Protein AF-A0A1D3TQI1-F1 (afdb_monomer)

pLDDT: mean 82.62, std 18.22, range [26.48, 98.81]

Sequence (383 aa):
MEFGSIEEKVIYEKLKNGMQVDCRKNNGVGTSNTIPGSDFSNETINQYFDEITRNIAVMNSTSYNTSNRLINSYRGKLGILAKRAIRKILRWYIEPVCEQQSAFNNAVTPSIGRMTEIMDKLKEQNHEMQTILNMTNSKLNEIADRIEEADLPALQNTENNFWIKKTAAQSGEDAIVAFILMELGVSMNECKYLDLGANHAKFLSNTFYFYSQGARGVLVEANPALIPELKFYRHGDVILNKCITTKSNDIVEFYVLNGDGLSTPDKDAAEEFIRKNPALEIKEVIKVETISVNDIIETYFGEAPTIVNIDIEGKELEVLESINWDKYRPVIVIAEMIEYKPKIGIRTKNSEILDFMKDKGYEEYAFTGINSIFIDKARLGED

Foldseek 3Di:
DDDPDPVRVVVVVVLVVLPDDDPDDDDDDDDDDDDDDDPDDPVNVVVLVVLLVVLVVLLVVLVDDPPPDDDDDDDDDDDPVVVVVVVVVVCVSCVVVVVSVVSNVVSPSVNVVSVVVVVVVVVVVVVVVVVVVVVVVVVVVVVVVCVVVVPPPVVVVQVPPLVNDDAQAPQCLLNVVSVVCVVLVHQLQAFEEEEAQQFAQRHNGSCNSSVVSNHEYEYEHQDPVRQVRNCVSRVRYHYHNAHEALDFFDKAKWFAKPDGLQIASDPVLQVVLCVQPVVMDRPDIDIGTYDAPQRRCVPPPVAAGQEYEERHQPCQLRNLVSDPLVGHPHQKYKYFFAHDHPDQDQPGGHVSVVVSCVVSQWDFPDDSSTITIIGRVVSVDDD

Organism: NCBI:txid1619234

Nearest PDB structures (foldseek):
  9fmi-assembly1_A  TM=4.127E-01  e=7.210E-04  Psilocybe cubensis
  9fmj-assembly1_A  TM=4.101E-01  e=2.027E-03  Psilocybe cubensis
  8pb8-assembly1_A  TM=4.748E-01  e=8.720E-03  Psilocybe cubensis
  8pb6-assembly1_A  TM=4.100E-01  e=3.102E-03  Psilocybe cubensis
  1qor-assembly1_B  TM=3.652E-01  e=6.534E-01  Escherichia coli

InterPro domains:
  IPR006342 Methyltransferase FkbM [PF05050] (195-363)
  IPR006342 Methyltransferase FkbM [TIGR01444] (193-334)
  IPR029063 S-adenosyl-L-methionine-dependent methyltransferase superfamily [G3DSA:3.40.50.150] (187-367)
  IPR029063 S-adenosyl-L-methionine-dependent methyltransferase superfamily [SSF53335] (192-368)
  IPR053202 EGF Receptor Signaling Regulator [PTHR34009] (67-374)

Solvent-accessible surface area (backbone atoms only — not comparable to full-atom values): 22070 Å² total; per-residue (Å²): 135,89,64,97,44,72,66,57,46,53,52,50,54,52,57,56,58,70,69,67,71,85,92,78,88,83,89,80,93,79,94,69,99,62,88,81,76,77,95,71,52,71,65,59,54,50,52,48,50,54,51,37,52,54,26,49,54,49,33,61,74,44,67,67,78,86,78,85,68,89,85,78,87,81,93,70,99,70,54,74,69,56,52,53,50,50,52,53,50,50,45,71,67,45,50,61,57,54,49,39,52,50,54,30,50,66,28,48,58,56,38,54,51,52,52,49,58,52,51,54,50,53,51,50,54,50,51,52,49,52,52,52,50,53,54,50,51,53,51,51,48,54,51,52,52,50,59,63,71,56,67,51,64,76,58,73,58,40,82,78,32,82,89,59,69,78,63,34,21,80,74,39,57,34,50,52,51,51,50,52,34,53,77,70,71,47,55,57,44,75,41,29,36,37,30,39,48,41,61,46,59,43,68,56,16,59,57,38,52,39,40,76,56,59,17,47,38,39,37,28,28,56,59,70,86,39,49,63,52,28,52,68,76,42,63,83,38,49,78,41,77,24,30,81,40,80,51,58,79,46,80,41,61,33,41,37,40,73,45,85,82,61,42,24,67,46,65,70,58,48,53,45,51,27,71,72,36,79,88,43,50,75,76,44,76,45,80,34,43,26,34,22,70,57,60,49,35,61,75,76,60,74,49,50,38,41,32,35,40,40,47,52,71,87,43,54,58,63,45,61,72,60,45,55,62,92,78,42,64,40,51,31,40,37,34,62,31,49,75,92,60,98,57,95,62,94,83,55,68,48,59,66,54,55,53,51,41,44,76,75,45,28,42,78,77,46,69,65,75,48,39,35,38,29,34,35,44,92,72,54,74,86,130

Radius of gyration: 39.75 Å; Cα contacts (8 Å, |Δi|>4): 464; chains: 1; bounding box: 87×70×111 Å

Structure (mmCIF, N/CA/C/O backbone):
data_AF-A0A1D3TQI1-F1
#
_entry.id   AF-A0A1D3TQI1-F1
#
loop_
_atom_site.group_PDB
_atom_site.id
_atom_site.type_symbol
_atom_site.label_atom_id
_atom_site.label_alt_id
_atom_site.label_comp_id
_atom_site.label_asym_id
_atom_site.label_entity_id
_atom_site.label_seq_id
_atom_site.pdbx_PDB_ins_code
_atom_site.Cartn_x
_atom_site.Cartn_y
_atom_site.Cartn_z
_atom_site.occupancy
_atom_site.B_iso_or_equiv
_atom_site.auth_seq_id
_atom_site.auth_comp_id
_atom_site.auth_asym_id
_atom_site.auth_atom_id
_atom_site.pdbx_PDB_model_num
ATOM 1 N N . MET A 1 1 ? 59.169 -10.944 -37.764 1.00 54.44 1 MET A N 1
ATOM 2 C CA . MET A 1 1 ? 58.447 -12.197 -38.057 1.00 54.44 1 MET A CA 1
ATOM 3 C C . MET A 1 1 ? 59.304 -13.014 -38.997 1.00 54.44 1 MET A C 1
ATOM 5 O O . MET A 1 1 ? 59.6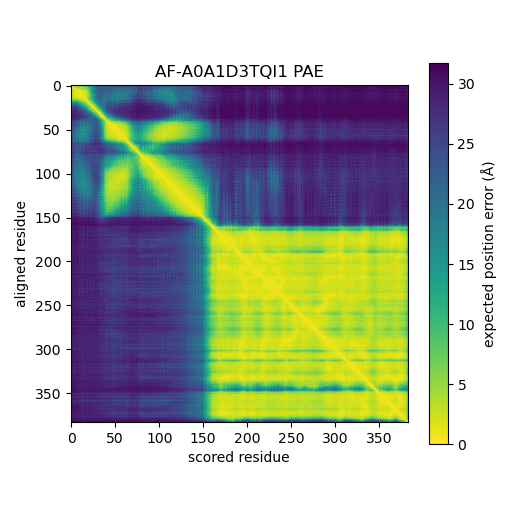86 -12.488 -40.037 1.00 54.44 1 MET A O 1
ATOM 9 N N . GLU A 1 2 ? 59.646 -14.241 -38.614 1.00 50.41 2 GLU A N 1
ATOM 10 C CA . GLU A 1 2 ? 60.116 -15.247 -39.570 1.00 50.41 2 GLU A CA 1
ATOM 11 C C . GLU A 1 2 ? 58.883 -15.883 -40.216 1.00 50.41 2 GLU A C 1
ATOM 13 O O . GLU A 1 2 ? 57.947 -16.256 -39.514 1.00 50.41 2 GLU A O 1
ATOM 18 N N . PHE A 1 3 ? 58.856 -15.933 -41.547 1.00 68.56 3 PHE A N 1
ATOM 19 C CA . PHE A 1 3 ? 57.764 -16.534 -42.314 1.00 68.56 3 PHE A CA 1
ATOM 20 C C . PHE A 1 3 ? 58.180 -17.945 -42.735 1.00 68.56 3 PHE A C 1
ATOM 22 O O . PHE A 1 3 ? 59.314 -18.135 -43.182 1.00 68.56 3 PHE A O 1
ATOM 29 N N . GLY A 1 4 ? 57.282 -18.919 -42.582 1.00 56.94 4 GLY A N 1
ATOM 30 C CA . GLY A 1 4 ? 57.546 -20.333 -42.852 1.00 56.94 4 GLY A CA 1
ATOM 31 C C . GLY A 1 4 ? 57.612 -20.664 -44.344 1.00 56.94 4 GLY A C 1
ATOM 32 O O . GLY A 1 4 ? 58.199 -21.675 -44.726 1.00 56.94 4 GLY A O 1
ATOM 33 N N . SER A 1 5 ? 57.066 -19.798 -45.202 1.00 67.25 5 SER A N 1
ATOM 34 C CA . SER A 1 5 ? 57.161 -19.915 -46.660 1.00 67.25 5 SER A CA 1
ATOM 35 C C . SER A 1 5 ? 57.249 -18.556 -47.363 1.00 67.25 5 SER A C 1
ATOM 37 O O . SER A 1 5 ? 56.945 -17.496 -46.805 1.00 67.25 5 SER A O 1
ATOM 39 N N . ILE A 1 6 ? 57.680 -18.579 -48.626 1.00 55.12 6 ILE A N 1
ATOM 40 C CA . ILE A 1 6 ? 57.752 -17.374 -49.459 1.00 55.12 6 ILE A CA 1
ATOM 41 C C . ILE A 1 6 ? 56.347 -16.872 -49.816 1.00 55.12 6 ILE A C 1
ATOM 43 O O . ILE A 1 6 ? 56.148 -15.660 -49.901 1.00 55.12 6 ILE A O 1
ATOM 47 N N . GLU A 1 7 ? 55.364 -17.771 -49.957 1.00 53.81 7 GLU A N 1
ATOM 48 C CA . GLU A 1 7 ? 53.964 -17.403 -50.171 1.00 53.81 7 GLU A CA 1
ATOM 49 C C . GLU A 1 7 ? 53.377 -16.647 -48.972 1.00 53.81 7 GLU A C 1
ATOM 51 O O . GLU A 1 7 ? 52.736 -15.615 -49.170 1.00 53.81 7 GLU A O 1
ATOM 56 N N . GLU A 1 8 ? 53.651 -17.082 -47.737 1.00 58.69 8 GLU A N 1
ATOM 57 C CA . GLU A 1 8 ? 53.215 -16.381 -46.516 1.00 58.69 8 GLU A CA 1
ATOM 58 C C . GLU A 1 8 ? 53.759 -14.953 -46.450 1.00 58.69 8 GLU A C 1
ATOM 60 O O . GLU A 1 8 ? 53.019 -14.012 -46.157 1.00 58.69 8 GLU A O 1
ATOM 65 N N . LYS A 1 9 ? 55.038 -14.770 -46.795 1.00 61.19 9 LYS A N 1
ATOM 66 C CA . LYS A 1 9 ? 55.659 -13.443 -46.850 1.00 61.19 9 LYS A CA 1
ATOM 67 C C . LYS A 1 9 ? 55.005 -12.551 -47.912 1.00 61.19 9 LYS A C 1
ATOM 69 O O . LYS A 1 9 ? 54.781 -11.369 -47.663 1.00 61.19 9 LYS A O 1
ATOM 74 N N . VAL A 1 10 ? 54.677 -13.096 -49.086 1.00 59.84 10 VAL A N 1
ATOM 75 C CA . VAL A 1 10 ? 54.021 -12.343 -50.172 1.00 59.84 10 VAL A CA 1
ATOM 76 C C . VAL A 1 10 ? 52.582 -11.969 -49.809 1.00 59.84 10 VAL A C 1
ATOM 78 O O . VAL A 1 10 ? 52.149 -10.858 -50.117 1.00 59.84 10 VAL A O 1
ATOM 81 N N . ILE A 1 11 ? 51.847 -12.860 -49.139 1.00 60.66 11 ILE A N 1
ATOM 82 C CA . ILE A 1 11 ? 50.495 -12.582 -48.635 1.00 60.66 11 ILE A CA 1
ATOM 83 C C . ILE A 1 11 ? 50.549 -11.483 -47.565 1.00 60.66 11 ILE A C 1
ATOM 85 O O . ILE A 1 11 ? 49.792 -10.517 -47.649 1.00 60.66 11 ILE A O 1
ATOM 89 N N . TYR A 1 12 ? 51.491 -11.570 -46.622 1.00 68.31 12 TYR A N 1
ATOM 90 C CA . TYR A 1 12 ? 51.691 -10.561 -45.580 1.00 68.31 12 TYR A CA 1
ATOM 91 C C . TYR A 1 12 ? 52.031 -9.173 -46.152 1.00 68.31 12 TYR A C 1
ATOM 93 O O . TYR A 1 12 ? 51.410 -8.182 -45.775 1.00 68.31 12 TYR A O 1
ATOM 101 N N . GLU A 1 13 ? 52.965 -9.081 -47.104 1.00 61.25 13 GLU A N 1
ATOM 102 C CA . GLU A 1 13 ? 53.339 -7.802 -47.732 1.00 61.25 13 GLU A CA 1
ATOM 103 C C . GLU A 1 13 ? 52.193 -7.197 -48.566 1.00 61.25 13 GLU A C 1
ATOM 105 O O . GLU A 1 13 ? 52.014 -5.978 -48.587 1.00 61.25 13 GLU A O 1
ATOM 110 N N . LYS A 1 14 ? 51.360 -8.026 -49.214 1.00 55.41 14 LYS A N 1
ATOM 111 C CA . LYS A 1 14 ? 50.161 -7.547 -49.926 1.00 55.41 14 LYS A CA 1
ATOM 112 C C . LYS A 1 14 ? 49.095 -7.002 -48.975 1.00 55.41 14 LYS A C 1
ATOM 114 O O . LYS A 1 14 ? 48.517 -5.958 -49.266 1.00 55.41 14 LYS A O 1
ATOM 119 N N . LEU A 1 15 ? 48.869 -7.667 -47.840 1.00 53.44 15 LEU A N 1
ATOM 120 C CA . LEU A 1 15 ? 47.955 -7.187 -46.797 1.00 53.44 15 LEU A CA 1
ATOM 121 C C . LEU A 1 15 ? 48.465 -5.885 -46.163 1.00 53.44 15 LEU A C 1
ATOM 123 O O . LEU A 1 15 ? 47.693 -4.956 -45.953 1.00 53.44 15 LEU A O 1
ATOM 127 N N . LYS A 1 16 ? 49.779 -5.774 -45.937 1.00 55.97 16 LYS A N 1
ATOM 128 C CA . LYS A 1 16 ? 50.422 -4.566 -45.405 1.00 55.97 16 LYS A CA 1
ATOM 129 C C . LYS A 1 16 ? 50.301 -3.358 -46.337 1.00 55.97 16 LYS A C 1
ATOM 131 O O . LYS A 1 16 ? 49.986 -2.268 -45.869 1.00 55.97 16 LYS A O 1
ATOM 136 N N . ASN A 1 17 ? 50.516 -3.544 -47.639 1.00 48.19 17 ASN A N 1
ATOM 137 C CA . ASN A 1 17 ? 50.416 -2.457 -48.619 1.00 48.19 17 ASN A CA 1
ATOM 138 C C . ASN A 1 17 ? 48.966 -2.032 -48.900 1.00 48.19 17 ASN A C 1
ATOM 140 O O . ASN A 1 17 ? 48.737 -0.873 -49.223 1.00 48.19 17 ASN A O 1
ATOM 144 N N . GLY A 1 18 ? 47.987 -2.928 -48.733 1.00 44.81 18 GLY A N 1
ATOM 145 C CA . GLY A 1 18 ? 46.563 -2.578 -48.806 1.00 44.81 18 GLY A CA 1
ATOM 146 C C . GLY A 1 18 ? 46.063 -1.727 -47.630 1.00 44.81 18 GLY A C 1
ATOM 147 O O . GLY A 1 18 ? 45.054 -1.047 -47.772 1.00 44.81 18 GLY A O 1
ATOM 148 N N . MET A 1 19 ? 46.773 -1.725 -46.495 1.00 38.19 19 MET A N 1
ATOM 149 C CA . MET A 1 19 ? 46.439 -0.911 -45.315 1.00 38.19 19 MET A CA 1
ATOM 150 C C . MET A 1 19 ? 46.970 0.534 -45.376 1.00 38.19 19 MET A C 1
ATOM 152 O O . MET A 1 19 ? 46.561 1.358 -44.564 1.00 38.19 19 MET A O 1
ATOM 156 N N . GLN A 1 20 ? 47.877 0.876 -46.301 1.00 36.47 20 GLN A N 1
ATOM 157 C CA . GLN A 1 20 ? 48.353 2.256 -46.471 1.00 36.47 20 GLN A CA 1
ATOM 158 C C . GLN A 1 20 ? 47.519 2.985 -47.529 1.00 36.47 20 GLN A C 1
ATOM 160 O O . GLN A 1 20 ? 47.917 3.079 -48.688 1.00 36.47 20 GLN A O 1
ATOM 165 N N . VAL A 1 21 ? 46.369 3.528 -47.126 1.00 38.50 21 VAL A N 1
ATOM 166 C CA . VAL A 1 21 ? 45.684 4.574 -47.897 1.00 38.50 21 VAL A CA 1
ATOM 167 C C . VAL A 1 21 ? 45.929 5.919 -47.211 1.00 38.50 21 VAL A C 1
ATOM 169 O O . VAL A 1 21 ? 45.770 6.075 -46.004 1.00 38.50 21 VAL A O 1
ATOM 172 N N . ASP A 1 22 ? 46.427 6.854 -48.011 1.00 32.84 22 ASP A N 1
ATOM 173 C CA . ASP A 1 22 ? 47.112 8.093 -47.652 1.00 32.84 22 ASP A CA 1
ATOM 174 C C . ASP A 1 22 ? 46.144 9.162 -47.093 1.00 32.84 22 ASP A C 1
ATOM 176 O O . ASP A 1 22 ? 45.425 9.836 -47.833 1.00 32.84 22 ASP A O 1
ATOM 180 N N . CYS A 1 23 ? 46.119 9.338 -45.768 1.00 30.77 23 CYS A N 1
ATOM 181 C CA . CYS A 1 23 ? 45.313 10.350 -45.074 1.00 30.77 23 CYS A CA 1
ATOM 182 C C . CYS A 1 23 ? 45.942 11.751 -45.146 1.00 30.77 23 CYS A C 1
ATOM 184 O O . CYS A 1 23 ? 46.282 12.327 -44.113 1.00 30.77 23 CYS A O 1
ATOM 186 N N . ARG A 1 24 ? 46.133 12.336 -46.335 1.00 32.56 24 ARG A N 1
ATOM 187 C CA . ARG A 1 24 ? 46.498 13.763 -46.457 1.00 32.56 24 ARG A CA 1
ATOM 188 C C . ARG A 1 24 ? 45.914 14.405 -47.708 1.00 32.56 24 ARG A C 1
ATOM 190 O O . ARG A 1 24 ? 46.556 14.413 -48.753 1.00 32.56 24 ARG A O 1
ATOM 197 N N . LYS A 1 25 ? 44.741 15.030 -47.560 1.00 32.03 25 LYS A N 1
ATOM 198 C CA . LYS A 1 25 ? 44.338 16.284 -48.231 1.00 32.03 25 LYS A CA 1
ATOM 199 C C . LYS A 1 25 ? 42.946 16.703 -47.756 1.00 32.03 25 LYS A C 1
ATOM 201 O O . LYS A 1 25 ? 41.963 16.100 -48.161 1.00 32.03 25 LYS A O 1
ATOM 206 N N . ASN A 1 26 ? 42.886 17.730 -46.908 1.00 31.61 26 ASN A N 1
ATOM 207 C CA . ASN A 1 26 ? 42.030 18.908 -47.100 1.00 31.61 26 ASN A CA 1
ATOM 208 C C . ASN A 1 26 ? 42.159 19.854 -45.899 1.00 31.61 26 ASN A C 1
ATOM 210 O O . ASN A 1 26 ? 41.522 19.673 -44.869 1.00 31.61 26 ASN A O 1
ATOM 214 N N . ASN A 1 27 ? 42.985 20.890 -46.069 1.00 32.34 27 ASN A N 1
ATOM 215 C CA . ASN A 1 27 ? 42.856 22.137 -45.323 1.00 32.34 27 ASN A CA 1
ATOM 216 C C . ASN A 1 27 ? 41.922 23.054 -46.119 1.00 32.34 27 ASN A C 1
ATOM 218 O O . ASN A 1 27 ? 42.195 23.337 -47.284 1.00 32.34 27 ASN A O 1
ATOM 222 N N . GLY A 1 28 ? 40.860 23.538 -45.480 1.00 27.84 28 GLY A N 1
ATOM 223 C CA . GLY A 1 28 ? 39.947 24.532 -46.036 1.00 27.84 28 GLY A CA 1
ATOM 224 C C . GLY A 1 28 ? 38.944 24.981 -44.981 1.00 27.84 28 GLY A C 1
ATOM 225 O O . GLY A 1 28 ? 37.951 24.309 -44.740 1.00 27.84 28 GLY A O 1
ATOM 226 N N . VAL A 1 29 ? 39.256 26.096 -44.324 1.00 34.94 29 VAL A N 1
ATOM 227 C CA . VAL A 1 29 ? 38.455 26.761 -43.289 1.00 34.94 29 VAL A CA 1
ATOM 228 C C . VAL A 1 29 ? 37.129 27.265 -43.870 1.00 34.94 29 VAL A C 1
ATOM 230 O O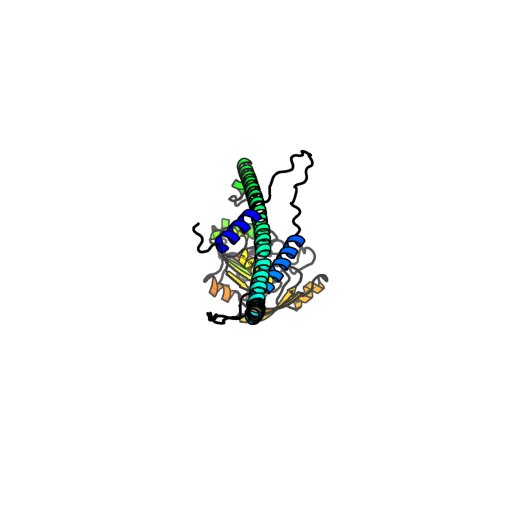 . VAL A 1 29 ? 37.125 27.948 -44.891 1.00 34.94 29 VAL A O 1
ATOM 233 N N . GLY A 1 30 ? 36.024 26.992 -43.173 1.00 26.48 30 GLY A N 1
ATOM 234 C CA . GLY A 1 30 ? 34.707 27.579 -43.418 1.00 26.48 30 GLY A CA 1
ATOM 235 C C . GLY A 1 30 ? 33.796 27.355 -42.213 1.00 26.48 30 GLY A C 1
ATOM 236 O O . GLY A 1 30 ? 33.416 26.232 -41.909 1.00 26.48 30 GLY A O 1
ATOM 237 N N . THR A 1 31 ? 33.506 28.425 -41.482 1.00 38.47 31 THR A N 1
ATOM 238 C CA . THR A 1 31 ? 32.693 28.457 -40.264 1.00 38.47 31 THR A CA 1
ATOM 239 C C . THR A 1 31 ? 31.203 28.268 -40.563 1.00 38.47 31 THR A C 1
ATOM 241 O O . THR A 1 31 ? 30.590 29.155 -41.156 1.00 38.47 31 THR A O 1
ATOM 244 N N . SER A 1 32 ? 30.597 27.185 -40.074 1.00 27.78 32 SER A N 1
ATOM 245 C CA . SER A 1 32 ? 29.157 27.120 -39.782 1.00 27.78 32 SER A CA 1
ATOM 246 C C . SER A 1 32 ? 28.872 26.024 -38.754 1.00 27.78 32 SER A C 1
ATOM 248 O O . SER A 1 32 ? 29.308 24.887 -38.916 1.00 27.78 32 SER A O 1
ATOM 250 N N . ASN A 1 33 ? 28.148 26.384 -37.694 1.00 37.41 33 ASN A N 1
ATOM 251 C CA . ASN A 1 33 ? 27.709 25.495 -36.621 1.00 37.41 33 ASN A CA 1
ATOM 252 C C . ASN A 1 33 ? 26.770 24.399 -37.147 1.00 37.41 33 ASN A C 1
ATOM 254 O O . ASN A 1 33 ? 25.558 24.584 -37.186 1.00 37.41 33 ASN A O 1
ATOM 258 N N . THR A 1 34 ? 27.336 23.250 -37.490 1.00 31.77 34 THR A N 1
ATOM 259 C CA . THR A 1 34 ? 26.650 21.960 -37.614 1.00 31.77 34 THR A CA 1
ATOM 260 C C . THR A 1 34 ? 27.663 20.885 -37.249 1.00 31.77 34 THR A C 1
ATOM 262 O O . THR A 1 34 ? 28.740 20.844 -37.839 1.00 31.77 34 THR A O 1
ATOM 265 N N . ILE A 1 35 ? 27.343 20.053 -36.257 1.00 37.19 35 ILE A N 1
ATOM 266 C CA . ILE A 1 35 ? 28.154 18.890 -35.875 1.00 37.19 35 ILE A CA 1
ATOM 267 C C . ILE A 1 35 ? 28.221 17.964 -37.105 1.00 37.19 35 ILE A C 1
ATOM 269 O O . ILE A 1 35 ? 27.164 17.513 -37.551 1.00 37.19 35 ILE A O 1
ATOM 273 N N . PRO A 1 36 ? 29.402 17.712 -37.700 1.00 34.72 36 PRO A N 1
ATOM 274 C CA . PRO A 1 36 ? 29.506 16.895 -38.898 1.00 34.72 36 PRO A CA 1
ATOM 275 C C . PRO A 1 36 ? 29.481 15.418 -38.496 1.00 34.72 36 PRO A C 1
ATOM 277 O O . PRO A 1 36 ? 30.502 14.850 -38.123 1.00 34.72 36 PRO A O 1
ATOM 280 N N . GLY A 1 37 ? 28.300 14.803 -38.545 1.00 41.59 37 GLY A N 1
ATOM 281 C CA . GLY A 1 37 ? 28.179 13.348 -38.534 1.00 41.59 37 GLY A CA 1
ATOM 282 C C . GLY A 1 37 ? 28.763 12.793 -39.829 1.00 41.59 37 GLY A C 1
ATOM 283 O O . GLY A 1 37 ? 28.393 13.230 -40.917 1.00 41.59 37 GLY A O 1
ATOM 284 N N . SER A 1 38 ? 29.716 11.877 -39.712 1.00 47.22 38 SER A N 1
ATOM 285 C CA . SER A 1 38 ? 30.348 11.208 -40.842 1.00 47.22 38 SER A CA 1
ATOM 286 C C . SER A 1 38 ? 29.311 10.410 -41.649 1.00 47.22 38 SER A C 1
ATOM 288 O O . SER A 1 38 ? 28.578 9.583 -41.108 1.00 47.22 38 SER A O 1
ATOM 290 N N . ASP A 1 39 ? 29.246 10.667 -42.960 1.00 47.06 39 ASP A N 1
ATOM 291 C CA . ASP A 1 39 ? 28.387 9.994 -43.949 1.00 47.06 39 ASP A CA 1
ATOM 292 C C . ASP A 1 39 ? 28.772 8.511 -44.126 1.00 47.06 39 ASP A C 1
ATOM 294 O O . ASP A 1 39 ? 29.303 8.081 -45.153 1.00 47.06 39 ASP A O 1
ATOM 298 N N . PHE A 1 40 ? 28.525 7.685 -43.112 1.00 57.44 40 PHE A N 1
ATOM 299 C CA . PHE A 1 40 ? 28.511 6.237 -43.261 1.00 57.44 40 PHE A CA 1
ATOM 300 C C . PHE A 1 40 ? 27.136 5.709 -42.893 1.00 57.44 40 PHE A C 1
ATOM 302 O O . PHE A 1 40 ? 26.854 5.339 -41.756 1.00 57.44 40 PHE A O 1
ATOM 309 N N . SER A 1 41 ? 26.251 5.734 -43.885 1.00 63.84 41 SER A N 1
ATOM 310 C CA . SER A 1 41 ? 24.890 5.245 -43.738 1.00 63.84 41 SER A CA 1
ATOM 311 C C . SER A 1 41 ? 24.887 3.771 -43.320 1.00 63.84 41 SER A C 1
ATOM 313 O O . SER A 1 41 ? 25.692 2.967 -43.801 1.00 63.84 41 SER A O 1
ATOM 315 N N . ASN A 1 42 ? 23.916 3.393 -42.482 1.00 66.44 42 ASN A N 1
ATOM 316 C CA . ASN A 1 42 ? 23.617 1.988 -42.169 1.00 66.44 42 ASN A CA 1
ATOM 317 C C . ASN A 1 42 ? 23.469 1.134 -43.442 1.00 66.44 42 ASN A C 1
ATOM 319 O O . ASN A 1 42 ? 23.753 -0.057 -43.440 1.00 66.44 42 ASN A O 1
ATOM 323 N N . GLU A 1 43 ? 23.079 1.761 -44.550 1.00 71.75 43 GLU A N 1
ATOM 324 C CA . GLU A 1 43 ? 22.991 1.155 -45.873 1.00 71.75 43 GLU A CA 1
ATOM 325 C C . GLU A 1 43 ? 24.352 0.676 -46.407 1.00 71.75 43 GLU A C 1
ATOM 327 O O . GLU A 1 43 ? 24.446 -0.444 -46.901 1.00 71.75 43 GLU A O 1
ATOM 332 N N . THR A 1 44 ? 25.426 1.454 -46.232 1.00 74.50 44 THR A N 1
ATOM 333 C CA . THR A 1 44 ? 26.788 1.049 -46.635 1.00 74.50 44 THR A CA 1
ATOM 334 C C . THR A 1 44 ? 27.305 -0.116 -45.786 1.00 74.50 44 THR A C 1
ATOM 336 O O . THR A 1 44 ? 27.911 -1.053 -46.304 1.00 74.50 44 THR A O 1
ATOM 339 N N . ILE A 1 45 ? 27.021 -0.099 -44.479 1.00 76.44 45 ILE A N 1
ATOM 340 C CA . ILE A 1 45 ? 27.384 -1.192 -43.564 1.00 76.44 45 ILE A CA 1
ATOM 341 C C . ILE A 1 45 ? 26.654 -2.483 -43.956 1.00 76.44 45 ILE A C 1
ATOM 343 O O . ILE A 1 45 ? 27.278 -3.538 -44.060 1.00 76.44 45 ILE A O 1
ATOM 347 N N . ASN A 1 46 ? 25.353 -2.395 -44.238 1.00 77.75 46 ASN A N 1
ATOM 348 C CA . ASN A 1 46 ? 24.555 -3.538 -44.678 1.00 77.75 46 ASN A CA 1
ATOM 349 C C . ASN A 1 46 ? 25.068 -4.111 -46.007 1.00 77.75 46 ASN A C 1
ATOM 351 O O . ASN A 1 46 ? 25.231 -5.322 -46.127 1.00 77.75 46 ASN A O 1
ATOM 355 N N . GLN A 1 47 ? 25.434 -3.254 -46.966 1.00 83.25 47 GLN A N 1
ATOM 356 C CA . GLN A 1 47 ? 26.049 -3.691 -48.224 1.00 83.25 47 GLN A CA 1
ATOM 357 C C . GLN A 1 47 ? 27.372 -4.440 -48.004 1.00 83.25 47 GLN A C 1
ATOM 359 O O . GLN A 1 47 ? 27.639 -5.436 -48.679 1.00 83.25 47 GLN A O 1
ATOM 364 N N . TYR A 1 48 ? 28.197 -3.996 -47.052 1.00 85.38 48 TYR A N 1
ATOM 365 C CA . TYR A 1 48 ? 29.441 -4.688 -46.709 1.00 85.38 48 TYR A CA 1
ATOM 366 C C . TYR A 1 48 ? 29.179 -6.039 -46.041 1.00 85.38 48 TYR A C 1
ATOM 368 O O . TYR A 1 48 ? 29.861 -7.014 -46.360 1.00 85.38 48 TYR A O 1
ATOM 376 N N . PHE A 1 49 ? 28.176 -6.136 -45.166 1.00 83.94 49 PHE A N 1
ATOM 377 C CA . PHE A 1 49 ? 27.763 -7.418 -44.593 1.00 83.94 49 PHE A CA 1
ATOM 378 C C . PHE A 1 49 ? 27.248 -8.388 -45.662 1.00 83.94 49 PHE A C 1
ATOM 380 O O . PHE A 1 49 ? 27.610 -9.566 -45.634 1.00 83.94 49 PHE A O 1
ATOM 387 N N . ASP A 1 50 ? 26.489 -7.908 -46.646 1.00 84.12 50 ASP A N 1
ATOM 388 C CA . ASP A 1 50 ? 26.021 -8.722 -47.772 1.00 84.12 50 ASP A CA 1
ATOM 389 C C . ASP A 1 50 ? 27.177 -9.186 -48.675 1.00 84.12 50 ASP A C 1
ATOM 391 O O . ASP A 1 50 ? 27.190 -10.318 -49.170 1.00 84.12 50 ASP A O 1
ATOM 395 N N . GLU A 1 51 ? 28.178 -8.331 -48.902 1.00 85.94 51 GLU A N 1
ATOM 396 C CA . GLU A 1 51 ? 29.406 -8.683 -49.624 1.00 85.94 51 GLU A CA 1
ATOM 397 C C . GLU A 1 51 ? 30.211 -9.757 -48.875 1.00 85.94 51 GLU A C 1
ATOM 399 O O . GLU A 1 51 ? 30.564 -10.786 -49.458 1.00 85.94 51 GLU A O 1
ATOM 404 N N . ILE A 1 52 ? 30.431 -9.572 -47.571 1.00 87.31 52 ILE A N 1
ATOM 405 C CA . ILE A 1 52 ? 31.138 -10.532 -46.714 1.00 87.31 52 ILE A CA 1
ATOM 406 C C . ILE A 1 52 ? 30.391 -11.869 -46.671 1.00 87.31 52 ILE A C 1
ATOM 408 O O . ILE A 1 52 ? 31.008 -12.920 -46.823 1.00 87.31 52 ILE A O 1
ATOM 412 N N . THR A 1 53 ? 29.065 -11.852 -46.534 1.00 86.62 53 THR A N 1
ATOM 413 C CA . THR A 1 53 ? 28.240 -13.070 -46.484 1.00 86.62 53 THR A CA 1
ATOM 414 C C . THR A 1 53 ? 28.353 -13.875 -47.778 1.00 86.62 53 THR A C 1
ATOM 416 O O . THR A 1 53 ? 28.551 -15.094 -47.744 1.00 86.62 53 THR A O 1
ATOM 419 N N . ARG A 1 54 ? 28.311 -13.202 -48.936 1.00 87.69 54 ARG A N 1
ATOM 420 C CA . ARG A 1 54 ? 28.539 -13.848 -50.239 1.00 87.69 54 ARG A CA 1
ATOM 421 C C . ARG A 1 54 ? 29.942 -14.439 -50.343 1.00 87.69 54 ARG A C 1
ATOM 423 O O . ARG A 1 54 ? 30.095 -15.577 -50.784 1.00 87.69 54 ARG A O 1
ATOM 430 N N . ASN A 1 55 ? 30.958 -13.709 -49.895 1.00 89.25 55 ASN A N 1
ATOM 431 C CA . ASN A 1 55 ? 32.335 -14.191 -49.914 1.00 89.25 55 ASN A CA 1
ATOM 432 C C . ASN A 1 55 ? 32.548 -15.386 -48.973 1.00 89.25 55 ASN A C 1
ATOM 434 O O . ASN A 1 55 ? 33.241 -16.326 -49.349 1.00 89.25 55 ASN A O 1
ATOM 438 N N . ILE A 1 56 ? 31.912 -15.411 -47.798 1.00 86.00 56 ILE A N 1
ATOM 439 C CA . ILE A 1 56 ? 31.934 -16.561 -46.880 1.00 86.00 56 ILE A CA 1
ATOM 440 C C . ILE A 1 56 ? 31.319 -17.796 -47.547 1.00 86.00 56 ILE A C 1
ATOM 442 O O . ILE A 1 56 ? 31.865 -18.891 -47.426 1.00 86.00 56 ILE A O 1
ATOM 446 N N . ALA A 1 57 ? 30.229 -17.645 -48.304 1.00 86.25 57 ALA A N 1
ATOM 447 C CA . ALA A 1 57 ? 29.654 -18.757 -49.059 1.00 86.25 57 ALA A CA 1
ATOM 448 C C . ALA A 1 57 ? 30.638 -19.308 -50.111 1.00 86.25 57 ALA A C 1
ATOM 450 O O . ALA A 1 57 ? 30.806 -20.527 -50.215 1.00 86.25 57 ALA A O 1
ATOM 451 N N . VAL A 1 58 ? 31.352 -18.431 -50.829 1.00 85.88 58 VAL A N 1
ATOM 452 C CA . VAL A 1 58 ? 32.414 -18.837 -51.769 1.00 85.88 58 VAL A CA 1
ATOM 453 C C . VAL A 1 58 ? 33.545 -19.551 -51.030 1.00 85.88 58 VAL A C 1
ATOM 455 O O . VAL A 1 58 ? 33.937 -20.644 -51.444 1.00 85.88 58 VAL A O 1
ATOM 458 N N . MET A 1 59 ? 34.021 -19.002 -49.910 1.00 85.94 59 MET A N 1
ATOM 459 C CA . MET A 1 59 ? 35.063 -19.616 -49.080 1.00 85.94 59 MET A CA 1
ATOM 460 C C . MET A 1 59 ? 34.652 -21.004 -48.593 1.00 85.94 59 MET A C 1
ATOM 462 O O . MET A 1 59 ? 35.427 -21.943 -48.718 1.00 85.94 59 MET A O 1
ATOM 466 N N . ASN A 1 60 ? 33.419 -21.166 -48.112 1.00 85.06 60 ASN A N 1
ATOM 467 C CA . ASN A 1 60 ? 32.901 -22.450 -47.648 1.00 85.06 60 ASN A CA 1
ATOM 468 C C . ASN A 1 60 ? 32.826 -23.466 -48.792 1.00 85.06 60 ASN A C 1
ATOM 470 O O . ASN A 1 60 ? 33.292 -24.594 -48.636 1.00 85.06 60 ASN A O 1
ATOM 474 N N . SER A 1 61 ? 32.319 -23.060 -49.960 1.00 83.38 61 SER A N 1
ATOM 475 C CA . SER A 1 61 ? 32.231 -23.934 -51.140 1.00 83.38 61 SER A CA 1
ATOM 476 C C . SER A 1 61 ? 33.599 -24.346 -51.702 1.00 83.38 61 SER A C 1
ATOM 478 O O . SER A 1 61 ? 33.721 -25.399 -52.322 1.00 83.38 61 SER A O 1
ATOM 480 N N . THR A 1 62 ? 34.635 -23.539 -51.455 1.00 82.19 62 THR A N 1
ATOM 481 C CA . THR A 1 62 ? 36.009 -23.770 -51.928 1.00 82.19 62 THR A CA 1
ATOM 482 C C . THR A 1 62 ? 36.953 -24.253 -50.821 1.00 82.19 62 THR A C 1
ATOM 484 O O . THR A 1 62 ? 38.115 -24.535 -51.106 1.00 82.19 62 THR A O 1
ATOM 487 N N . SER A 1 63 ? 36.460 -24.423 -49.589 1.00 74.06 63 SER A N 1
ATOM 488 C CA . SER A 1 63 ? 37.255 -24.729 -48.387 1.00 74.06 63 SER A CA 1
ATOM 489 C C . SER A 1 63 ? 37.902 -26.114 -48.400 1.00 74.06 63 SER A C 1
ATOM 491 O O . SER A 1 63 ? 38.960 -26.308 -47.802 1.00 74.06 63 SER A O 1
ATOM 493 N N . TYR A 1 64 ? 37.288 -27.078 -49.090 1.00 71.75 64 TYR A N 1
ATOM 494 C CA . TYR A 1 64 ? 37.790 -28.443 -49.177 1.00 71.75 64 TYR A CA 1
ATOM 495 C C . TYR A 1 64 ? 38.214 -28.769 -50.605 1.00 71.75 64 TYR A C 1
ATOM 497 O O . TYR A 1 64 ? 37.401 -28.813 -51.531 1.00 71.75 64 TYR A O 1
ATOM 505 N N . ASN A 1 65 ? 39.504 -29.026 -50.794 1.00 64.88 65 ASN A N 1
ATOM 506 C CA . ASN A 1 65 ? 40.018 -29.512 -52.064 1.00 64.88 65 ASN A CA 1
ATOM 507 C C . ASN A 1 65 ? 39.901 -31.041 -52.096 1.00 64.88 65 ASN A C 1
ATOM 509 O O . ASN A 1 65 ? 40.642 -31.752 -51.420 1.00 64.88 65 ASN A O 1
ATOM 513 N N . THR A 1 66 ? 38.964 -31.567 -52.884 1.00 56.72 66 THR A N 1
ATOM 514 C CA . THR A 1 66 ? 38.726 -33.017 -53.016 1.00 56.72 66 THR A CA 1
ATOM 515 C C . THR A 1 66 ? 39.805 -33.743 -53.829 1.00 56.72 66 THR A C 1
ATOM 517 O O . THR A 1 66 ? 39.756 -34.966 -53.985 1.00 56.72 66 THR A O 1
ATOM 520 N N . SER A 1 67 ? 40.826 -33.034 -54.317 1.00 56.47 67 SER A N 1
ATOM 521 C CA . SER A 1 67 ? 41.909 -33.597 -55.129 1.00 56.47 67 SER A CA 1
ATOM 522 C C . SER A 1 67 ? 43.045 -34.183 -54.280 1.00 56.47 67 SER A C 1
ATOM 524 O O . SER A 1 67 ? 44.213 -33.862 -54.480 1.00 56.47 67 SER A O 1
ATOM 526 N N . ASN A 1 68 ? 42.736 -35.086 -53.344 1.00 50.81 68 ASN A N 1
ATOM 527 C CA . ASN A 1 68 ? 43.755 -35.873 -52.637 1.00 50.81 68 ASN A CA 1
ATOM 528 C C . ASN A 1 68 ? 44.283 -36.981 -53.562 1.00 50.81 68 ASN A C 1
ATOM 530 O O . ASN A 1 68 ? 43.735 -38.083 -53.606 1.00 50.81 68 ASN A O 1
ATOM 534 N N . ARG A 1 69 ? 45.308 -36.688 -54.372 1.00 55.72 69 ARG A N 1
ATOM 535 C CA . ARG A 1 69 ? 45.879 -37.666 -55.315 1.00 55.72 69 ARG A CA 1
ATOM 536 C C . ARG A 1 69 ? 47.404 -37.547 -55.395 1.00 55.72 69 ARG A C 1
ATOM 538 O O . ARG A 1 69 ? 47.939 -36.514 -55.788 1.00 55.72 69 ARG A O 1
ATOM 545 N N . LEU A 1 70 ? 48.093 -38.630 -55.019 1.00 48.09 70 LEU A N 1
ATOM 546 C CA . LEU A 1 70 ? 49.557 -38.753 -54.993 1.00 48.09 70 LEU A CA 1
ATOM 547 C C . LEU A 1 70 ? 50.167 -38.527 -56.385 1.00 48.09 70 LEU A C 1
ATOM 549 O O . LEU A 1 70 ? 49.875 -39.254 -57.336 1.00 48.09 70 LEU A O 1
ATOM 553 N N . ILE A 1 71 ? 51.046 -37.529 -56.493 1.00 54.62 71 ILE A N 1
ATOM 554 C CA . ILE A 1 71 ? 51.790 -37.234 -57.720 1.00 54.62 71 ILE A CA 1
ATOM 555 C C . ILE A 1 71 ? 52.988 -38.185 -57.802 1.00 54.62 71 ILE A C 1
ATOM 557 O O . ILE A 1 71 ? 53.999 -37.982 -57.134 1.00 54.62 71 ILE A O 1
ATOM 561 N N . ASN A 1 72 ? 52.903 -39.206 -58.655 1.00 51.28 72 ASN A N 1
ATOM 562 C CA . ASN A 1 72 ? 54.038 -40.083 -58.946 1.00 51.28 72 ASN A CA 1
ATOM 563 C C . ASN A 1 72 ? 54.815 -39.566 -60.163 1.00 51.28 72 ASN A C 1
ATOM 565 O O . ASN A 1 72 ? 54.283 -39.476 -61.271 1.00 51.28 72 ASN A O 1
ATOM 569 N N . SER A 1 73 ? 56.091 -39.223 -59.968 1.00 49.44 73 SER A N 1
ATOM 570 C CA . SER A 1 73 ? 56.958 -38.762 -61.057 1.00 49.44 73 SER A CA 1
ATOM 571 C C . SER A 1 73 ? 57.474 -39.952 -61.875 1.00 49.44 73 SER A C 1
ATOM 573 O O . SER A 1 73 ? 58.091 -40.860 -61.319 1.00 49.44 73 SER A O 1
ATOM 575 N N . TYR A 1 74 ? 57.283 -39.928 -63.197 1.00 55.47 74 TYR A N 1
ATOM 576 C CA . TYR A 1 74 ? 57.867 -40.909 -64.116 1.00 55.47 74 TYR A CA 1
ATOM 577 C C . TYR A 1 74 ? 59.003 -40.271 -64.929 1.00 55.47 74 TYR A C 1
ATOM 579 O O . TYR A 1 74 ? 58.782 -39.332 -65.697 1.00 55.47 74 TYR A O 1
ATOM 587 N N . ARG A 1 75 ? 60.237 -40.772 -64.773 1.00 54.16 75 ARG A N 1
ATOM 588 C CA . ARG A 1 75 ? 61.434 -40.292 -65.490 1.00 54.16 75 ARG A CA 1
ATOM 589 C C . ARG A 1 75 ? 61.814 -41.253 -66.624 1.00 54.16 75 ARG A C 1
ATOM 591 O O . ARG A 1 75 ? 62.680 -42.103 -66.459 1.00 54.16 75 ARG A O 1
ATOM 598 N N . GLY A 1 76 ? 61.188 -41.091 -67.791 1.00 58.72 76 GLY A N 1
ATOM 599 C CA . GLY A 1 76 ? 61.543 -41.799 -69.033 1.00 58.72 76 GLY A CA 1
ATOM 600 C C . GLY A 1 76 ? 61.814 -40.849 -70.211 1.00 58.72 76 GLY A C 1
ATOM 601 O O . GLY A 1 76 ? 61.319 -39.719 -70.232 1.00 58.72 76 GLY A O 1
ATOM 602 N N . LYS A 1 77 ? 62.591 -41.291 -71.217 1.00 58.69 77 LYS A N 1
ATOM 603 C CA . LYS A 1 77 ? 62.874 -40.530 -72.456 1.00 58.69 77 LYS A CA 1
ATOM 604 C C . LYS A 1 77 ? 61.636 -40.490 -73.370 1.00 58.69 77 LYS A C 1
ATOM 606 O O . LYS A 1 77 ? 61.502 -41.288 -74.288 1.00 58.69 77 LYS A O 1
ATOM 611 N N . LEU A 1 78 ? 60.720 -39.559 -73.108 1.00 59.66 78 LEU A N 1
ATOM 612 C CA . LEU A 1 78 ? 59.503 -39.350 -73.905 1.00 59.66 78 LEU A CA 1
ATOM 613 C C . LEU A 1 78 ? 59.754 -38.458 -75.136 1.00 59.66 78 LEU A C 1
ATOM 615 O O . LEU A 1 78 ? 60.379 -37.397 -75.030 1.00 59.66 78 LEU A O 1
ATOM 619 N N . GLY A 1 79 ? 59.216 -38.863 -76.293 1.00 62.09 79 GLY A N 1
ATOM 620 C CA . GLY A 1 79 ? 59.210 -38.076 -77.534 1.00 62.09 79 GLY A CA 1
ATOM 621 C C . GLY A 1 79 ? 58.350 -36.801 -77.451 1.00 62.09 79 GLY A C 1
ATOM 622 O O . GLY A 1 79 ? 57.518 -36.643 -76.557 1.00 62.09 79 GLY A O 1
ATOM 623 N N . ILE A 1 80 ? 58.537 -35.870 -78.395 1.00 63.56 80 ILE A N 1
ATOM 624 C CA . ILE A 1 80 ? 57.926 -34.519 -78.395 1.00 63.56 80 ILE A CA 1
ATOM 625 C C . ILE A 1 80 ? 56.385 -34.561 -78.309 1.00 63.56 80 ILE A C 1
ATOM 627 O O . ILE A 1 80 ? 55.775 -33.762 -77.596 1.00 63.56 80 ILE A O 1
ATOM 631 N N . LEU A 1 81 ? 55.757 -35.522 -78.989 1.00 62.38 81 LEU A N 1
ATOM 632 C CA . LEU A 1 81 ? 54.301 -35.711 -79.024 1.00 62.38 81 LEU A CA 1
ATOM 633 C C . LEU A 1 81 ? 53.743 -36.142 -77.655 1.00 62.38 81 LEU A C 1
ATOM 635 O O . LEU A 1 81 ? 52.739 -35.605 -77.187 1.00 62.38 81 LEU A O 1
ATOM 639 N N . ALA A 1 82 ? 54.463 -37.020 -76.954 1.00 67.25 82 ALA A N 1
ATOM 640 C CA . ALA A 1 82 ? 54.099 -37.469 -75.616 1.00 67.25 82 ALA A CA 1
ATOM 641 C C . ALA A 1 82 ? 54.286 -36.362 -74.561 1.00 67.25 82 ALA A C 1
ATOM 643 O O . ALA A 1 82 ? 53.453 -36.210 -73.672 1.00 67.25 82 ALA A O 1
ATOM 644 N N . LYS A 1 83 ? 55.308 -35.502 -74.703 1.00 68.00 83 LYS A N 1
ATOM 645 C CA . LYS A 1 83 ? 55.468 -34.302 -73.856 1.00 68.00 83 LYS A CA 1
ATOM 646 C C . LYS A 1 83 ? 54.306 -33.313 -74.010 1.00 68.00 83 LYS A C 1
ATOM 648 O O . LYS A 1 83 ? 53.883 -32.716 -73.020 1.00 68.00 83 LYS A O 1
ATOM 653 N N . ARG A 1 84 ? 53.779 -33.134 -75.229 1.00 69.00 84 ARG A N 1
ATOM 654 C CA . ARG A 1 84 ? 52.585 -32.304 -75.480 1.00 69.00 84 ARG A CA 1
ATOM 655 C C . ARG A 1 84 ? 51.336 -32.890 -74.816 1.00 69.00 84 ARG A C 1
ATOM 657 O O . ARG A 1 84 ? 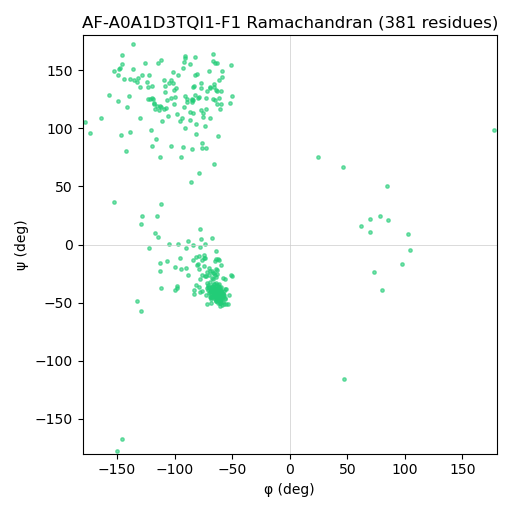50.600 -32.140 -74.180 1.00 69.00 84 ARG A O 1
ATOM 664 N N . ALA A 1 85 ? 51.133 -34.204 -74.911 1.00 73.25 85 ALA A N 1
ATOM 665 C CA . ALA A 1 85 ? 50.019 -34.890 -74.255 1.00 73.25 85 ALA A CA 1
ATOM 666 C C . ALA A 1 85 ? 50.100 -34.785 -72.722 1.00 73.25 85 ALA A C 1
ATOM 668 O O . ALA A 1 85 ? 49.139 -34.359 -72.089 1.00 73.25 85 ALA A O 1
ATOM 669 N N . ILE A 1 86 ? 51.272 -35.056 -72.135 1.00 72.69 86 ILE A N 1
ATOM 670 C CA . ILE A 1 86 ? 51.508 -34.941 -70.686 1.00 72.69 86 ILE A CA 1
ATOM 671 C C . ILE A 1 86 ? 51.253 -33.518 -70.193 1.00 72.69 86 ILE A C 1
ATOM 673 O O . ILE A 1 86 ? 50.594 -33.340 -69.177 1.00 72.69 86 ILE A O 1
ATOM 677 N N . ARG A 1 87 ? 51.708 -32.488 -70.918 1.00 71.50 87 ARG A N 1
ATOM 678 C CA . ARG A 1 87 ? 51.442 -31.089 -70.544 1.00 71.50 87 ARG A CA 1
ATOM 679 C C . ARG A 1 87 ? 49.948 -30.764 -70.550 1.00 71.50 87 ARG A C 1
ATOM 681 O O . ARG A 1 87 ? 49.488 -30.040 -69.676 1.00 71.50 87 ARG A O 1
ATOM 688 N N . LYS A 1 88 ? 49.200 -31.291 -71.522 1.00 74.19 88 LYS A N 1
ATOM 689 C CA . LYS A 1 88 ? 47.750 -31.080 -71.622 1.00 74.19 88 LYS A CA 1
ATOM 690 C C . LYS A 1 88 ? 46.999 -31.785 -70.486 1.00 74.19 88 LYS A C 1
ATOM 692 O O . LYS A 1 88 ? 46.087 -31.197 -69.921 1.00 74.19 88 LYS A O 1
ATOM 697 N N . ILE A 1 89 ? 47.437 -32.989 -70.112 1.00 75.19 89 ILE A N 1
ATOM 698 C CA . ILE A 1 89 ? 46.894 -33.751 -68.976 1.00 75.19 89 ILE A CA 1
ATOM 699 C C . ILE A 1 89 ? 47.244 -33.074 -67.647 1.00 75.19 89 ILE A C 1
ATOM 701 O O . ILE A 1 89 ? 46.364 -32.900 -66.818 1.00 75.19 89 ILE A O 1
ATOM 705 N N . LEU A 1 90 ? 48.492 -32.634 -67.456 1.00 72.19 90 LEU A N 1
ATOM 706 C CA . LEU A 1 90 ? 48.917 -31.890 -66.264 1.00 72.19 90 LEU A CA 1
ATOM 707 C C . LEU A 1 90 ? 48.158 -30.576 -66.111 1.00 72.19 90 LEU A C 1
ATOM 709 O O . LEU A 1 90 ? 47.785 -30.218 -65.003 1.00 72.19 90 LEU A O 1
ATOM 713 N N . ARG A 1 91 ? 47.910 -29.867 -67.217 1.00 74.69 91 ARG A N 1
ATOM 714 C CA . ARG A 1 91 ? 47.084 -28.663 -67.200 1.00 74.69 91 ARG A CA 1
ATOM 715 C C . ARG A 1 91 ? 45.667 -28.992 -66.728 1.00 74.69 91 ARG A C 1
ATOM 717 O O . ARG A 1 91 ? 45.245 -28.436 -65.730 1.00 74.69 91 ARG A O 1
ATOM 724 N N . TRP A 1 92 ? 45.008 -29.969 -67.350 1.00 74.75 92 TRP A N 1
ATOM 725 C CA . TRP A 1 92 ? 43.689 -30.445 -66.912 1.00 74.75 92 TRP A CA 1
ATOM 726 C C . TRP A 1 92 ? 43.673 -30.924 -65.445 1.00 74.75 92 TRP A C 1
ATOM 728 O O . TRP A 1 92 ? 42.663 -30.800 -64.765 1.00 74.75 92 TRP A O 1
ATOM 738 N N . TYR A 1 93 ? 44.802 -31.439 -64.952 1.00 70.50 93 TYR A N 1
ATOM 739 C CA . TYR A 1 93 ? 44.968 -31.935 -63.586 1.00 70.50 93 TYR A CA 1
ATOM 740 C C . TYR A 1 93 ? 45.175 -30.827 -62.536 1.00 70.50 93 TYR A C 1
ATOM 742 O O . TYR A 1 93 ? 44.712 -30.967 -61.410 1.00 70.50 93 TYR A O 1
ATOM 750 N N . ILE A 1 94 ? 45.889 -29.749 -62.876 1.00 75.38 94 ILE A N 1
ATOM 751 C CA . ILE A 1 94 ? 46.298 -28.689 -61.935 1.00 75.38 94 ILE A CA 1
ATOM 752 C C . ILE A 1 94 ? 45.355 -27.479 -61.992 1.00 75.38 94 ILE A C 1
ATOM 754 O O . ILE A 1 94 ? 45.092 -26.859 -60.964 1.00 75.38 94 ILE A O 1
ATOM 758 N N . GLU A 1 95 ? 44.841 -27.150 -63.179 1.00 78.88 95 GLU A N 1
ATOM 759 C CA . GLU A 1 95 ? 44.020 -25.958 -63.444 1.00 78.88 95 GLU A CA 1
ATOM 760 C C . GLU A 1 95 ? 42.816 -25.837 -62.484 1.00 78.88 95 GLU A C 1
ATOM 762 O O . GLU A 1 95 ? 42.695 -24.775 -61.877 1.00 78.88 95 GLU A O 1
ATOM 767 N N . PRO A 1 96 ? 42.043 -26.902 -62.169 1.00 79.75 96 PRO A N 1
ATOM 768 C CA . PRO A 1 96 ? 40.927 -26.804 -61.219 1.00 79.75 96 PRO A CA 1
ATOM 769 C C . PRO A 1 96 ? 41.347 -26.446 -59.785 1.00 79.75 96 PRO A C 1
ATOM 771 O O . PRO A 1 96 ? 40.648 -25.710 -59.093 1.00 79.75 96 PRO A O 1
ATOM 774 N N . VAL A 1 97 ? 42.503 -26.942 -59.328 1.00 78.31 97 VAL A N 1
ATOM 775 C CA . VAL A 1 97 ? 43.035 -26.639 -57.988 1.00 78.31 97 VAL A CA 1
ATOM 776 C C . VAL A 1 97 ? 43.500 -25.187 -57.913 1.00 78.31 97 VAL A C 1
ATOM 778 O O . VAL A 1 97 ? 43.238 -24.499 -56.927 1.00 78.31 97 VAL A O 1
ATOM 781 N N . CYS A 1 98 ? 44.167 -24.706 -58.964 1.00 79.81 98 CYS A N 1
ATOM 782 C CA . CYS A 1 98 ? 44.569 -23.307 -59.058 1.00 79.81 98 CYS A CA 1
ATOM 783 C C . CYS A 1 98 ? 43.355 -22.373 -59.125 1.00 79.81 98 CYS A C 1
ATOM 785 O O . CYS A 1 98 ? 43.350 -21.355 -58.438 1.00 79.81 98 CYS A O 1
ATOM 787 N N . GLU A 1 99 ? 42.323 -22.729 -59.891 1.00 81.56 99 GLU A N 1
ATOM 788 C CA . GLU A 1 99 ? 41.070 -21.972 -59.976 1.00 81.56 99 GLU A CA 1
ATOM 789 C C . GLU A 1 99 ? 40.344 -21.922 -58.626 1.00 81.56 99 GLU A C 1
ATOM 791 O O . GLU A 1 99 ? 39.960 -20.837 -58.186 1.00 81.56 99 GLU A O 1
ATOM 796 N N . GLN A 1 100 ? 40.234 -23.055 -57.920 1.00 81.19 100 GLN A N 1
ATOM 797 C CA . GLN A 1 100 ? 39.647 -23.122 -56.577 1.00 81.19 100 GLN A CA 1
ATOM 798 C C . GLN A 1 100 ? 40.410 -22.236 -55.582 1.00 81.19 100 GLN A C 1
ATOM 800 O O . GLN A 1 100 ? 39.801 -21.449 -54.856 1.00 81.19 100 GLN A O 1
ATOM 805 N N . GLN A 1 101 ? 41.744 -22.313 -55.578 1.00 80.81 101 GLN A N 1
ATOM 806 C CA . GLN A 1 101 ? 42.581 -21.491 -54.704 1.00 80.81 101 GLN A CA 1
ATOM 807 C C . GLN A 1 101 ? 42.468 -19.998 -55.041 1.00 80.81 101 GLN A C 1
ATOM 809 O O . GLN A 1 101 ? 42.414 -19.160 -54.140 1.00 80.81 101 GLN A O 1
ATOM 814 N N . SER A 1 102 ? 42.431 -19.643 -56.328 1.00 84.50 102 SER A N 1
ATOM 815 C CA . SER A 1 102 ? 42.227 -18.260 -56.763 1.00 84.50 102 SER A CA 1
ATOM 816 C C . SER A 1 102 ? 40.854 -17.734 -56.349 1.00 84.50 102 SER A C 1
ATOM 818 O O . SER A 1 102 ? 40.775 -16.612 -55.857 1.00 84.50 102 SER A O 1
ATOM 820 N N . ALA A 1 103 ? 39.793 -18.534 -56.476 1.00 81.50 103 ALA A N 1
ATOM 821 C CA . ALA A 1 103 ? 38.448 -18.159 -56.043 1.00 81.50 103 ALA A CA 1
ATOM 822 C C . ALA A 1 103 ? 38.373 -17.926 -54.525 1.00 81.50 103 ALA A C 1
ATOM 824 O O . ALA A 1 103 ? 37.835 -16.908 -54.092 1.00 81.50 103 ALA A O 1
ATOM 825 N N . PHE A 1 104 ? 38.980 -18.810 -53.726 1.00 83.56 104 PHE A N 1
ATOM 826 C CA . PHE A 1 104 ? 39.065 -18.645 -52.273 1.00 83.56 104 PHE A CA 1
ATOM 827 C C . PHE A 1 104 ? 39.825 -17.364 -51.892 1.00 83.56 104 PHE A C 1
ATOM 829 O O . PHE A 1 104 ? 39.319 -16.531 -51.140 1.00 83.56 104 PHE A O 1
ATOM 836 N N . ASN A 1 105 ? 41.014 -17.153 -52.463 1.00 84.12 105 ASN A N 1
ATOM 837 C CA . ASN A 1 105 ? 41.835 -15.973 -52.173 1.00 84.12 105 ASN A CA 1
ATOM 838 C C . ASN A 1 105 ? 41.129 -14.665 -52.569 1.00 84.12 105 ASN A C 1
ATOM 840 O O . ASN A 1 105 ? 41.168 -13.691 -51.815 1.00 84.12 105 ASN A O 1
ATOM 844 N N . ASN A 1 106 ? 40.442 -14.657 -53.716 1.00 87.06 106 ASN A N 1
ATOM 845 C CA . ASN A 1 106 ? 39.678 -13.503 -54.192 1.00 87.06 106 ASN A CA 1
ATOM 846 C C . ASN A 1 106 ? 38.458 -13.188 -53.314 1.00 87.06 106 ASN A C 1
ATOM 848 O O . ASN A 1 106 ? 38.009 -12.048 -53.319 1.00 87.06 106 ASN A O 1
ATOM 852 N N . ALA A 1 107 ? 37.941 -14.154 -52.552 1.00 83.75 107 ALA A N 1
ATOM 853 C CA . ALA A 1 107 ? 36.883 -13.919 -51.573 1.00 83.75 107 ALA A CA 1
ATOM 854 C C . ALA A 1 107 ? 37.444 -13.408 -50.232 1.00 83.75 107 ALA A C 1
ATOM 856 O O . ALA A 1 107 ? 36.853 -12.532 -49.595 1.00 83.75 107 ALA A O 1
ATOM 857 N N . VAL A 1 108 ? 38.588 -13.938 -49.783 1.00 84.19 108 VAL A N 1
ATOM 858 C CA . VAL A 1 108 ? 39.183 -13.613 -48.471 1.00 84.19 108 VAL A CA 1
ATOM 859 C C . VAL A 1 108 ? 39.692 -12.178 -48.410 1.00 84.19 108 VAL A C 1
ATOM 861 O O . VAL A 1 108 ? 39.371 -11.455 -47.467 1.00 84.19 108 VAL A O 1
ATOM 864 N N . THR A 1 109 ? 40.482 -11.750 -49.398 1.00 84.38 109 THR A N 1
ATOM 865 C CA . THR A 1 109 ? 41.158 -10.445 -49.343 1.00 84.38 109 THR A CA 1
ATOM 866 C C . THR A 1 109 ? 40.179 -9.265 -49.235 1.00 84.38 109 THR A C 1
ATOM 868 O O . THR A 1 109 ? 40.368 -8.445 -48.335 1.00 84.38 109 THR A O 1
ATOM 871 N N . PRO A 1 110 ? 39.105 -9.178 -50.047 1.00 83.75 110 PRO A N 1
ATOM 872 C CA . PRO A 1 110 ? 38.118 -8.107 -49.910 1.00 83.75 110 PRO A CA 1
ATOM 873 C C . PRO A 1 110 ? 37.352 -8.177 -48.587 1.00 83.75 110 PRO A C 1
ATOM 875 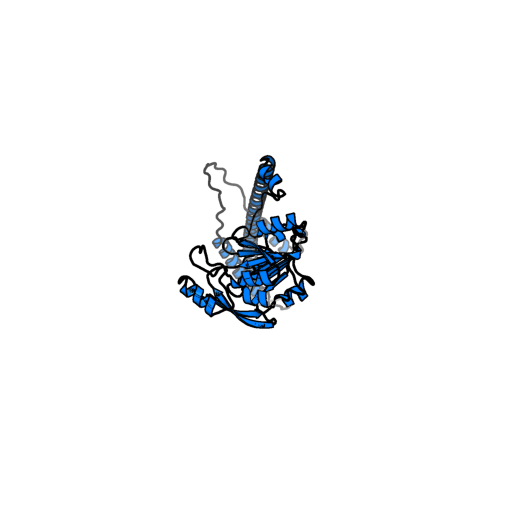O O . PRO A 1 110 ? 37.132 -7.148 -47.957 1.00 83.75 110 PRO A O 1
ATOM 878 N N . SER A 1 111 ? 37.004 -9.381 -48.117 1.00 84.38 111 SER A N 1
ATOM 879 C CA . SER A 1 111 ? 36.246 -9.561 -46.868 1.00 84.38 111 SER A CA 1
ATOM 880 C C . SER A 1 111 ? 37.005 -9.050 -45.643 1.00 84.38 111 SER A C 1
ATOM 882 O O . SER A 1 111 ? 36.430 -8.365 -44.801 1.00 84.38 111 SER A O 1
ATOM 884 N N . ILE A 1 112 ? 38.310 -9.333 -45.564 1.00 83.94 112 ILE A N 1
ATOM 885 C CA . ILE A 1 112 ? 39.177 -8.813 -44.497 1.00 83.94 112 ILE A CA 1
ATOM 886 C C . ILE A 1 112 ? 39.312 -7.288 -44.599 1.00 83.94 112 ILE A C 1
ATOM 888 O O . ILE A 1 112 ? 39.274 -6.603 -43.576 1.00 83.94 112 ILE A O 1
ATOM 892 N N . GLY A 1 113 ? 39.418 -6.748 -45.819 1.00 84.31 113 GLY A N 1
ATOM 893 C CA . GLY A 1 113 ? 39.446 -5.302 -46.054 1.00 84.31 113 GLY A CA 1
ATOM 894 C C . GLY A 1 113 ? 38.187 -4.610 -45.525 1.00 84.31 113 GLY A C 1
ATOM 895 O O . GLY A 1 113 ? 38.281 -3.710 -44.694 1.00 84.31 113 GLY A O 1
ATOM 896 N N . ARG A 1 114 ? 37.003 -5.106 -45.909 1.00 84.00 114 ARG A N 1
ATOM 897 C CA . ARG A 1 114 ? 35.707 -4.584 -45.440 1.00 84.00 114 ARG A CA 1
ATOM 898 C C . ARG A 1 114 ? 35.535 -4.694 -43.930 1.00 84.00 114 ARG A C 1
ATOM 900 O O . ARG A 1 114 ? 35.049 -3.763 -43.297 1.00 84.00 114 ARG A O 1
ATOM 907 N N . MET A 1 115 ? 35.957 -5.810 -43.339 1.00 83.00 115 MET A N 1
ATOM 908 C CA . MET A 1 115 ? 35.873 -6.005 -41.893 1.00 83.00 115 MET A CA 1
ATOM 909 C C . MET A 1 115 ? 36.779 -5.032 -41.128 1.00 83.00 115 MET A C 1
ATOM 911 O O . MET A 1 115 ? 36.373 -4.513 -40.091 1.00 83.00 115 MET A O 1
ATOM 915 N N . THR A 1 116 ? 37.970 -4.742 -41.660 1.00 84.19 116 THR A N 1
ATOM 916 C CA . THR A 1 116 ? 38.875 -3.726 -41.097 1.00 84.19 116 THR A CA 1
ATOM 917 C C . THR A 1 116 ? 38.252 -2.330 -41.172 1.00 84.19 116 THR A C 1
ATOM 919 O O . THR A 1 116 ? 38.215 -1.636 -40.161 1.00 84.19 116 THR A O 1
ATOM 922 N N . GLU A 1 117 ? 37.665 -1.956 -42.316 1.00 84.06 117 GLU A N 1
ATOM 923 C CA . GLU A 1 117 ? 36.964 -0.669 -42.478 1.00 84.06 117 GLU A CA 1
ATOM 924 C C . GLU A 1 117 ? 35.810 -0.501 -41.473 1.00 84.06 117 GLU A C 1
ATOM 926 O O . GLU A 1 117 ? 35.657 0.566 -40.878 1.00 84.06 117 GLU A O 1
ATOM 931 N N . ILE A 1 118 ? 35.009 -1.550 -41.247 1.00 84.88 118 ILE A N 1
ATOM 932 C CA . ILE A 1 118 ? 33.931 -1.531 -40.243 1.00 84.88 118 ILE A CA 1
ATOM 933 C C . ILE A 1 118 ? 34.513 -1.395 -38.831 1.00 84.88 118 ILE A C 1
ATOM 935 O O . ILE A 1 118 ? 34.012 -0.611 -38.025 1.00 84.88 118 ILE A O 1
ATOM 939 N N . MET A 1 119 ? 35.572 -2.146 -38.522 1.00 82.56 119 MET A N 1
ATOM 940 C CA . MET A 1 119 ? 36.190 -2.144 -37.198 1.00 82.56 119 MET A CA 1
ATOM 941 C C . MET A 1 119 ? 36.777 -0.779 -36.834 1.00 82.56 119 MET A C 1
ATOM 943 O O . MET A 1 119 ? 36.627 -0.341 -35.694 1.00 82.56 119 MET A O 1
ATOM 947 N N . ASP A 1 120 ? 37.424 -0.099 -37.777 1.00 83.69 120 ASP A N 1
ATOM 948 C CA . ASP A 1 120 ? 38.002 1.221 -37.526 1.00 83.69 120 ASP A CA 1
ATOM 949 C C . ASP A 1 120 ? 36.919 2.280 -37.290 1.00 83.69 120 ASP A C 1
ATOM 951 O O . ASP A 1 120 ? 37.052 3.095 -36.378 1.00 83.69 120 ASP A O 1
ATOM 955 N N . LYS A 1 121 ? 35.786 2.194 -37.993 1.00 81.31 121 LYS A N 1
ATOM 956 C CA . LYS A 1 121 ? 34.637 3.081 -37.749 1.00 81.31 121 LYS A CA 1
ATOM 957 C C . LYS A 1 121 ? 33.951 2.823 -36.419 1.00 81.31 121 LYS A C 1
ATOM 959 O O . LYS A 1 121 ? 33.606 3.765 -35.714 1.00 81.31 121 LYS A O 1
ATOM 964 N N . LEU A 1 122 ? 33.792 1.556 -36.037 1.00 81.69 122 LEU A N 1
ATOM 965 C CA . LEU A 1 122 ? 33.260 1.212 -34.717 1.00 81.69 122 LEU A CA 1
ATOM 966 C C . LEU A 1 122 ? 34.160 1.742 -33.594 1.00 81.69 122 LEU A C 1
ATOM 968 O O . LEU A 1 122 ? 33.657 2.182 -32.562 1.00 81.69 122 LEU A O 1
ATOM 972 N N . LYS A 1 123 ? 35.486 1.736 -33.786 1.00 83.88 123 LYS A N 1
ATOM 973 C CA . LYS A 1 123 ? 36.420 2.351 -32.831 1.00 83.88 123 LYS A CA 1
ATOM 974 C C . LYS A 1 123 ? 36.250 3.866 -32.759 1.00 83.88 123 LYS A C 1
ATOM 976 O O . LYS A 1 123 ? 36.258 4.399 -31.653 1.00 83.88 123 LYS A O 1
ATOM 981 N N . GLU A 1 124 ? 36.088 4.537 -33.897 1.00 83.75 124 GLU A N 1
ATOM 982 C CA . GLU A 1 124 ? 35.850 5.984 -33.963 1.00 83.75 124 GLU A CA 1
ATOM 983 C C . GLU A 1 124 ? 34.557 6.368 -33.229 1.00 83.75 124 GLU A C 1
ATOM 985 O O . GLU A 1 124 ? 34.598 7.176 -32.304 1.00 83.75 124 GLU A O 1
ATOM 990 N N . GLN A 1 125 ? 33.444 5.686 -33.518 1.00 82.88 125 GLN A N 1
ATOM 991 C CA . GLN A 1 125 ? 32.164 5.898 -32.828 1.00 82.88 125 GLN A CA 1
ATOM 992 C C . GLN A 1 125 ? 32.253 5.639 -31.320 1.00 82.88 125 GLN A C 1
ATOM 994 O O . GLN A 1 125 ? 31.678 6.372 -30.516 1.00 82.88 125 GLN A O 1
ATOM 999 N N . ASN A 1 126 ? 32.982 4.599 -30.908 1.00 81.31 126 ASN A N 1
ATOM 1000 C CA . ASN A 1 126 ? 33.179 4.316 -29.490 1.00 81.31 126 ASN A CA 1
ATOM 1001 C C . ASN A 1 126 ? 34.007 5.423 -28.818 1.00 81.31 126 ASN A C 1
ATOM 1003 O O . ASN A 1 126 ? 33.687 5.842 -27.710 1.00 81.31 126 ASN A O 1
ATOM 1007 N N . HIS A 1 127 ? 35.028 5.953 -29.497 1.00 87.56 127 HIS A N 1
ATOM 1008 C CA . HIS A 1 127 ? 35.802 7.083 -28.987 1.00 87.56 127 HIS A CA 1
ATOM 1009 C C . HIS A 1 127 ? 34.938 8.339 -28.815 1.00 87.56 127 HIS A C 1
ATOM 1011 O O . HIS A 1 127 ? 34.959 8.940 -27.742 1.00 87.56 127 HIS A O 1
ATOM 1017 N N . GLU A 1 128 ? 34.119 8.685 -29.811 1.00 85.50 128 GLU A N 1
ATOM 1018 C CA . GLU A 1 128 ? 33.169 9.803 -29.722 1.00 85.50 128 GLU A CA 1
ATOM 1019 C C . GLU A 1 128 ? 32.182 9.625 -28.563 1.00 85.50 128 GLU A C 1
ATOM 1021 O O . GLU A 1 128 ? 31.958 10.546 -27.774 1.00 85.50 128 GLU A O 1
ATOM 1026 N N . MET A 1 129 ? 31.633 8.419 -28.404 1.00 84.44 129 MET A N 1
ATOM 1027 C CA . MET A 1 129 ? 30.710 8.103 -27.316 1.00 84.44 129 MET A CA 1
ATOM 1028 C C . MET A 1 129 ? 31.374 8.231 -25.939 1.00 84.44 129 MET A C 1
ATOM 1030 O O . MET A 1 129 ? 30.760 8.760 -25.012 1.00 84.44 129 MET A O 1
ATOM 1034 N N . GLN A 1 130 ? 32.640 7.828 -25.804 1.00 87.12 130 GLN A N 1
ATOM 1035 C CA . GLN A 1 130 ? 33.422 8.040 -24.581 1.00 87.12 130 GLN A CA 1
ATOM 1036 C C . GLN A 1 130 ? 33.640 9.532 -24.297 1.00 87.12 130 GLN A C 1
ATOM 1038 O O . GLN A 1 130 ? 33.533 9.965 -23.149 1.00 87.12 130 GLN A O 1
ATOM 1043 N N . THR A 1 131 ? 33.896 10.347 -25.323 1.00 91.00 131 THR A N 1
ATOM 1044 C CA . THR A 1 131 ? 34.004 11.804 -25.164 1.00 91.00 131 THR A CA 1
ATOM 1045 C C . THR A 1 131 ? 32.690 12.411 -24.677 1.00 91.00 131 THR A C 1
ATOM 1047 O O . THR A 1 131 ? 32.698 13.177 -23.713 1.00 91.00 131 THR A O 1
ATOM 1050 N N . ILE A 1 132 ? 31.557 12.030 -25.275 1.00 88.50 132 ILE A N 1
ATOM 1051 C CA . ILE A 1 132 ? 30.224 12.492 -24.858 1.00 88.50 132 ILE A CA 1
ATOM 1052 C C . ILE A 1 132 ? 29.931 12.078 -23.414 1.00 88.50 132 ILE A C 1
ATOM 1054 O O . ILE A 1 132 ? 29.450 12.896 -22.626 1.00 88.50 132 ILE A O 1
ATOM 1058 N N . LEU A 1 133 ? 30.250 10.836 -23.044 1.00 87.38 133 LEU A N 1
ATOM 1059 C CA . LEU A 1 133 ? 30.061 10.331 -21.687 1.00 87.38 133 LEU A CA 1
ATOM 1060 C C . LEU A 1 133 ? 30.867 11.153 -20.674 1.00 87.38 133 LEU A C 1
ATOM 1062 O O . LEU A 1 133 ? 30.319 11.610 -19.673 1.00 87.38 133 LEU A O 1
ATOM 1066 N N . ASN A 1 134 ? 32.140 11.421 -20.970 1.00 90.69 134 ASN A N 1
ATOM 1067 C CA . ASN A 1 134 ? 33.001 12.237 -20.114 1.00 90.69 134 ASN A CA 1
ATOM 1068 C C . ASN A 1 134 ? 32.496 13.681 -19.990 1.00 90.69 134 ASN A C 1
ATOM 1070 O O . ASN A 1 134 ? 32.461 14.226 -18.888 1.00 90.69 134 ASN A O 1
ATOM 1074 N N . MET A 1 135 ? 32.044 14.290 -21.091 1.00 89.38 135 MET A N 1
ATOM 1075 C CA . MET A 1 135 ? 31.434 15.625 -21.063 1.00 89.38 135 MET A CA 1
ATOM 1076 C C . MET A 1 135 ? 30.144 15.646 -20.238 1.00 89.38 135 MET A C 1
ATOM 1078 O O . MET A 1 135 ? 29.893 16.605 -19.512 1.00 89.38 135 MET A O 1
ATOM 1082 N N . THR A 1 136 ? 29.331 14.595 -20.328 1.00 85.81 136 THR A N 1
ATOM 1083 C CA . THR A 1 136 ? 28.078 14.475 -19.570 1.00 85.81 136 THR A CA 1
ATOM 1084 C C . THR A 1 136 ? 28.357 14.319 -18.079 1.00 85.81 136 THR A C 1
ATOM 1086 O O . THR A 1 136 ? 27.766 15.035 -17.278 1.00 85.81 136 THR A O 1
ATOM 1089 N N . ASN A 1 137 ? 29.318 13.470 -17.708 1.00 85.81 137 ASN A N 1
ATOM 1090 C CA . ASN A 1 137 ? 29.751 13.305 -16.320 1.00 85.81 137 ASN A CA 1
ATOM 1091 C C . ASN A 1 137 ? 30.336 14.600 -15.745 1.00 85.81 137 ASN A C 1
ATOM 1093 O O . ASN A 1 137 ? 30.018 14.967 -14.621 1.00 85.81 137 ASN A O 1
ATOM 1097 N N . SER A 1 138 ? 31.126 15.339 -16.529 1.00 87.19 138 SER A N 1
ATOM 1098 C CA . SER A 1 138 ? 31.639 16.647 -16.107 1.00 87.19 138 SER A CA 1
ATOM 1099 C C . SER A 1 138 ? 30.512 17.646 -15.842 1.00 87.19 138 SER A C 1
ATOM 1101 O O . SER A 1 138 ? 30.565 18.357 -14.846 1.00 87.19 138 SER A O 1
ATOM 1103 N N . LYS A 1 139 ? 29.483 17.688 -16.699 1.00 88.88 139 LYS A N 1
ATOM 1104 C CA . LYS A 1 139 ? 28.308 18.548 -16.489 1.00 88.88 139 LYS A CA 1
ATOM 1105 C C . LYS A 1 139 ? 27.474 18.116 -15.285 1.00 88.88 139 LYS A C 1
ATOM 1107 O O . LYS A 1 139 ? 26.935 18.968 -14.594 1.00 88.88 139 LYS A O 1
ATOM 1112 N N . LEU A 1 140 ? 27.345 16.812 -15.042 1.00 83.88 140 LEU A N 1
ATOM 1113 C CA . LEU A 1 140 ? 26.654 16.291 -13.862 1.00 83.88 140 LEU A CA 1
ATOM 1114 C C . LEU A 1 140 ? 27.376 16.687 -12.576 1.00 83.88 140 LEU A C 1
ATOM 1116 O O . LEU A 1 140 ? 26.717 17.134 -11.645 1.00 83.88 140 LEU A O 1
ATOM 1120 N N . ASN A 1 141 ? 28.705 16.588 -12.556 1.00 83.19 141 ASN A N 1
ATOM 1121 C CA . ASN A 1 141 ? 29.505 17.044 -11.423 1.00 83.19 141 ASN A CA 1
ATOM 1122 C C . ASN A 1 141 ? 29.373 18.558 -11.232 1.00 83.19 141 ASN A C 1
ATOM 1124 O O . ASN A 1 141 ? 29.108 18.996 -10.128 1.00 83.19 141 ASN A O 1
ATOM 1128 N N . GLU A 1 142 ? 29.417 19.350 -12.307 1.00 84.50 142 GLU A N 1
ATOM 1129 C CA . GLU A 1 142 ? 29.195 20.801 -12.222 1.00 84.50 142 GLU A CA 1
ATOM 1130 C C . GLU A 1 142 ? 27.795 21.146 -11.677 1.00 84.50 142 GLU A C 1
ATOM 1132 O O . GLU A 1 142 ? 27.633 22.092 -10.913 1.00 84.50 142 GLU A O 1
ATOM 1137 N N . ILE A 1 143 ? 26.761 20.379 -12.039 1.00 81.62 143 ILE A N 1
ATOM 1138 C CA . ILE A 1 143 ? 25.416 20.540 -11.468 1.00 81.62 143 ILE A CA 1
ATOM 1139 C C . ILE A 1 143 ? 25.399 20.139 -9.990 1.00 81.62 143 ILE A C 1
ATOM 1141 O O . ILE A 1 143 ? 24.773 20.839 -9.200 1.00 81.62 143 ILE A O 1
ATOM 1145 N N . ALA A 1 144 ? 26.060 19.043 -9.616 1.00 75.75 144 ALA A N 1
ATOM 1146 C CA . ALA A 1 144 ? 26.157 18.595 -8.230 1.00 75.75 144 ALA A CA 1
ATOM 1147 C C . ALA A 1 144 ? 26.877 19.635 -7.358 1.00 75.75 144 ALA A C 1
ATOM 1149 O O . ALA A 1 144 ? 26.333 20.039 -6.334 1.00 75.75 144 ALA A O 1
ATOM 1150 N N . ASP A 1 145 ? 28.009 20.157 -7.831 1.00 78.50 145 ASP A N 1
ATOM 1151 C CA . ASP A 1 145 ? 28.774 21.215 -7.173 1.00 78.50 145 ASP A CA 1
ATOM 1152 C C . ASP A 1 145 ? 27.931 22.491 -7.051 1.00 78.50 145 ASP A C 1
ATOM 1154 O O . ASP A 1 145 ? 27.885 23.110 -5.996 1.00 78.50 145 ASP A O 1
ATOM 1158 N N . ARG A 1 146 ? 27.167 22.861 -8.090 1.00 78.62 146 ARG A N 1
ATOM 1159 C CA . ARG A 1 146 ? 26.235 24.001 -8.027 1.00 78.62 146 ARG A CA 1
ATOM 1160 C C . ARG A 1 146 ? 25.067 23.778 -7.072 1.00 78.62 146 ARG A C 1
ATOM 1162 O O . ARG A 1 146 ? 24.539 24.757 -6.560 1.00 78.62 146 ARG A O 1
ATOM 1169 N N . ILE A 1 147 ? 24.618 22.541 -6.868 1.00 67.19 147 ILE A N 1
ATOM 1170 C CA . ILE A 1 147 ? 23.592 22.202 -5.870 1.00 67.19 147 ILE A CA 1
ATOM 1171 C C . ILE A 1 147 ? 24.177 22.316 -4.457 1.00 67.19 147 ILE A C 1
ATOM 1173 O O . ILE A 1 147 ? 23.484 22.786 -3.557 1.00 67.19 147 ILE A O 1
ATOM 1177 N N . GLU A 1 148 ? 25.439 21.930 -4.274 1.00 64.88 148 GLU A N 1
ATOM 1178 C CA . GLU A 1 148 ? 26.160 22.021 -3.003 1.00 64.88 148 GLU A CA 1
ATOM 1179 C C . GLU A 1 148 ? 26.531 23.477 -2.652 1.00 64.88 148 GLU A C 1
ATOM 1181 O O . GLU A 1 148 ? 26.292 23.923 -1.532 1.00 64.88 148 GLU A O 1
ATOM 1186 N N . GLU A 1 149 ? 27.012 24.258 -3.627 1.00 67.19 149 GLU A N 1
ATOM 1187 C CA . GLU A 1 149 ? 27.317 25.692 -3.494 1.00 67.19 149 GLU A CA 1
ATOM 1188 C C . GLU A 1 149 ? 26.072 26.569 -3.355 1.00 67.19 149 GLU A C 1
ATOM 1190 O O . GLU A 1 149 ? 26.146 27.656 -2.781 1.00 67.19 149 GLU A O 1
ATOM 1195 N N . ALA A 1 150 ? 24.921 26.125 -3.871 1.00 63.31 150 ALA A N 1
ATOM 1196 C CA . ALA A 1 150 ? 23.674 26.877 -3.786 1.00 63.31 150 ALA A CA 1
ATOM 1197 C C . ALA A 1 150 ? 23.122 27.003 -2.361 1.00 63.31 150 ALA A C 1
ATOM 1199 O O . ALA A 1 150 ? 22.020 27.539 -2.258 1.00 63.31 150 ALA A O 1
ATOM 1200 N N . ASP A 1 151 ? 23.847 26.531 -1.328 1.00 52.97 151 ASP A N 1
ATOM 1201 C CA . ASP A 1 151 ? 23.522 26.593 0.104 1.00 52.97 151 ASP A CA 1
ATOM 1202 C C . ASP A 1 151 ? 22.013 26.724 0.281 1.00 52.97 151 ASP A C 1
ATOM 1204 O O . ASP A 1 151 ? 21.460 27.813 0.454 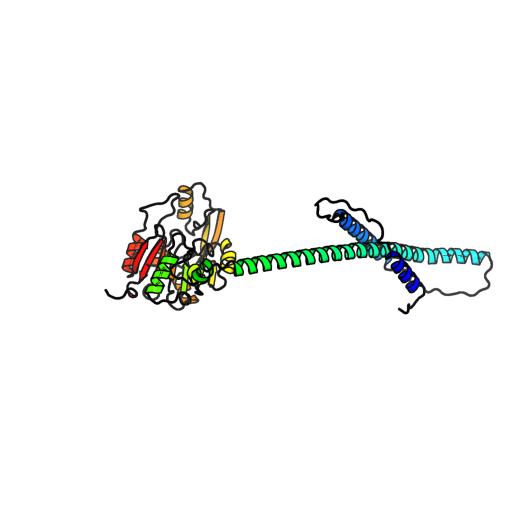1.00 52.97 151 ASP A O 1
ATOM 1208 N N . LEU A 1 152 ? 21.329 25.597 0.071 1.00 52.69 152 LEU A N 1
ATOM 1209 C CA . LEU A 1 152 ? 19.901 25.435 0.293 1.00 52.69 152 LEU A CA 1
ATOM 1210 C C . LEU A 1 152 ? 19.719 24.866 1.709 1.00 52.69 152 LEU A C 1
ATOM 1212 O O . LEU A 1 152 ? 19.341 23.697 1.855 1.00 52.69 152 LEU A O 1
ATOM 1216 N N . PRO A 1 153 ? 19.882 25.666 2.785 1.00 46.03 153 PRO A N 1
ATOM 1217 C CA . PRO A 1 153 ? 19.505 25.240 4.125 1.00 46.03 153 PRO A CA 1
ATOM 1218 C C . PRO A 1 153 ? 17.996 24.957 4.206 1.00 46.03 153 PRO A C 1
ATOM 1220 O O . PRO A 1 153 ? 17.545 24.310 5.143 1.00 46.03 153 PRO A O 1
ATOM 1223 N N . ALA A 1 154 ? 17.208 25.367 3.204 1.00 49.41 154 ALA A N 1
ATOM 1224 C CA . ALA A 1 154 ? 15.808 24.985 3.043 1.00 49.41 154 ALA A CA 1
ATOM 1225 C C . ALA A 1 154 ? 15.596 23.501 2.665 1.00 49.41 154 ALA A C 1
ATOM 1227 O O . ALA A 1 154 ? 14.520 22.971 2.928 1.00 49.41 154 ALA A O 1
ATOM 1228 N N . LEU A 1 155 ? 16.580 22.808 2.081 1.00 43.16 155 LEU A N 1
ATOM 1229 C CA . LEU A 1 155 ? 16.474 21.371 1.779 1.00 43.16 155 LEU A CA 1
ATOM 1230 C C . LEU A 1 155 ? 17.156 20.505 2.844 1.00 43.16 155 LEU A C 1
ATOM 1232 O O . LEU A 1 155 ? 16.605 19.483 3.236 1.00 43.16 155 LEU A O 1
ATOM 1236 N N . GLN A 1 156 ? 18.289 20.944 3.399 1.00 46.62 156 GLN A N 1
ATOM 1237 C CA . GLN A 1 156 ? 18.994 20.162 4.423 1.00 46.62 156 GLN A CA 1
ATOM 1238 C C . GLN A 1 156 ? 18.330 20.213 5.814 1.00 46.62 156 GLN A C 1
ATOM 1240 O O . GLN A 1 156 ? 18.437 19.246 6.563 1.00 46.62 156 GLN A O 1
ATOM 1245 N N . ASN A 1 157 ? 17.572 21.268 6.154 1.00 44.97 157 ASN A N 1
ATOM 1246 C CA . ASN A 1 157 ? 16.775 21.299 7.396 1.00 44.97 157 ASN A CA 1
ATOM 1247 C C . ASN A 1 157 ? 15.345 20.749 7.251 1.00 44.97 157 ASN A C 1
ATOM 1249 O O . ASN A 1 157 ? 14.621 20.695 8.245 1.00 44.97 157 ASN A O 1
ATOM 1253 N N . THR A 1 158 ? 14.899 20.358 6.052 1.00 46.81 158 THR A N 1
ATOM 1254 C CA . THR A 1 158 ? 13.532 19.837 5.859 1.00 46.81 158 THR A CA 1
ATOM 1255 C C . THR A 1 158 ? 13.439 18.320 5.916 1.00 46.81 158 THR A C 1
ATOM 1257 O O . THR A 1 158 ? 12.364 17.818 6.225 1.00 46.81 158 THR A O 1
ATOM 1260 N N . GLU A 1 159 ? 14.530 17.576 5.706 1.00 50.00 159 GLU A N 1
ATOM 1261 C CA . GLU A 1 159 ? 14.482 16.107 5.787 1.00 50.00 159 GLU A CA 1
ATOM 1262 C C . GLU A 1 159 ? 14.322 15.576 7.220 1.00 50.00 159 GLU A C 1
ATOM 1264 O O . GLU A 1 159 ? 13.762 14.501 7.398 1.00 50.00 159 GLU A O 1
ATOM 1269 N N . ASN A 1 160 ? 14.708 16.354 8.239 1.00 53.31 160 ASN A N 1
ATOM 1270 C CA . ASN A 1 160 ? 14.595 15.962 9.653 1.00 53.31 160 ASN A CA 1
ATOM 1271 C C . ASN A 1 160 ? 13.616 16.815 10.474 1.00 53.31 160 ASN A C 1
ATOM 1273 O O . ASN A 1 160 ? 13.537 16.661 11.694 1.00 53.31 160 ASN A O 1
ATOM 1277 N N . ASN A 1 161 ? 12.859 17.722 9.848 1.00 69.12 161 ASN A N 1
ATOM 1278 C CA . ASN A 1 161 ? 11.841 18.476 10.570 1.00 69.12 161 ASN A CA 1
ATOM 1279 C C . ASN A 1 161 ? 10.501 17.739 10.514 1.00 69.12 161 ASN A C 1
ATOM 1281 O O . ASN A 1 161 ? 9.753 17.872 9.549 1.00 69.12 161 ASN A O 1
ATOM 1285 N N . PHE A 1 162 ? 10.167 17.026 11.591 1.00 74.62 162 PHE A N 1
ATOM 1286 C CA . PHE A 1 162 ? 8.875 16.352 11.761 1.00 74.62 162 PHE A CA 1
ATOM 1287 C C . PHE A 1 162 ? 7.656 17.262 11.505 1.00 74.62 162 PHE A C 1
ATOM 1289 O O . PHE A 1 162 ? 6.574 16.799 11.137 1.00 74.62 162 PHE A O 1
ATOM 1296 N N . TRP A 1 163 ? 7.800 18.573 11.699 1.00 79.06 163 TRP A N 1
ATOM 1297 C CA . TRP A 1 163 ? 6.726 19.541 11.487 1.00 79.06 163 TRP A CA 1
ATOM 1298 C C . TRP A 1 163 ? 6.511 19.900 10.010 1.00 79.06 163 TRP A C 1
ATOM 1300 O O . TRP A 1 163 ? 5.494 20.501 9.679 1.00 79.06 163 TRP A O 1
ATOM 1310 N N . ILE A 1 164 ? 7.409 19.478 9.114 1.00 79.31 164 ILE A N 1
ATOM 1311 C CA . ILE A 1 164 ? 7.301 19.629 7.658 1.00 79.31 164 ILE A CA 1
ATOM 1312 C C . ILE A 1 164 ? 7.122 18.230 7.051 1.00 79.31 164 ILE A C 1
ATOM 1314 O O . ILE A 1 164 ? 8.044 17.633 6.499 1.00 79.31 164 ILE A O 1
ATOM 1318 N N . LYS A 1 165 ? 5.913 17.677 7.193 1.00 71.88 165 LYS A N 1
ATOM 1319 C CA . LYS A 1 165 ? 5.589 16.317 6.735 1.00 71.88 165 LYS A CA 1
ATOM 1320 C C . LYS A 1 165 ? 5.353 16.304 5.226 1.00 71.88 165 LYS A C 1
ATOM 1322 O O . LYS A 1 165 ? 4.512 17.046 4.721 1.00 71.88 165 LYS A O 1
ATOM 1327 N N . LYS A 1 166 ? 6.059 15.427 4.511 1.00 83.44 166 LYS A N 1
ATOM 1328 C CA . LYS A 1 166 ? 5.683 15.024 3.150 1.00 83.44 166 LYS A CA 1
ATOM 1329 C C . LYS A 1 166 ? 4.667 13.893 3.276 1.00 83.44 166 LYS A C 1
ATOM 1331 O O . LYS A 1 166 ? 4.974 12.887 3.906 1.00 83.44 166 LYS A O 1
ATOM 1336 N N . THR A 1 167 ? 3.487 14.080 2.699 1.00 92.50 167 THR A N 1
ATOM 1337 C CA . THR A 1 167 ? 2.417 13.078 2.685 1.00 92.50 167 THR A CA 1
ATOM 1338 C C . THR A 1 167 ? 2.348 12.399 1.324 1.00 92.50 167 THR A C 1
ATOM 1340 O O . THR A 1 167 ? 2.564 13.039 0.289 1.00 92.50 167 THR A O 1
ATOM 1343 N N . ALA A 1 168 ? 2.097 11.096 1.346 1.00 93.75 168 ALA A N 1
ATOM 1344 C CA . ALA A 1 168 ? 1.767 10.294 0.178 1.00 93.75 168 ALA A CA 1
ATOM 1345 C C . ALA A 1 168 ? 0.277 9.897 0.159 1.00 93.75 168 ALA A C 1
ATOM 1347 O O . ALA A 1 168 ? -0.223 9.483 -0.885 1.00 93.75 168 ALA A O 1
ATOM 1348 N N . ALA A 1 169 ? -0.412 10.071 1.291 1.00 96.06 169 ALA A N 1
ATOM 1349 C CA . ALA A 1 169 ? -1.827 9.795 1.487 1.00 96.06 169 ALA A CA 1
ATOM 1350 C C . ALA A 1 169 ? -2.741 10.732 0.682 1.00 96.06 169 ALA A C 1
ATOM 1352 O O . ALA A 1 169 ? -2.371 11.853 0.324 1.00 96.06 169 ALA A O 1
ATOM 1353 N N . GLN A 1 170 ? -3.970 10.280 0.434 1.00 93.56 170 GLN A N 1
ATOM 1354 C CA . GLN A 1 170 ? -4.955 11.011 -0.363 1.00 93.56 170 GLN A CA 1
ATOM 1355 C C . GLN A 1 170 ? -5.358 12.353 0.256 1.00 93.56 170 GLN A C 1
ATOM 1357 O O . GLN A 1 170 ? -5.457 13.354 -0.458 1.00 93.56 170 GLN A O 1
ATOM 1362 N N . SER A 1 171 ? -5.577 12.381 1.571 1.00 94.00 171 SER A N 1
ATOM 1363 C CA . SER A 1 171 ? -6.044 13.561 2.307 1.00 94.00 171 SER A CA 1
ATOM 1364 C C . SER A 1 171 ? -5.171 13.879 3.527 1.00 94.00 171 SER A C 1
ATOM 1366 O O . SER A 1 171 ? -5.579 14.642 4.405 1.00 94.00 171 SER A O 1
ATOM 1368 N N . GLY A 1 172 ? -3.949 13.337 3.574 1.00 95.88 172 GLY A N 1
ATOM 1369 C CA . GLY A 1 172 ? -2.977 13.578 4.645 1.00 95.88 172 GLY A CA 1
ATOM 1370 C C . GLY A 1 172 ? -3.126 12.670 5.868 1.00 95.88 172 GLY A C 1
ATOM 1371 O O . GLY A 1 172 ? -2.665 13.031 6.952 1.00 95.88 172 GLY A O 1
ATOM 1372 N N . GLU A 1 173 ? -3.770 11.512 5.724 1.00 97.62 173 GLU A N 1
ATOM 1373 C CA . GLU A 1 173 ? -3.982 10.538 6.796 1.00 97.62 173 GLU A CA 1
ATOM 1374 C C . GLU A 1 173 ? -2.658 10.103 7.439 1.00 97.62 173 GLU A C 1
ATOM 1376 O O . GLU A 1 173 ? -2.521 10.132 8.661 1.00 97.62 173 GLU A O 1
ATOM 1381 N N . ASP A 1 174 ? -1.654 9.777 6.624 1.00 96.81 174 ASP A N 1
ATOM 1382 C CA . ASP A 1 174 ? -0.309 9.392 7.069 1.00 96.81 174 ASP A CA 1
ATOM 1383 C C . ASP A 1 174 ? 0.348 10.452 7.974 1.00 96.81 174 ASP A C 1
ATOM 1385 O O . ASP A 1 174 ? 0.985 10.119 8.974 1.00 96.81 174 ASP A O 1
ATOM 1389 N N . ALA A 1 175 ? 0.147 11.736 7.680 1.00 96.06 175 ALA A N 1
ATOM 1390 C CA . ALA A 1 175 ? 0.678 12.849 8.449 1.00 96.06 175 ALA A CA 1
ATOM 1391 C C . ALA A 1 175 ? -0.019 13.003 9.810 1.00 96.06 175 ALA A C 1
ATOM 1393 O O . ALA A 1 175 ? 0.643 13.333 10.803 1.00 96.06 175 ALA A O 1
ATOM 1394 N N . ILE A 1 176 ? -1.331 12.747 9.868 1.00 97.19 176 ILE A N 1
ATOM 1395 C CA . ILE A 1 176 ? -2.110 12.717 11.114 1.00 97.19 176 ILE A CA 1
ATOM 1396 C C . ILE A 1 176 ? -1.678 11.518 11.963 1.00 97.19 176 ILE A C 1
ATOM 1398 O O . ILE A 1 176 ? -1.378 11.675 13.144 1.00 97.19 176 ILE A O 1
ATOM 1402 N N . VAL A 1 177 ? -1.563 10.336 11.356 1.00 97.12 177 VAL A N 1
ATOM 1403 C CA . VAL A 1 177 ? -1.095 9.111 12.023 1.00 97.12 177 VAL A CA 1
ATOM 1404 C C . VAL A 1 177 ? 0.327 9.283 12.551 1.00 97.12 177 VAL A C 1
ATOM 1406 O O . VAL A 1 177 ? 0.604 8.915 13.689 1.00 97.12 177 VAL A O 1
ATOM 1409 N N . ALA A 1 178 ? 1.217 9.921 11.789 1.00 95.69 178 ALA A N 1
ATOM 1410 C CA . ALA A 1 178 ? 2.559 10.248 12.255 1.00 95.69 178 ALA A CA 1
ATOM 1411 C C . ALA A 1 178 ? 2.529 11.169 13.485 1.00 95.69 178 ALA A C 1
ATOM 1413 O O . ALA A 1 178 ? 3.298 10.972 14.421 1.00 95.69 178 ALA A O 1
ATOM 1414 N N . PHE A 1 179 ? 1.638 12.164 13.520 1.00 95.19 179 PHE A N 1
ATOM 1415 C CA . PHE A 1 179 ? 1.451 12.993 14.714 1.00 95.19 179 PHE A CA 1
ATOM 1416 C C . PHE A 1 179 ? 0.984 12.166 15.917 1.00 95.19 179 PHE A C 1
ATOM 1418 O O . PHE A 1 179 ? 1.608 12.243 16.971 1.00 95.19 179 PHE A O 1
ATOM 1425 N N . ILE A 1 180 ? -0.030 11.315 15.741 1.00 95.50 180 ILE A N 1
ATOM 1426 C CA . ILE A 1 180 ? -0.542 10.444 16.809 1.00 95.50 180 ILE A CA 1
ATOM 1427 C C . ILE A 1 180 ? 0.567 9.541 17.362 1.00 95.50 180 ILE A C 1
ATOM 1429 O O . ILE A 1 180 ? 0.768 9.483 18.571 1.00 95.50 180 ILE A O 1
ATOM 1433 N N . LEU A 1 181 ? 1.314 8.851 16.495 1.00 95.06 181 LEU A N 1
ATOM 1434 C CA . LEU A 1 181 ? 2.378 7.945 16.932 1.00 95.06 181 LEU A CA 1
ATOM 1435 C C . LEU A 1 181 ? 3.496 8.677 17.683 1.00 95.06 181 LEU A C 1
ATOM 1437 O O . LEU A 1 181 ? 3.995 8.147 18.673 1.00 95.06 181 LEU A O 1
ATOM 1441 N N . MET A 1 182 ? 3.844 9.901 17.270 1.00 93.25 182 MET A N 1
ATOM 1442 C CA . MET A 1 182 ? 4.804 10.731 18.000 1.00 93.25 182 MET A CA 1
ATOM 1443 C C . MET A 1 182 ? 4.308 11.056 19.416 1.00 93.25 182 MET A C 1
ATOM 1445 O O . MET A 1 182 ? 5.062 10.873 20.369 1.00 93.25 182 MET A O 1
ATOM 1449 N N . GLU A 1 183 ? 3.056 11.500 19.563 1.00 93.31 183 GLU A N 1
ATOM 1450 C CA . GLU A 1 183 ? 2.464 11.822 20.873 1.00 93.31 183 GLU A CA 1
ATOM 1451 C C . GLU A 1 183 ? 2.359 10.585 21.781 1.00 93.31 183 GLU A C 1
ATOM 1453 O O . GLU A 1 183 ? 2.554 10.675 22.991 1.00 93.31 183 GLU A O 1
ATOM 1458 N N . LEU A 1 184 ? 2.131 9.404 21.197 1.00 92.56 184 LEU A N 1
ATOM 1459 C CA . LEU A 1 184 ? 2.132 8.123 21.913 1.00 92.56 184 LEU A CA 1
ATOM 1460 C C . LEU A 1 184 ? 3.543 7.584 22.219 1.00 92.56 184 LEU A C 1
ATOM 1462 O O . LEU A 1 184 ? 3.671 6.523 22.831 1.00 92.56 184 LEU A O 1
ATOM 1466 N N . GLY A 1 185 ? 4.606 8.271 21.787 1.00 92.44 185 GLY A N 1
ATOM 1467 C CA . GLY A 1 185 ? 5.991 7.835 21.979 1.00 92.44 185 GLY A CA 1
ATOM 1468 C C . GLY A 1 185 ? 6.383 6.600 21.158 1.00 92.44 185 GLY A C 1
ATOM 1469 O O . GLY A 1 185 ? 7.333 5.906 21.516 1.00 92.44 185 GLY A O 1
ATOM 1470 N N . VAL A 1 186 ? 5.664 6.307 20.071 1.00 92.44 186 VAL A N 1
ATOM 1471 C CA . VAL A 1 186 ? 5.960 5.197 19.157 1.00 92.44 186 VAL A CA 1
ATOM 1472 C C . VAL A 1 186 ? 6.915 5.678 18.069 1.00 92.44 186 VAL A C 1
ATOM 1474 O O . VAL A 1 186 ? 6.613 6.609 17.319 1.00 92.44 186 VAL A O 1
ATOM 1477 N N . SER A 1 187 ? 8.071 5.024 17.951 1.00 91.75 187 SER A N 1
ATOM 1478 C CA . SER A 1 187 ? 9.041 5.362 16.910 1.00 91.75 187 SER A CA 1
ATOM 1479 C C . SER A 1 187 ? 8.524 4.988 15.517 1.00 91.75 187 SER A C 1
ATOM 1481 O O . SER A 1 187 ? 8.023 3.883 15.297 1.00 91.75 187 SER A O 1
ATOM 1483 N N . MET A 1 188 ? 8.700 5.886 14.541 1.00 91.44 188 MET A N 1
ATOM 1484 C CA . MET A 1 188 ? 8.208 5.684 13.169 1.00 91.44 188 MET A CA 1
ATOM 1485 C C . MET A 1 188 ? 8.822 4.464 12.489 1.00 91.44 188 MET A C 1
ATOM 1487 O O . MET A 1 188 ? 8.145 3.814 11.707 1.00 91.44 188 MET A O 1
ATOM 1491 N N . ASN A 1 189 ? 10.086 4.146 12.770 1.00 90.25 189 ASN A N 1
ATOM 1492 C CA . ASN A 1 189 ? 10.790 3.009 12.170 1.00 90.25 189 ASN A CA 1
ATOM 1493 C C . ASN A 1 189 ? 10.450 1.658 12.825 1.00 90.25 189 ASN A C 1
ATOM 1495 O O . ASN A 1 189 ? 10.723 0.616 12.236 1.00 90.25 189 ASN A O 1
ATOM 1499 N N . GLU A 1 190 ? 9.872 1.673 14.027 1.00 89.06 190 GLU A N 1
ATOM 1500 C CA . GLU A 1 190 ? 9.465 0.476 14.771 1.00 89.06 190 GLU A CA 1
ATOM 1501 C C . GLU A 1 190 ? 7.992 0.130 14.546 1.00 89.06 190 GLU A C 1
ATOM 1503 O O . GLU A 1 190 ? 7.553 -0.963 14.911 1.00 89.06 190 GLU A O 1
ATOM 1508 N N . CYS A 1 191 ? 7.220 1.031 13.929 1.00 93.38 191 CYS A N 1
ATOM 1509 C CA . CYS A 1 191 ? 5.836 0.734 13.608 1.00 93.38 191 CYS A CA 1
ATOM 1510 C C . CYS A 1 191 ? 5.754 -0.396 12.569 1.00 93.38 191 CYS A C 1
ATOM 1512 O O . CYS A 1 191 ? 6.515 -0.460 11.601 1.00 93.38 191 CYS A O 1
ATOM 1514 N N . LYS A 1 192 ? 4.806 -1.306 12.785 1.00 97.81 192 LYS A N 1
ATOM 1515 C CA . LYS A 1 192 ? 4.437 -2.347 11.825 1.00 97.81 192 LYS A CA 1
ATOM 1516 C C . LYS A 1 192 ? 3.071 -1.997 11.262 1.00 97.81 192 LYS A C 1
ATOM 1518 O O . LYS A 1 192 ? 2.180 -1.633 12.029 1.00 97.81 192 LYS A O 1
ATOM 1523 N N . TYR A 1 193 ? 2.883 -2.124 9.957 1.00 98.62 193 TYR A N 1
ATOM 1524 C CA . TYR A 1 193 ? 1.600 -1.821 9.328 1.00 98.62 193 TYR A CA 1
ATOM 1525 C C . TYR A 1 193 ? 1.113 -2.965 8.446 1.00 98.62 193 TYR A C 1
ATOM 1527 O O . TYR A 1 193 ? 1.908 -3.660 7.812 1.00 98.62 193 TYR A O 1
ATOM 1535 N N . LEU A 1 194 ? -0.201 -3.144 8.418 1.00 98.75 194 LEU A N 1
ATOM 1536 C CA . LEU A 1 194 ? -0.906 -4.012 7.488 1.00 98.75 194 LEU A CA 1
ATOM 1537 C C . LEU A 1 194 ? -1.745 -3.132 6.562 1.00 98.75 194 LEU A C 1
ATOM 1539 O O . LEU A 1 194 ? -2.597 -2.391 7.043 1.00 98.75 194 LEU A O 1
ATOM 1543 N N . ASP A 1 195 ? -1.477 -3.198 5.264 1.00 98.56 195 ASP A N 1
ATOM 1544 C CA . ASP A 1 195 ? -2.133 -2.384 4.241 1.00 98.56 195 ASP A CA 1
ATOM 1545 C C . ASP A 1 195 ? -3.020 -3.268 3.357 1.00 98.56 195 ASP A C 1
ATOM 1547 O O . ASP A 1 195 ? -2.511 -4.088 2.585 1.00 98.56 195 ASP A O 1
ATOM 1551 N N . LEU A 1 196 ? -4.338 -3.170 3.537 1.00 98.25 196 LEU A N 1
ATOM 1552 C CA . LEU A 1 196 ? -5.341 -3.953 2.818 1.00 98.25 196 LEU A CA 1
ATOM 1553 C C . LEU A 1 196 ? -5.889 -3.110 1.665 1.00 98.25 196 LEU A C 1
ATOM 1555 O O . LEU A 1 196 ? -6.572 -2.123 1.922 1.00 98.25 196 LEU A O 1
ATOM 1559 N N . GLY A 1 197 ? -5.590 -3.520 0.429 1.00 96.12 197 GLY A N 1
ATOM 1560 C CA . GLY A 1 197 ? -5.861 -2.716 -0.768 1.00 96.12 197 GLY A CA 1
ATOM 1561 C C . GLY A 1 197 ? -4.752 -1.705 -1.042 1.00 96.12 197 GLY A C 1
ATOM 1562 O O . GLY A 1 197 ? -4.987 -0.517 -1.217 1.00 96.12 197 GLY A O 1
ATOM 1563 N N . ALA A 1 198 ? -3.503 -2.181 -1.043 1.00 96.94 198 ALA A N 1
ATOM 1564 C CA . ALA A 1 198 ? -2.333 -1.309 -1.119 1.00 96.94 198 ALA A CA 1
ATOM 1565 C C . ALA A 1 198 ? -2.219 -0.512 -2.434 1.00 96.94 198 ALA A C 1
ATOM 1567 O O . ALA A 1 198 ? -1.500 0.485 -2.466 1.00 96.94 198 ALA A O 1
ATOM 1568 N N . ASN A 1 199 ? -2.870 -0.967 -3.509 1.00 96.25 199 ASN A N 1
ATOM 1569 C CA . ASN A 1 199 ? -2.898 -0.340 -4.824 1.00 96.25 199 ASN A CA 1
ATOM 1570 C C . ASN A 1 199 ? -1.493 0.090 -5.322 1.00 96.25 199 ASN A C 1
ATOM 1572 O O . ASN A 1 199 ? -0.613 -0.752 -5.543 1.00 96.25 199 ASN A O 1
ATOM 1576 N N . HIS A 1 200 ? -1.259 1.393 -5.496 1.00 97.19 200 HIS A N 1
ATOM 1577 C CA . HIS A 1 200 ? 0.019 1.951 -5.923 1.00 97.19 200 HIS A CA 1
ATOM 1578 C C . HIS A 1 200 ? 1.017 2.059 -4.764 1.00 97.19 200 HIS A C 1
ATOM 1580 O O . HIS A 1 200 ? 0.687 2.387 -3.629 1.00 97.19 200 HIS A O 1
ATOM 1586 N N . ALA A 1 201 ? 2.309 1.882 -5.054 1.00 96.44 201 ALA A N 1
ATOM 1587 C CA . ALA A 1 201 ? 3.334 1.775 -4.012 1.00 96.44 201 ALA A CA 1
ATOM 1588 C C . ALA A 1 201 ? 3.526 3.046 -3.175 1.00 96.44 201 ALA A C 1
ATOM 1590 O O . ALA A 1 201 ? 4.039 2.984 -2.056 1.00 96.44 201 ALA A O 1
ATOM 1591 N N . LYS A 1 202 ? 3.205 4.202 -3.759 1.00 95.75 202 LYS A N 1
ATOM 1592 C CA . LYS A 1 202 ? 3.433 5.523 -3.161 1.00 95.75 202 LYS A CA 1
ATOM 1593 C C . LYS A 1 202 ? 2.203 6.401 -3.265 1.00 95.75 202 LYS A C 1
ATOM 1595 O O . LYS A 1 202 ? 1.838 7.049 -2.298 1.00 95.75 202 LYS A O 1
ATOM 1600 N N . PHE A 1 203 ? 1.624 6.479 -4.457 1.00 94.62 203 PHE A N 1
ATOM 1601 C CA . PHE A 1 203 ? 0.521 7.385 -4.732 1.00 94.62 203 PHE A CA 1
ATOM 1602 C C . PHE A 1 203 ? -0.707 6.982 -3.909 1.00 94.62 203 PHE A C 1
ATOM 1604 O O . PHE A 1 203 ? -1.123 5.834 -3.980 1.00 94.62 203 PHE A O 1
ATOM 1611 N N . LEU A 1 204 ? -1.241 7.926 -3.127 1.00 94.44 204 LEU A N 1
ATOM 1612 C CA . LEU A 1 204 ? -2.388 7.745 -2.225 1.00 94.44 204 LEU A CA 1
ATOM 1613 C C . LEU A 1 204 ? -2.170 6.722 -1.097 1.00 94.44 204 LEU A C 1
ATOM 1615 O O . LEU A 1 204 ? -3.123 6.313 -0.447 1.00 94.44 204 LEU A O 1
ATOM 1619 N N . SER A 1 205 ? -0.923 6.340 -0.809 1.00 97.12 205 SER A N 1
ATOM 1620 C CA . SER A 1 205 ? -0.633 5.337 0.216 1.00 97.12 205 SER A CA 1
ATOM 1621 C C . SER A 1 205 ? -0.577 5.945 1.618 1.00 97.12 205 SER A C 1
ATOM 1623 O O . SER A 1 205 ? 0.269 6.793 1.912 1.00 97.12 205 SER A O 1
ATOM 1625 N N . ASN A 1 206 ? -1.392 5.407 2.525 1.00 97.75 206 ASN A N 1
ATOM 1626 C CA . ASN A 1 206 ? -1.372 5.759 3.948 1.00 97.75 206 ASN A CA 1
ATOM 1627 C C . ASN A 1 206 ? -0.168 5.169 4.704 1.00 97.75 206 ASN A C 1
ATOM 1629 O O . ASN A 1 206 ? 0.100 5.548 5.845 1.00 97.75 206 ASN A O 1
ATOM 1633 N N . THR A 1 207 ? 0.578 4.245 4.089 1.00 97.94 207 THR A N 1
ATOM 1634 C CA . THR A 1 207 ? 1.671 3.507 4.743 1.00 97.94 207 THR A CA 1
ATOM 1635 C C . THR A 1 207 ? 3.063 3.835 4.192 1.00 97.94 207 THR A C 1
ATOM 1637 O O . THR A 1 207 ? 4.073 3.565 4.852 1.00 97.94 207 THR A O 1
ATOM 1640 N N . PHE A 1 208 ? 3.157 4.464 3.013 1.00 97.44 208 PHE A N 1
ATOM 1641 C CA . PHE A 1 208 ? 4.441 4.759 2.368 1.00 97.44 208 PHE A CA 1
ATOM 1642 C C . PHE A 1 208 ? 5.316 5.741 3.162 1.00 97.44 208 PHE A C 1
ATOM 1644 O O . PHE A 1 208 ? 6.541 5.586 3.192 1.00 97.44 208 PHE A O 1
ATOM 1651 N N . TYR A 1 209 ? 4.717 6.718 3.854 1.00 95.31 209 TYR A N 1
ATOM 1652 C CA . TYR A 1 209 ? 5.470 7.617 4.733 1.00 95.31 209 TYR A CA 1
ATOM 1653 C C . TYR A 1 209 ? 6.266 6.822 5.776 1.00 95.31 209 TYR A C 1
ATOM 1655 O O . TYR A 1 209 ? 7.483 6.970 5.860 1.00 95.31 209 TYR A O 1
ATOM 1663 N N . PHE A 1 210 ? 5.628 5.898 6.495 1.00 96.06 210 PHE A N 1
ATOM 1664 C CA . PHE A 1 210 ? 6.286 5.085 7.522 1.00 96.06 210 PHE A CA 1
ATOM 1665 C C . PHE A 1 210 ? 7.382 4.190 6.942 1.00 96.06 210 PHE A C 1
ATOM 1667 O O . PHE A 1 210 ? 8.473 4.092 7.505 1.00 96.06 210 PHE A O 1
ATOM 1674 N N . TYR A 1 211 ? 7.149 3.605 5.767 1.00 97.19 211 TYR A N 1
ATOM 1675 C CA . TYR A 1 211 ? 8.184 2.858 5.053 1.00 97.19 211 TYR A CA 1
ATOM 1676 C C . TYR A 1 211 ? 9.433 3.681 4.761 1.00 97.19 211 TYR A C 1
ATOM 1678 O O . TYR A 1 211 ? 10.553 3.201 4.966 1.00 97.19 211 TYR A O 1
ATOM 1686 N N . SER A 1 212 ? 9.243 4.929 4.318 1.00 93.62 212 SER A N 1
ATOM 1687 C CA . SER A 1 212 ? 10.343 5.861 4.058 1.00 93.62 212 SER A CA 1
ATOM 1688 C C . SER A 1 212 ? 11.133 6.200 5.326 1.00 93.62 212 SER A C 1
ATOM 1690 O O . SER A 1 212 ? 12.325 6.477 5.242 1.00 93.62 212 SER A O 1
ATOM 1692 N N . GLN A 1 213 ? 10.494 6.095 6.498 1.00 92.88 213 GLN A N 1
ATOM 1693 C CA . GLN A 1 213 ? 11.127 6.244 7.811 1.00 92.88 213 GLN A CA 1
ATOM 1694 C C . GLN A 1 213 ? 11.786 4.950 8.320 1.00 92.88 213 GLN A C 1
ATOM 1696 O O . GLN A 1 213 ? 12.369 4.944 9.399 1.00 92.88 213 GLN A O 1
ATOM 1701 N N . GLY A 1 214 ? 11.724 3.848 7.565 1.00 95.50 214 GLY A N 1
ATOM 1702 C CA . GLY A 1 214 ? 12.366 2.576 7.907 1.00 95.50 214 GLY A CA 1
ATOM 1703 C C . GLY A 1 214 ? 11.426 1.485 8.426 1.00 95.50 214 GLY A C 1
ATOM 1704 O O . GLY A 1 214 ? 11.880 0.352 8.574 1.00 95.50 214 GLY A O 1
ATOM 1705 N N . ALA A 1 215 ? 10.136 1.775 8.631 1.00 96.81 215 ALA A N 1
ATOM 1706 C CA . ALA A 1 215 ? 9.160 0.757 9.019 1.00 96.81 215 ALA A CA 1
ATOM 1707 C C . ALA A 1 215 ? 8.953 -0.293 7.929 1.00 96.81 215 ALA A C 1
ATOM 1709 O O . ALA A 1 215 ? 9.165 -0.042 6.736 1.00 96.81 215 ALA A O 1
ATOM 1710 N N . ARG A 1 216 ? 8.498 -1.475 8.342 1.00 97.81 216 ARG A N 1
ATOM 1711 C CA . ARG A 1 216 ? 8.190 -2.599 7.456 1.00 97.81 216 ARG A CA 1
ATOM 1712 C C . ARG A 1 216 ? 6.826 -3.171 7.789 1.00 97.81 216 ARG A C 1
ATOM 1714 O O . ARG A 1 216 ? 6.437 -3.229 8.955 1.00 97.81 216 ARG A O 1
ATOM 1721 N N . GLY A 1 217 ? 6.116 -3.594 6.758 1.00 98.25 217 GLY A N 1
ATOM 1722 C CA . GLY A 1 217 ? 4.761 -4.096 6.880 1.00 98.25 217 GLY A CA 1
ATOM 1723 C C . GLY A 1 217 ? 4.432 -5.204 5.896 1.00 98.25 217 GLY A C 1
ATOM 1724 O O . GLY A 1 217 ? 5.303 -5.790 5.246 1.00 98.25 217 GLY A O 1
ATOM 1725 N N . VAL A 1 218 ? 3.137 -5.483 5.814 1.00 98.81 218 VAL A N 1
ATOM 1726 C CA . VAL A 1 218 ? 2.549 -6.404 4.845 1.00 98.81 218 VAL A CA 1
ATOM 1727 C C . VAL A 1 218 ? 1.564 -5.617 3.996 1.00 98.81 218 VAL A C 1
ATOM 1729 O O . VAL A 1 218 ? 0.678 -4.960 4.537 1.00 98.81 218 VAL A O 1
ATOM 1732 N N . LEU A 1 219 ? 1.728 -5.681 2.680 1.00 98.81 219 LEU A N 1
ATOM 1733 C CA . LEU A 1 219 ? 0.837 -5.070 1.701 1.00 98.81 219 LEU A CA 1
ATOM 1734 C C . LEU A 1 219 ? 0.063 -6.175 1.000 1.00 98.81 219 LEU A C 1
ATOM 1736 O O . LEU A 1 219 ? 0.664 -7.145 0.522 1.00 98.81 219 LEU A O 1
ATOM 1740 N N . VAL A 1 220 ? -1.251 -6.014 0.905 1.00 98.56 220 VAL A N 1
ATOM 1741 C CA . VAL A 1 220 ? -2.118 -6.952 0.200 1.00 98.56 220 VAL A CA 1
ATOM 1742 C C . VAL A 1 220 ? -2.812 -6.245 -0.947 1.00 98.56 220 VAL A C 1
ATOM 1744 O O . VAL A 1 220 ? -3.460 -5.221 -0.752 1.00 98.56 220 VAL A O 1
ATOM 1747 N N . GLU A 1 221 ? -2.651 -6.807 -2.140 1.00 98.06 221 GLU A N 1
ATOM 1748 C CA . GLU A 1 221 ? -3.198 -6.268 -3.380 1.00 98.06 221 GLU A CA 1
ATOM 1749 C C . GLU A 1 221 ? -3.729 -7.408 -4.256 1.00 98.06 221 GLU A C 1
ATOM 1751 O O . GLU A 1 221 ? -3.024 -8.382 -4.541 1.00 98.06 221 GLU A O 1
ATOM 1756 N N . ALA A 1 222 ? -4.979 -7.302 -4.697 1.00 97.25 222 ALA A N 1
ATOM 1757 C CA . ALA A 1 222 ? -5.630 -8.341 -5.485 1.00 97.25 222 ALA A CA 1
ATOM 1758 C C . ALA A 1 222 ? -5.252 -8.263 -6.973 1.00 97.25 222 ALA A C 1
ATOM 1760 O O . ALA A 1 222 ? -5.085 -9.300 -7.620 1.00 97.25 222 ALA A O 1
ATOM 1761 N N . ASN A 1 223 ? -5.059 -7.058 -7.510 1.00 96.56 223 ASN A N 1
ATOM 1762 C CA . ASN A 1 223 ? -4.721 -6.812 -8.901 1.00 96.56 223 ASN A CA 1
ATOM 1763 C C . ASN A 1 223 ? -3.239 -7.149 -9.188 1.00 96.56 223 ASN A C 1
ATOM 1765 O O . ASN A 1 223 ? -2.329 -6.412 -8.793 1.00 96.56 223 ASN A O 1
ATOM 1769 N N . PRO A 1 224 ? -2.954 -8.226 -9.945 1.00 96.31 224 PRO A N 1
ATOM 1770 C CA . PRO A 1 224 ? -1.592 -8.665 -10.230 1.00 96.31 224 PRO A CA 1
ATOM 1771 C C . PRO A 1 224 ? -0.778 -7.636 -11.027 1.00 96.31 224 PRO A C 1
ATOM 1773 O O . PRO A 1 224 ? 0.452 -7.677 -10.976 1.00 96.31 224 PRO A O 1
ATOM 1776 N N . ALA A 1 225 ? -1.425 -6.710 -11.745 1.00 96.44 225 ALA A N 1
ATOM 1777 C CA . ALA A 1 225 ? -0.743 -5.687 -12.536 1.00 96.44 225 ALA A CA 1
ATOM 1778 C C . ALA A 1 225 ? 0.029 -4.670 -11.675 1.00 96.44 225 ALA A C 1
ATOM 1780 O O . ALA A 1 225 ? 1.008 -4.096 -12.150 1.00 96.44 225 ALA A O 1
ATOM 1781 N N . LEU A 1 226 ? -0.372 -4.483 -10.413 1.00 97.06 226 LEU A N 1
ATOM 1782 C CA . LEU A 1 226 ? 0.240 -3.530 -9.476 1.00 97.06 226 LEU A CA 1
ATOM 1783 C C . LEU A 1 226 ? 1.391 -4.147 -8.667 1.00 97.06 226 LEU A C 1
ATOM 1785 O O . LEU A 1 226 ? 2.292 -3.456 -8.192 1.00 97.06 226 LEU A O 1
ATOM 1789 N N . ILE A 1 227 ? 1.432 -5.477 -8.576 1.00 98.19 227 ILE A N 1
ATOM 1790 C CA . ILE A 1 227 ? 2.431 -6.221 -7.799 1.00 98.19 227 ILE A CA 1
ATOM 1791 C C . ILE A 1 227 ? 3.885 -5.916 -8.207 1.00 98.19 227 ILE A C 1
ATOM 1793 O O . ILE A 1 227 ? 4.729 -5.816 -7.311 1.00 98.19 227 ILE A O 1
ATOM 1797 N N . PRO A 1 228 ? 4.245 -5.767 -9.501 1.00 98.44 228 PRO A N 1
ATOM 1798 C CA . PRO A 1 228 ? 5.606 -5.397 -9.885 1.00 98.44 228 PRO A CA 1
ATOM 1799 C C . PRO A 1 228 ? 6.033 -4.027 -9.346 1.00 98.44 228 PRO A C 1
ATOM 1801 O O . PRO A 1 228 ? 7.165 -3.888 -8.885 1.00 98.44 228 PRO A O 1
ATOM 1804 N N . GLU A 1 229 ? 5.133 -3.038 -9.368 1.00 98.06 229 GLU A N 1
ATOM 1805 C CA . GLU A 1 229 ? 5.393 -1.700 -8.827 1.00 98.06 229 GLU A CA 1
ATOM 1806 C C . GLU A 1 229 ? 5.616 -1.767 -7.314 1.00 98.06 229 GLU A C 1
ATOM 1808 O O . GLU A 1 229 ? 6.630 -1.261 -6.816 1.00 98.06 229 GLU A O 1
ATOM 1813 N N . LEU A 1 230 ? 4.716 -2.455 -6.600 1.00 98.44 230 LEU A N 1
ATOM 1814 C CA . LEU A 1 230 ? 4.841 -2.691 -5.164 1.00 98.44 230 LEU A CA 1
ATOM 1815 C C . LEU A 1 230 ? 6.195 -3.331 -4.846 1.00 98.44 230 LEU A C 1
ATOM 1817 O O . LEU A 1 230 ? 6.949 -2.801 -4.039 1.00 98.44 230 LEU A O 1
ATOM 1821 N N . LYS A 1 231 ? 6.575 -4.413 -5.537 1.00 98.25 231 LYS A N 1
ATOM 1822 C CA . LYS A 1 231 ? 7.849 -5.115 -5.282 1.00 98.25 231 LYS A CA 1
ATOM 1823 C C . LYS A 1 231 ? 9.071 -4.247 -5.534 1.00 98.25 231 LYS A C 1
ATOM 1825 O O . LYS A 1 231 ? 10.070 -4.395 -4.834 1.00 98.25 231 LYS A O 1
ATOM 1830 N N . PHE A 1 232 ? 9.003 -3.360 -6.520 1.00 98.19 232 PHE A N 1
ATOM 1831 C CA . PHE A 1 232 ? 10.114 -2.486 -6.861 1.00 98.19 232 PHE A CA 1
ATOM 1832 C C . PHE A 1 232 ? 10.326 -1.391 -5.807 1.00 98.19 232 PHE A C 1
ATOM 1834 O O . PHE A 1 232 ? 11.439 -1.218 -5.310 1.00 98.19 232 PHE A O 1
ATOM 1841 N N . TYR A 1 233 ? 9.271 -0.662 -5.435 1.00 97.94 233 TYR A N 1
ATOM 1842 C CA . TYR A 1 233 ? 9.392 0.479 -4.520 1.00 97.94 233 TYR A CA 1
ATOM 1843 C C . TYR A 1 233 ? 9.286 0.105 -3.035 1.00 97.94 233 TYR A C 1
ATOM 1845 O O . TYR A 1 233 ? 9.845 0.814 -2.197 1.00 97.94 233 TYR A O 1
ATOM 1853 N N . ARG A 1 234 ? 8.604 -0.998 -2.714 1.00 97.81 234 ARG A N 1
ATOM 1854 C CA . ARG A 1 234 ? 8.309 -1.495 -1.357 1.00 97.81 234 ARG A CA 1
ATOM 1855 C C . ARG A 1 234 ? 9.076 -2.793 -1.069 1.00 97.81 234 ARG A C 1
ATOM 1857 O O . ARG A 1 234 ? 8.581 -3.686 -0.397 1.00 97.81 234 ARG A O 1
ATOM 1864 N N . HIS A 1 235 ? 10.296 -2.924 -1.599 1.00 97.00 235 HIS A N 1
ATOM 1865 C CA . HIS A 1 235 ? 11.099 -4.157 -1.532 1.00 97.00 235 HIS A CA 1
ATOM 1866 C C . HIS A 1 235 ? 11.427 -4.634 -0.104 1.00 97.00 235 HIS A C 1
ATOM 1868 O O . HIS A 1 235 ? 11.884 -5.762 0.077 1.00 97.00 235 HIS A O 1
ATOM 1874 N N . GLY A 1 236 ? 11.298 -3.761 0.900 1.00 97.12 236 GLY A N 1
ATOM 1875 C CA . GLY A 1 236 ? 11.458 -4.132 2.302 1.00 97.12 236 GLY A CA 1
ATOM 1876 C C . GLY A 1 236 ? 10.233 -4.831 2.896 1.00 97.12 236 GLY A C 1
ATOM 1877 O O . GLY A 1 236 ? 10.376 -5.507 3.912 1.00 97.12 236 GLY A O 1
ATOM 1878 N N . ASP A 1 237 ? 9.058 -4.658 2.297 1.00 98.62 237 ASP A N 1
ATOM 1879 C CA . ASP A 1 237 ? 7.800 -5.196 2.805 1.00 98.62 237 ASP A CA 1
ATOM 1880 C C . ASP A 1 237 ? 7.493 -6.576 2.243 1.00 98.62 237 ASP A C 1
ATOM 1882 O O . ASP A 1 237 ? 8.011 -7.005 1.208 1.00 98.62 237 ASP A O 1
ATOM 1886 N N . VAL A 1 238 ? 6.581 -7.266 2.921 1.00 98.69 238 VAL A N 1
ATOM 1887 C CA . VAL A 1 238 ? 5.968 -8.478 2.388 1.00 98.69 238 VAL A CA 1
ATOM 1888 C C . VAL A 1 238 ? 4.798 -8.071 1.501 1.00 98.69 238 VAL A C 1
ATOM 1890 O O . VAL A 1 238 ? 3.894 -7.371 1.944 1.00 98.69 238 VAL A O 1
ATOM 1893 N N . ILE A 1 239 ? 4.795 -8.530 0.252 1.00 98.81 239 ILE A N 1
ATOM 1894 C CA . ILE A 1 239 ? 3.758 -8.186 -0.728 1.00 98.81 239 ILE A CA 1
ATOM 1895 C C . ILE A 1 239 ? 2.989 -9.445 -1.102 1.00 98.81 239 ILE A C 1
ATOM 1897 O O . ILE A 1 239 ? 3.565 -10.398 -1.639 1.00 98.81 239 ILE A O 1
ATOM 1901 N N . LEU A 1 240 ? 1.687 -9.433 -0.833 1.00 98.69 240 LEU A N 1
ATOM 1902 C CA . LEU A 1 240 ? 0.780 -10.549 -1.061 1.00 98.69 240 LEU A CA 1
ATOM 1903 C C . LEU A 1 240 ? -0.158 -10.219 -2.218 1.00 98.69 240 LEU A C 1
ATOM 1905 O O . LEU A 1 240 ? -0.970 -9.303 -2.125 1.00 98.69 240 LEU A O 1
ATOM 1909 N N . ASN A 1 241 ? -0.069 -10.998 -3.300 1.00 98.50 241 ASN A N 1
ATOM 1910 C CA . ASN A 1 241 ? -1.055 -10.925 -4.372 1.00 98.50 241 ASN A CA 1
ATOM 1911 C C . ASN A 1 241 ? -2.258 -11.813 -4.040 1.00 98.50 241 ASN A C 1
ATOM 1913 O O . ASN A 1 241 ? -2.294 -12.983 -4.427 1.00 98.50 241 ASN A O 1
ATOM 1917 N N . LYS A 1 242 ? -3.174 -11.282 -3.232 1.00 98.31 242 LYS A N 1
ATOM 1918 C CA . LYS A 1 242 ? -4.337 -11.992 -2.688 1.00 98.31 242 LYS A CA 1
ATOM 1919 C C . LYS A 1 242 ? -5.515 -11.031 -2.575 1.00 98.31 242 LYS A C 1
ATOM 1921 O O . LYS A 1 242 ? -5.317 -9.830 -2.433 1.00 98.31 242 LYS A O 1
ATOM 1926 N N . CYS A 1 243 ? -6.727 -11.570 -2.587 1.00 97.19 243 CYS A N 1
ATOM 1927 C CA . CYS A 1 243 ? -7.931 -10.803 -2.288 1.00 97.19 243 CYS A CA 1
ATOM 1928 C C . CYS A 1 243 ? -8.243 -10.888 -0.792 1.00 97.19 243 CYS A C 1
ATOM 1930 O O . CYS A 1 243 ? -8.334 -11.986 -0.239 1.00 97.19 243 CYS A O 1
ATOM 1932 N N . ILE A 1 244 ? -8.437 -9.750 -0.131 1.00 96.81 244 ILE A N 1
ATOM 1933 C CA . ILE A 1 244 ? -8.868 -9.745 1.267 1.00 96.81 244 ILE A CA 1
ATOM 1934 C C . ILE A 1 244 ? -10.334 -10.150 1.348 1.00 96.81 244 ILE A C 1
ATOM 1936 O O . ILE A 1 244 ? -11.179 -9.563 0.680 1.00 96.81 244 ILE A O 1
ATOM 1940 N N . THR A 1 245 ? -10.626 -11.161 2.165 1.00 94.38 245 THR A N 1
ATOM 1941 C CA . THR A 1 245 ? -11.996 -11.584 2.494 1.00 94.38 245 THR A CA 1
ATOM 1942 C C . THR A 1 245 ? -12.033 -12.178 3.907 1.00 94.38 245 THR A C 1
ATOM 1944 O O . THR A 1 245 ? -11.012 -12.257 4.592 1.00 94.38 245 THR A O 1
ATOM 1947 N N . THR A 1 246 ? -13.195 -12.657 4.347 1.00 93.81 246 THR A N 1
ATOM 1948 C CA . THR A 1 246 ? -13.365 -13.301 5.660 1.00 93.81 246 THR A CA 1
ATOM 1949 C C . THR A 1 246 ? -12.777 -14.713 5.758 1.00 93.81 246 THR A C 1
ATOM 1951 O O . THR A 1 246 ? -12.656 -15.246 6.862 1.00 93.81 246 THR A O 1
ATOM 1954 N N . LYS A 1 247 ? -12.391 -15.339 4.636 1.00 94.44 247 LYS A N 1
ATOM 1955 C CA . LYS A 1 247 ? -11.841 -16.704 4.593 1.00 94.44 247 LYS A CA 1
ATOM 1956 C C . LYS A 1 247 ? -10.618 -16.789 3.692 1.00 94.44 247 LYS A C 1
ATOM 1958 O O . LYS A 1 247 ? -10.589 -16.200 2.618 1.00 94.44 247 LYS A O 1
ATOM 1963 N N . SER A 1 248 ? -9.624 -17.567 4.105 1.00 97.25 248 SER A N 1
ATOM 1964 C CA . SER A 1 248 ? -8.415 -17.809 3.309 1.00 97.25 248 SER A CA 1
ATOM 1965 C C . SER A 1 248 ? -8.523 -19.039 2.420 1.00 97.25 248 SER A C 1
ATOM 1967 O O . SER A 1 248 ? -9.205 -20.005 2.765 1.00 97.25 248 SER A O 1
ATOM 1969 N N . ASN A 1 249 ? -7.713 -19.047 1.360 1.00 97.12 249 ASN A N 1
ATOM 1970 C CA . ASN A 1 249 ? -7.493 -20.168 0.439 1.00 97.12 249 ASN A CA 1
ATOM 1971 C C . ASN A 1 249 ? -8.682 -20.512 -0.474 1.00 97.12 249 ASN A C 1
ATOM 1973 O O . ASN A 1 249 ? -8.648 -21.541 -1.154 1.00 97.12 249 ASN A O 1
ATOM 1977 N N . ASP A 1 250 ? -9.704 -19.659 -0.529 1.00 97.12 250 ASP A N 1
ATOM 1978 C CA . ASP A 1 250 ? -10.732 -19.741 -1.560 1.00 97.12 250 ASP A CA 1
ATOM 1979 C C . ASP A 1 250 ? -10.233 -19.062 -2.843 1.00 97.12 250 ASP A C 1
ATOM 1981 O O . ASP A 1 250 ? -9.288 -18.274 -2.830 1.00 97.12 250 ASP A O 1
ATOM 1985 N N . ILE A 1 251 ? -10.867 -19.371 -3.974 1.00 97.75 251 ILE A N 1
ATOM 1986 C CA . ILE A 1 251 ? -10.625 -18.684 -5.246 1.00 97.75 251 ILE A CA 1
ATOM 1987 C C . ILE A 1 251 ? -11.875 -17.887 -5.593 1.00 97.75 251 ILE A C 1
ATOM 1989 O O . ILE A 1 251 ? -12.937 -18.475 -5.807 1.00 97.75 251 ILE A O 1
ATOM 1993 N N . VAL A 1 252 ? -11.734 -16.566 -5.690 1.00 96.31 252 VAL A N 1
ATOM 1994 C CA . VAL A 1 252 ? -12.828 -15.647 -6.029 1.00 96.31 252 VAL A CA 1
ATOM 1995 C C . VAL A 1 252 ? -12.580 -14.968 -7.368 1.00 96.31 252 VAL A C 1
ATOM 1997 O O . VAL A 1 252 ? -11.441 -14.864 -7.832 1.00 96.31 252 VAL A O 1
ATOM 2000 N N . GLU A 1 253 ? -13.661 -14.528 -8.004 1.00 97.31 253 GLU A N 1
ATOM 2001 C CA . GLU A 1 253 ? -13.581 -13.609 -9.136 1.00 97.31 253 GLU A CA 1
ATOM 2002 C C . GLU A 1 253 ? -13.296 -12.201 -8.611 1.00 97.31 253 GLU A C 1
ATOM 2004 O O . GLU A 1 253 ? -13.907 -11.758 -7.643 1.00 97.31 253 GLU A O 1
ATOM 2009 N N . PHE A 1 254 ? -12.358 -11.511 -9.249 1.00 96.94 254 PHE A N 1
ATOM 2010 C CA . PHE A 1 254 ? -12.005 -10.132 -8.949 1.00 96.94 254 PHE A CA 1
ATOM 2011 C C . PHE A 1 254 ? -12.160 -9.298 -10.218 1.00 96.94 254 PHE A C 1
ATOM 2013 O O . PHE A 1 254 ? -11.617 -9.641 -11.274 1.00 96.94 254 PHE A O 1
ATOM 2020 N N . TYR A 1 255 ? -12.945 -8.231 -10.117 1.00 96.94 255 TYR A N 1
ATOM 2021 C CA . TYR A 1 255 ? -13.355 -7.395 -11.234 1.00 96.94 255 TYR A CA 1
ATOM 2022 C C . TYR A 1 255 ? -12.409 -6.200 -11.318 1.00 96.94 255 TYR A C 1
ATOM 2024 O O . TYR A 1 255 ? -12.462 -5.292 -10.490 1.00 96.94 255 TYR A O 1
ATOM 2032 N N . VAL A 1 256 ? -11.525 -6.209 -12.317 1.00 96.62 256 VAL A N 1
ATOM 2033 C CA . VAL A 1 256 ? -10.544 -5.143 -12.540 1.00 96.62 256 VAL A CA 1
ATOM 2034 C C . VAL A 1 256 ? -11.183 -4.058 -13.396 1.00 96.62 256 VAL A C 1
ATOM 2036 O O . VAL A 1 256 ? -11.501 -4.282 -14.569 1.00 96.62 256 VAL A O 1
ATOM 2039 N N . LEU A 1 257 ? -11.372 -2.875 -12.817 1.00 96.00 257 LEU A N 1
ATOM 2040 C CA . LEU A 1 257 ? -11.966 -1.729 -13.501 1.00 96.00 257 LEU A CA 1
ATOM 2041 C C . LEU A 1 257 ? -10.894 -0.856 -14.166 1.00 96.00 257 LEU A C 1
ATOM 2043 O O . LEU A 1 257 ? -9.705 -0.908 -13.855 1.00 96.00 257 LEU A O 1
ATOM 2047 N N . ASN A 1 258 ? -11.314 -0.031 -15.126 1.00 94.19 258 ASN A N 1
ATOM 2048 C CA . ASN A 1 258 ? -10.458 1.002 -15.714 1.00 94.19 258 ASN A CA 1
ATOM 2049 C C . ASN A 1 258 ? -10.256 2.236 -14.813 1.00 94.19 258 ASN A C 1
ATOM 2051 O O . ASN A 1 258 ? -9.379 3.043 -15.126 1.00 94.19 258 ASN A O 1
ATOM 2055 N N . GLY A 1 259 ? -11.057 2.385 -13.755 1.00 89.88 259 GLY A N 1
ATOM 2056 C CA . GLY A 1 259 ? -10.873 3.383 -12.707 1.00 89.88 259 GLY A CA 1
ATOM 2057 C C . GLY A 1 259 ? -9.902 2.872 -11.650 1.00 89.88 259 GLY A C 1
ATOM 2058 O O . GLY A 1 259 ? -10.112 1.796 -11.098 1.00 89.88 259 GLY A O 1
ATOM 2059 N N . ASP A 1 260 ? -8.848 3.643 -11.405 1.00 88.19 260 ASP A N 1
ATOM 2060 C CA . ASP A 1 260 ? -7.871 3.362 -10.354 1.00 88.19 260 ASP A CA 1
ATOM 2061 C C . ASP A 1 260 ? -8.541 3.378 -8.967 1.00 88.19 260 ASP A C 1
ATOM 2063 O O . ASP A 1 260 ? -9.458 4.171 -8.745 1.00 88.19 260 ASP A O 1
ATOM 2067 N N . GLY A 1 261 ? -8.132 2.474 -8.077 1.00 87.44 261 GLY A N 1
ATOM 2068 C CA . GLY A 1 261 ? -8.771 2.224 -6.776 1.00 87.44 261 GLY A CA 1
ATOM 2069 C C . GLY A 1 261 ? -10.027 1.348 -6.842 1.00 87.44 261 GLY A C 1
ATOM 2070 O O . GLY A 1 261 ? -10.144 0.413 -6.075 1.00 87.44 261 GLY A O 1
ATOM 2071 N N . LEU A 1 262 ? -10.883 1.503 -7.856 1.00 92.31 262 LEU A N 1
ATOM 2072 C CA . LEU A 1 262 ? -12.263 0.973 -7.866 1.00 92.31 262 LEU A CA 1
ATOM 2073 C C . LEU A 1 262 ? -12.431 -0.534 -8.164 1.00 92.31 262 LEU A C 1
ATOM 2075 O O . LEU A 1 262 ? -13.527 -0.978 -8.517 1.00 92.31 262 LEU A O 1
ATOM 2079 N N . SER A 1 263 ? -11.356 -1.324 -8.133 1.00 94.06 263 SER A N 1
ATOM 2080 C CA . SER A 1 263 ? -11.427 -2.763 -8.437 1.00 94.06 263 SER A CA 1
ATOM 2081 C C . SER A 1 263 ? -11.855 -3.555 -7.205 1.00 94.06 263 SER A C 1
ATOM 2083 O O . SER A 1 263 ? -11.357 -3.318 -6.114 1.00 94.06 263 SER A O 1
ATOM 2085 N N . THR A 1 264 ? -12.756 -4.525 -7.368 1.00 93.81 264 THR A N 1
ATOM 2086 C CA . THR A 1 264 ? -13.430 -5.171 -6.227 1.00 93.81 264 THR A CA 1
ATOM 2087 C C . THR A 1 264 ? -13.765 -6.640 -6.523 1.00 93.81 264 THR A C 1
ATOM 2089 O O . THR A 1 264 ? -13.981 -6.998 -7.687 1.00 93.81 264 THR A O 1
ATOM 2092 N N . PRO A 1 265 ? -13.818 -7.535 -5.513 1.00 93.38 265 PRO A N 1
ATOM 2093 C CA . PRO A 1 265 ? -14.386 -8.875 -5.680 1.00 93.38 265 PRO A CA 1
ATOM 2094 C C . PRO A 1 265 ? -15.923 -8.873 -5.748 1.00 93.38 265 PRO A C 1
ATOM 2096 O O . PRO A 1 265 ? -16.526 -9.909 -6.031 1.00 93.38 265 PRO A O 1
ATOM 2099 N N . ASP A 1 266 ? -16.575 -7.739 -5.473 1.00 92.38 266 ASP A N 1
ATOM 2100 C CA . ASP A 1 266 ? -18.029 -7.620 -5.472 1.00 92.38 266 ASP A CA 1
ATOM 2101 C C . ASP A 1 266 ? -18.559 -7.147 -6.831 1.00 92.38 266 ASP A C 1
ATOM 2103 O O . ASP A 1 266 ? -18.408 -5.993 -7.239 1.00 92.38 266 ASP A O 1
ATOM 2107 N N . LYS A 1 267 ? -19.217 -8.063 -7.543 1.00 93.44 267 LYS A N 1
ATOM 2108 C CA . LYS A 1 267 ? -19.794 -7.777 -8.855 1.00 93.44 267 LYS A CA 1
ATOM 2109 C C . LYS A 1 267 ? -20.849 -6.669 -8.803 1.00 93.44 267 LYS A C 1
ATOM 2111 O O . LYS A 1 267 ? -20.890 -5.833 -9.706 1.00 93.44 267 LYS A O 1
ATOM 2116 N N . ASP A 1 268 ? -21.697 -6.663 -7.780 1.00 92.31 268 ASP A N 1
ATOM 2117 C CA . ASP A 1 268 ? -22.803 -5.712 -7.688 1.00 92.31 268 ASP A CA 1
ATOM 2118 C C . ASP A 1 268 ? -22.266 -4.297 -7.430 1.00 92.31 268 ASP A C 1
ATOM 2120 O O . ASP A 1 268 ? -22.770 -3.335 -8.024 1.00 92.31 268 ASP A O 1
ATOM 2124 N N . ALA A 1 269 ? -21.194 -4.183 -6.634 1.00 91.06 269 ALA A N 1
ATOM 2125 C CA . ALA A 1 269 ? -20.467 -2.931 -6.419 1.00 91.06 269 ALA A CA 1
ATOM 2126 C C . ALA A 1 269 ? -19.792 -2.432 -7.708 1.00 91.06 269 ALA A C 1
ATOM 2128 O O . ALA A 1 269 ? -19.991 -1.279 -8.098 1.00 91.06 269 ALA A O 1
ATOM 2129 N N . ALA A 1 270 ? -19.087 -3.307 -8.437 1.00 92.81 270 ALA A N 1
ATOM 2130 C CA . ALA A 1 270 ? -18.481 -2.967 -9.727 1.00 92.81 270 ALA A CA 1
ATOM 2131 C C . ALA A 1 270 ? -19.522 -2.439 -10.734 1.00 92.81 270 ALA A C 1
ATOM 2133 O O . ALA A 1 270 ? -19.320 -1.409 -11.385 1.00 92.81 270 ALA A O 1
ATOM 2134 N N . GLU A 1 271 ? -20.671 -3.109 -10.841 1.00 93.69 271 GLU A N 1
ATOM 2135 C CA . GLU A 1 271 ? -21.773 -2.652 -11.687 1.00 93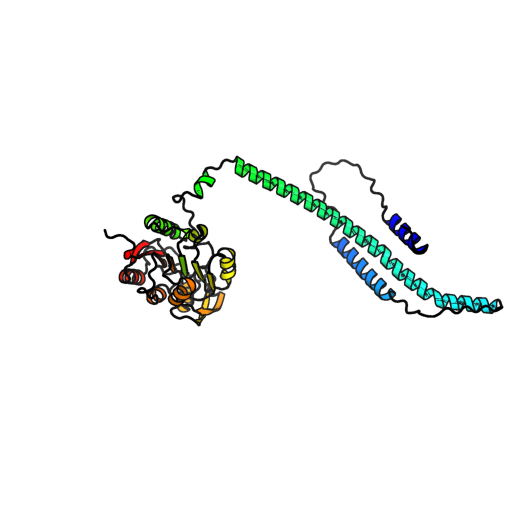.69 271 GLU A CA 1
ATOM 2136 C C . GLU A 1 271 ? -22.377 -1.330 -11.188 1.00 93.69 271 GLU A C 1
ATOM 2138 O O . GLU A 1 271 ? -22.795 -0.495 -11.995 1.00 93.69 271 GLU A O 1
ATOM 2143 N N . GLU A 1 272 ? -22.418 -1.096 -9.875 1.00 91.75 272 GLU A N 1
ATOM 2144 C CA . GLU A 1 272 ? -22.866 0.175 -9.311 1.00 91.75 272 GLU A CA 1
ATOM 2145 C C . GLU A 1 272 ? -21.943 1.337 -9.662 1.00 91.75 272 GLU A C 1
ATOM 2147 O O . GLU A 1 272 ? -22.432 2.406 -10.043 1.00 91.75 272 GLU A O 1
ATOM 2152 N N . PHE A 1 273 ? -20.628 1.135 -9.595 1.00 92.44 273 PHE A N 1
ATOM 2153 C CA . PHE A 1 273 ? -19.650 2.141 -9.997 1.00 92.44 273 PHE A CA 1
ATOM 2154 C C . PHE A 1 273 ? -19.862 2.553 -11.456 1.00 92.44 273 PHE A C 1
ATOM 2156 O O . PHE A 1 273 ? -19.936 3.748 -11.752 1.00 92.44 273 PHE A O 1
ATOM 2163 N N . ILE A 1 274 ? -20.092 1.584 -12.347 1.00 93.81 274 ILE A N 1
ATOM 2164 C CA . ILE A 1 274 ? -20.404 1.825 -13.765 1.00 93.81 274 ILE A CA 1
ATOM 2165 C C . ILE A 1 274 ? -21.734 2.574 -13.930 1.00 93.81 274 ILE A C 1
ATOM 2167 O O . ILE A 1 274 ? -21.828 3.512 -14.724 1.00 93.81 274 ILE A O 1
ATOM 2171 N N . ARG A 1 275 ? -22.771 2.227 -13.152 1.00 93.56 275 ARG A N 1
ATOM 2172 C CA . ARG A 1 275 ? -24.049 2.968 -13.159 1.00 93.56 275 ARG A CA 1
ATOM 2173 C C . ARG A 1 275 ? -23.868 4.424 -12.719 1.00 93.56 275 ARG A C 1
ATOM 2175 O O . ARG A 1 275 ? -24.485 5.316 -13.301 1.00 93.56 275 ARG A O 1
ATOM 2182 N N . LYS A 1 276 ? -23.043 4.668 -11.694 1.00 90.31 276 LYS A N 1
ATOM 2183 C CA . LYS A 1 276 ? -22.735 6.006 -11.158 1.00 90.31 276 LYS A CA 1
ATOM 2184 C C . LYS A 1 276 ? -21.846 6.814 -12.115 1.00 90.31 276 LYS A C 1
ATOM 2186 O O . LYS A 1 276 ? -21.996 8.034 -12.194 1.00 90.31 276 LYS A O 1
ATOM 2191 N N . ASN A 1 277 ? -20.952 6.154 -12.847 1.00 92.94 277 ASN A N 1
ATOM 2192 C CA . ASN A 1 277 ? -20.038 6.763 -13.806 1.00 92.94 277 ASN A CA 1
ATOM 2193 C C . ASN A 1 277 ? -19.923 5.907 -15.086 1.00 92.94 277 ASN A C 1
ATOM 2195 O O . ASN A 1 277 ? -19.090 5.004 -15.139 1.00 92.94 277 ASN A O 1
ATOM 2199 N N . PRO A 1 278 ? -20.681 6.231 -16.154 1.00 91.12 278 PRO A N 1
ATOM 2200 C CA . PRO A 1 278 ? -20.676 5.466 -17.406 1.00 91.12 278 PRO A CA 1
ATOM 2201 C C . PRO A 1 278 ? -19.346 5.443 -18.178 1.00 91.12 278 PRO A C 1
ATOM 2203 O O . PRO A 1 278 ? -19.263 4.777 -19.205 1.00 91.12 278 PRO A O 1
ATOM 2206 N N . ALA A 1 279 ? -18.328 6.197 -17.743 1.00 94.00 279 ALA A N 1
ATOM 2207 C CA . ALA A 1 279 ? -16.973 6.101 -18.292 1.00 94.00 279 ALA A CA 1
ATOM 2208 C C . ALA A 1 279 ? -16.171 4.925 -17.701 1.00 94.00 279 ALA A C 1
ATOM 2210 O O . ALA A 1 279 ? -15.081 4.619 -18.194 1.00 94.00 279 ALA A O 1
ATOM 2211 N N . LEU A 1 280 ? -16.680 4.294 -16.638 1.00 94.94 280 LEU A N 1
ATOM 2212 C CA . LEU A 1 280 ? -16.083 3.103 -16.055 1.00 94.94 280 LEU A CA 1
ATOM 2213 C C . LEU A 1 280 ? -16.497 1.847 -16.821 1.00 94.94 280 LEU A C 1
ATOM 2215 O O . LEU A 1 280 ? -17.627 1.727 -17.290 1.00 94.94 280 LEU A O 1
ATOM 2219 N N . GLU A 1 281 ? -15.582 0.890 -16.899 1.00 95.88 281 GLU A N 1
ATOM 2220 C CA . GLU A 1 281 ? -15.827 -0.439 -17.449 1.00 95.88 281 GLU A CA 1
ATOM 2221 C C . GLU A 1 281 ? -14.975 -1.485 -16.724 1.00 95.88 281 GLU A C 1
ATOM 2223 O O . GLU A 1 281 ? -13.875 -1.189 -16.245 1.00 95.88 281 GLU A O 1
ATOM 2228 N N . ILE A 1 282 ? -15.474 -2.723 -16.675 1.00 96.94 282 ILE A N 1
ATOM 2229 C CA . ILE A 1 282 ? -14.679 -3.881 -16.257 1.00 96.94 282 ILE A CA 1
ATOM 2230 C C . ILE A 1 282 ? -13.742 -4.225 -17.416 1.00 96.94 282 ILE A C 1
ATOM 2232 O O . ILE A 1 282 ? -14.193 -4.655 -18.479 1.00 96.94 282 ILE A O 1
ATOM 2236 N N . LYS A 1 283 ? -12.439 -4.037 -17.208 1.00 96.94 283 LYS A N 1
ATOM 2237 C CA . LYS A 1 283 ? -1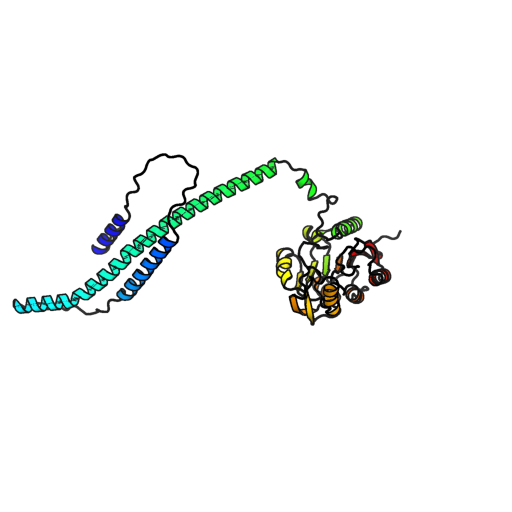1.398 -4.391 -18.181 1.00 96.94 283 LYS A CA 1
ATOM 2238 C C . LYS A 1 283 ? -11.145 -5.888 -18.213 1.00 96.94 283 LYS A C 1
ATOM 2240 O O . LYS A 1 283 ? -10.929 -6.457 -19.279 1.00 96.94 283 LYS A O 1
ATOM 2245 N N . GLU A 1 284 ? -11.141 -6.508 -17.039 1.00 96.50 284 GLU A N 1
ATOM 2246 C CA . GLU A 1 284 ? -10.782 -7.909 -16.875 1.00 96.50 284 GLU A CA 1
ATOM 2247 C C . GLU A 1 284 ? -11.488 -8.501 -15.652 1.00 96.50 284 GLU A C 1
ATOM 2249 O O . GLU A 1 284 ? -11.747 -7.806 -14.671 1.00 96.50 284 GLU A O 1
ATOM 2254 N N . VAL A 1 285 ? -11.787 -9.800 -15.710 1.00 97.62 285 VAL A N 1
ATOM 2255 C CA . VAL A 1 285 ? -12.201 -10.588 -14.546 1.00 97.62 285 VAL A CA 1
ATOM 2256 C C . VAL A 1 285 ? -11.145 -11.657 -14.329 1.00 97.62 285 VAL A C 1
ATOM 2258 O O . VAL A 1 285 ? -10.943 -12.521 -15.184 1.00 97.62 285 VAL A O 1
ATOM 2261 N N . ILE A 1 286 ? -10.467 -11.589 -13.190 1.00 97.62 286 ILE A N 1
ATOM 2262 C CA . ILE A 1 286 ? -9.379 -12.500 -12.838 1.00 97.62 286 ILE A CA 1
ATOM 2263 C C . ILE A 1 286 ? -9.791 -13.394 -11.671 1.00 97.62 286 ILE A C 1
ATOM 2265 O O . ILE A 1 286 ? -10.698 -13.070 -10.910 1.00 97.62 286 ILE A O 1
ATOM 2269 N N . LYS A 1 287 ? -9.114 -14.533 -11.519 1.00 98.00 287 LYS A N 1
ATOM 2270 C CA . LYS A 1 287 ? -9.281 -15.410 -10.356 1.00 98.00 287 LYS A CA 1
ATOM 2271 C C . LYS A 1 287 ? -8.141 -15.174 -9.383 1.00 98.00 287 LYS A C 1
ATOM 2273 O O . LYS A 1 287 ? -6.985 -15.368 -9.755 1.00 98.00 287 LYS A O 1
ATOM 2278 N N . VAL A 1 288 ? -8.472 -14.788 -8.158 1.00 97.38 288 VAL A N 1
ATOM 2279 C CA . VAL A 1 288 ? -7.493 -14.456 -7.118 1.00 97.38 288 VAL A CA 1
ATOM 2280 C C . VAL A 1 288 ? -7.762 -15.316 -5.896 1.00 97.38 288 VAL A C 1
ATOM 2282 O O . VAL A 1 288 ? -8.911 -15.570 -5.538 1.00 97.38 288 VAL A O 1
ATOM 2285 N N . GLU A 1 289 ? -6.691 -15.793 -5.273 1.00 98.38 289 GLU A N 1
ATOM 2286 C CA . GLU A 1 289 ? -6.799 -16.524 -4.018 1.00 98.38 289 GLU A CA 1
ATOM 2287 C C . GLU A 1 289 ? -7.040 -15.561 -2.857 1.00 98.38 289 GLU A C 1
ATOM 2289 O O . GLU A 1 289 ? -6.436 -14.486 -2.789 1.00 98.38 289 GLU A O 1
ATOM 2294 N N . THR A 1 290 ? -7.922 -15.946 -1.946 1.00 98.00 290 THR A N 1
ATOM 2295 C CA . THR A 1 290 ? -8.297 -15.117 -0.811 1.00 98.00 290 THR A CA 1
ATOM 2296 C C . THR A 1 290 ? -7.359 -15.288 0.376 1.00 98.00 290 THR A C 1
ATOM 2298 O O . THR A 1 290 ? -6.730 -16.334 0.562 1.00 98.00 290 THR A O 1
ATOM 2301 N N . ILE A 1 291 ? -7.294 -14.262 1.221 1.00 98.38 291 ILE A N 1
ATOM 2302 C CA . ILE A 1 291 ? -6.625 -14.319 2.519 1.00 98.38 291 ILE A CA 1
ATOM 2303 C C . ILE A 1 291 ? -7.393 -13.490 3.559 1.00 98.38 291 ILE A C 1
ATOM 2305 O O . ILE A 1 291 ? -7.941 -12.434 3.240 1.00 98.38 291 ILE A O 1
ATOM 2309 N N . SER A 1 292 ? -7.447 -13.981 4.796 1.00 97.50 292 SER A N 1
ATOM 2310 C CA . SER A 1 292 ? -8.084 -13.309 5.928 1.00 97.50 292 SER A CA 1
ATOM 2311 C C . SER A 1 292 ? -7.091 -12.450 6.709 1.00 97.50 292 SER A C 1
ATOM 2313 O O . SER A 1 292 ? -5.897 -12.754 6.780 1.00 97.50 292 SER A O 1
ATOM 2315 N N . VAL A 1 293 ? -7.590 -11.392 7.355 1.00 97.62 293 VAL A N 1
ATOM 2316 C CA . VAL A 1 293 ? -6.763 -10.518 8.206 1.00 97.62 293 VAL A CA 1
ATOM 2317 C C . VAL A 1 293 ? -6.124 -11.300 9.351 1.00 97.62 293 VAL A C 1
ATOM 2319 O O . VAL A 1 293 ? -4.945 -11.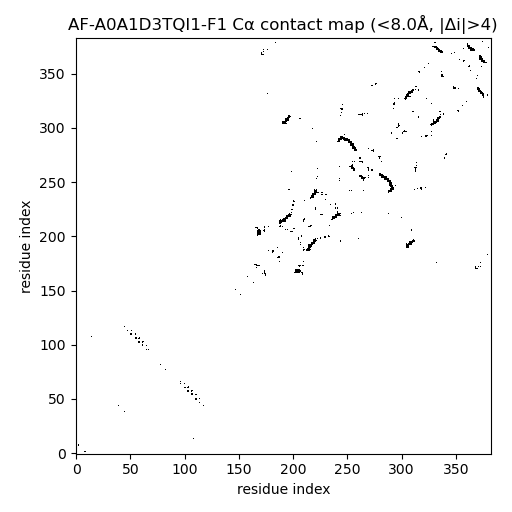111 9.645 1.00 97.62 293 VAL A O 1
ATOM 2322 N N . ASN A 1 294 ? -6.865 -12.224 9.965 1.00 96.75 294 ASN A N 1
ATOM 2323 C CA . ASN A 1 294 ? -6.348 -13.030 11.071 1.00 96.75 294 ASN A CA 1
ATOM 2324 C C . ASN A 1 294 ? -5.169 -13.913 10.631 1.00 96.75 294 ASN A C 1
ATOM 2326 O O . ASN A 1 294 ? -4.154 -13.949 11.326 1.00 96.75 294 ASN A O 1
ATOM 2330 N N . ASP A 1 295 ? -5.268 -14.560 9.464 1.00 97.38 295 ASP A N 1
ATOM 2331 C CA . ASP A 1 295 ? -4.196 -15.419 8.943 1.00 97.38 295 ASP A CA 1
ATOM 2332 C C . ASP A 1 295 ? -2.952 -14.607 8.567 1.00 97.38 295 ASP A C 1
ATOM 2334 O O . ASP A 1 295 ? -1.825 -15.058 8.788 1.00 97.38 295 ASP A O 1
ATOM 2338 N N . ILE A 1 296 ? -3.135 -13.385 8.051 1.00 98.25 296 ILE A N 1
ATOM 2339 C CA . ILE A 1 296 ? -2.023 -12.464 7.790 1.00 98.25 296 ILE A CA 1
ATOM 2340 C C . ILE A 1 296 ? -1.309 -12.112 9.096 1.00 98.25 296 ILE A C 1
ATOM 2342 O O . ILE A 1 296 ? -0.084 -12.220 9.183 1.00 98.25 296 ILE A O 1
ATOM 2346 N N . ILE A 1 297 ? -2.060 -11.696 10.118 1.00 97.56 297 ILE A N 1
ATOM 2347 C CA . ILE A 1 297 ? -1.475 -11.277 11.394 1.00 97.56 297 ILE A CA 1
ATOM 2348 C C . ILE A 1 297 ? -0.728 -12.445 12.051 1.00 97.56 297 ILE A C 1
ATOM 2350 O O . ILE A 1 297 ? 0.415 -12.279 12.484 1.00 97.56 297 ILE A O 1
ATOM 2354 N N . GLU A 1 298 ? -1.322 -13.639 12.066 1.00 96.44 298 GLU A N 1
ATOM 2355 C CA . GLU A 1 298 ? -0.693 -14.838 12.626 1.00 96.44 298 GLU A CA 1
ATOM 2356 C C . GLU A 1 298 ? 0.579 -15.252 11.876 1.00 96.44 298 GLU A C 1
ATOM 2358 O O . GLU A 1 298 ? 1.580 -15.589 12.507 1.00 96.44 298 GLU A O 1
ATOM 2363 N N . THR A 1 299 ? 0.569 -15.176 10.544 1.00 97.25 299 THR A N 1
ATOM 2364 C CA . THR A 1 299 ? 1.689 -15.639 9.714 1.00 97.25 299 THR A CA 1
ATOM 2365 C C . THR A 1 299 ? 2.859 -14.656 9.695 1.00 97.25 299 THR A C 1
ATOM 2367 O O . THR A 1 299 ? 4.015 -15.079 9.719 1.00 97.25 299 THR A O 1
ATOM 2370 N N . TYR A 1 300 ? 2.582 -13.350 9.621 1.00 97.75 300 TYR A N 1
ATOM 2371 C CA . TYR A 1 300 ? 3.601 -12.350 9.278 1.00 97.75 300 TYR A CA 1
ATOM 2372 C C . TYR A 1 300 ? 3.970 -11.395 10.414 1.00 97.75 300 TYR A C 1
ATOM 2374 O O . TYR A 1 300 ? 5.064 -10.832 10.387 1.00 97.75 300 TYR A O 1
ATOM 2382 N N . PHE A 1 301 ? 3.103 -11.207 11.414 1.00 96.25 301 PHE A N 1
ATOM 2383 C CA . PHE A 1 301 ? 3.354 -10.258 12.504 1.00 96.25 301 PHE A CA 1
ATOM 2384 C C . PHE A 1 301 ? 3.581 -10.946 13.850 1.00 96.25 301 PHE A C 1
ATOM 2386 O O . PHE A 1 301 ? 4.399 -10.468 14.637 1.00 96.25 301 PHE A O 1
ATOM 2393 N N . GLY A 1 302 ? 2.861 -12.040 14.130 1.00 88.31 302 GLY A N 1
ATOM 2394 C CA . GLY A 1 302 ? 2.854 -12.741 15.422 1.00 88.31 302 GLY A CA 1
ATOM 2395 C C . GLY A 1 302 ? 2.106 -11.999 16.543 1.00 88.31 302 GLY A C 1
ATOM 2396 O O . GLY A 1 302 ? 1.606 -12.626 17.474 1.00 88.31 302 GLY A O 1
ATOM 2397 N N . GLU A 1 303 ? 1.973 -10.680 16.425 1.00 91.62 303 GLU A N 1
ATOM 2398 C CA . GLU A 1 303 ? 1.242 -9.764 17.303 1.00 91.62 303 GLU A CA 1
ATOM 2399 C C . GLU A 1 303 ? 0.428 -8.766 16.462 1.00 91.62 303 GLU A C 1
ATOM 2401 O O . GLU A 1 303 ? 0.568 -8.720 15.240 1.00 91.62 303 GLU A O 1
ATOM 2406 N N . ALA A 1 304 ? -0.417 -7.952 17.098 1.00 95.31 304 ALA A N 1
ATOM 2407 C CA . ALA A 1 304 ? -1.164 -6.926 16.376 1.00 95.31 304 ALA A CA 1
ATOM 2408 C C . ALA A 1 304 ? -0.212 -5.890 15.737 1.00 95.31 304 ALA A C 1
ATOM 2410 O O . ALA A 1 304 ? 0.672 -5.377 16.432 1.00 95.31 304 ALA A O 1
ATOM 2411 N N . PRO A 1 305 ? -0.379 -5.540 14.448 1.00 97.44 305 PRO A N 1
ATOM 2412 C CA . PRO A 1 305 ? 0.374 -4.444 13.847 1.00 97.44 305 PRO A CA 1
ATOM 2413 C C . PRO A 1 305 ? 0.031 -3.113 14.527 1.00 97.44 305 PRO A C 1
ATOM 2415 O O . PRO A 1 305 ? -1.047 -2.941 15.087 1.00 97.44 305 PRO A O 1
ATOM 2418 N N . THR A 1 306 ? 0.933 -2.138 14.455 1.00 98.00 306 THR A N 1
ATOM 2419 C CA . THR A 1 306 ? 0.685 -0.782 14.958 1.00 98.00 306 THR A CA 1
ATOM 2420 C C . THR A 1 306 ? -0.445 -0.104 14.184 1.00 98.00 306 THR A C 1
ATOM 2422 O O . THR A 1 306 ? -1.316 0.510 14.798 1.00 98.00 306 THR A O 1
ATOM 2425 N N . ILE A 1 307 ? -0.433 -0.230 12.855 1.00 98.56 307 ILE A N 1
ATOM 2426 C CA . ILE A 1 307 ? -1.402 0.392 11.947 1.00 98.56 307 ILE A CA 1
ATOM 2427 C C . ILE A 1 307 ? -2.068 -0.697 11.101 1.00 98.56 307 ILE A C 1
ATOM 2429 O O . ILE A 1 307 ? -1.383 -1.564 10.556 1.00 98.56 307 ILE A O 1
ATOM 2433 N N . VAL A 1 308 ? -3.385 -0.628 10.940 1.00 98.62 308 VAL A N 1
ATOM 2434 C CA . VAL A 1 308 ? -4.107 -1.347 9.880 1.00 98.62 308 VAL A CA 1
ATOM 2435 C C . VAL A 1 308 ? -4.775 -0.318 8.978 1.00 98.62 308 VAL A C 1
ATOM 2437 O O . VAL A 1 308 ? -5.560 0.486 9.466 1.00 98.62 308 VAL A O 1
ATOM 2440 N N . ASN A 1 309 ? -4.450 -0.330 7.688 1.00 98.56 309 ASN A N 1
ATOM 2441 C CA . ASN A 1 309 ? -5.149 0.433 6.657 1.00 98.56 309 ASN A CA 1
ATOM 2442 C C . ASN A 1 309 ? -6.104 -0.498 5.903 1.00 98.56 309 ASN A C 1
ATOM 2444 O O . ASN A 1 309 ? -5.702 -1.606 5.543 1.00 98.56 309 ASN A O 1
ATOM 2448 N N . ILE A 1 310 ? -7.348 -0.065 5.701 1.00 97.44 310 ILE A N 1
ATOM 2449 C CA . ILE A 1 310 ? -8.395 -0.821 5.013 1.00 97.44 310 ILE A CA 1
ATOM 2450 C C . ILE A 1 310 ? -9.039 0.068 3.952 1.00 97.44 310 ILE A C 1
ATOM 2452 O O . ILE A 1 310 ? -9.773 0.997 4.287 1.00 97.44 310 ILE A O 1
ATOM 2456 N N . ASP A 1 311 ? -8.760 -0.256 2.696 1.00 94.06 311 ASP A N 1
ATOM 2457 C CA . ASP A 1 311 ? -9.265 0.433 1.510 1.00 94.06 311 ASP A CA 1
ATOM 2458 C C . ASP A 1 311 ? -9.548 -0.627 0.430 1.00 94.06 311 ASP A C 1
ATOM 2460 O O . ASP A 1 311 ? -8.690 -0.971 -0.378 1.00 94.06 311 ASP A O 1
ATOM 2464 N N . ILE A 1 312 ? -10.699 -1.300 0.528 1.00 91.25 312 ILE A N 1
ATOM 2465 C CA . ILE A 1 312 ? -11.011 -2.511 -0.258 1.00 91.25 312 ILE A CA 1
ATOM 2466 C C . ILE A 1 312 ? -12.362 -2.406 -0.976 1.00 91.25 312 ILE A C 1
ATOM 2468 O O . ILE A 1 312 ? -12.974 -3.429 -1.302 1.00 91.25 312 ILE A O 1
ATOM 2472 N N . GLU A 1 313 ? -12.793 -1.170 -1.228 1.00 85.44 313 GLU A N 1
ATOM 2473 C CA . GLU A 1 313 ? -13.944 -0.770 -2.037 1.00 85.44 313 GLU A CA 1
ATOM 2474 C C . GLU A 1 313 ? -15.217 -1.579 -1.732 1.00 85.44 313 GLU A C 1
ATOM 2476 O O . GLU A 1 313 ? -15.729 -2.349 -2.560 1.00 85.44 313 GLU A O 1
ATOM 2481 N N . GLY A 1 314 ? -15.748 -1.395 -0.519 1.00 77.75 314 GLY A N 1
ATOM 2482 C CA . GLY A 1 314 ? -17.089 -1.842 -0.127 1.00 77.75 314 GLY A CA 1
ATOM 2483 C C . GLY A 1 314 ? -17.136 -3.107 0.730 1.00 77.75 314 GLY A C 1
ATOM 2484 O O . GLY A 1 314 ? -18.219 -3.655 0.960 1.00 77.75 314 GLY A O 1
ATOM 2485 N N . LYS A 1 315 ? -15.987 -3.593 1.208 1.00 89.56 315 LYS A N 1
ATOM 2486 C CA . LYS A 1 315 ? -15.883 -4.766 2.100 1.00 89.56 315 LYS A CA 1
ATOM 2487 C C . LYS A 1 315 ? -15.300 -4.436 3.474 1.00 89.56 315 LYS A C 1
ATOM 2489 O O . LYS A 1 315 ? -15.041 -5.346 4.260 1.00 89.56 315 LYS A O 1
ATOM 2494 N N . GLU A 1 316 ? -15.138 -3.154 3.794 1.00 93.94 316 GLU A N 1
ATOM 2495 C CA . GLU A 1 316 ? -14.480 -2.667 5.010 1.00 93.94 316 GLU A CA 1
ATOM 2496 C C . GLU A 1 316 ? -15.158 -3.225 6.265 1.00 93.94 316 GLU A C 1
ATOM 2498 O O . GLU A 1 316 ? -14.487 -3.812 7.113 1.00 93.94 316 GLU A O 1
ATOM 2503 N N . LEU A 1 317 ? -16.489 -3.103 6.367 1.00 95.00 317 LEU A N 1
ATOM 2504 C CA . LEU A 1 317 ? -17.243 -3.583 7.530 1.00 95.00 317 LEU A CA 1
ATOM 2505 C C . LEU A 1 317 ? -17.137 -5.105 7.693 1.00 95.00 317 LEU A C 1
ATOM 2507 O O . LEU A 1 317 ? -16.842 -5.578 8.785 1.00 95.00 317 LEU A O 1
ATOM 2511 N N . GLU A 1 318 ? -17.310 -5.862 6.606 1.00 95.31 318 GLU A N 1
ATOM 2512 C CA . GLU A 1 318 ? -17.230 -7.330 6.626 1.00 95.31 318 GLU A CA 1
ATOM 2513 C C . GLU A 1 318 ? -15.850 -7.803 7.118 1.00 95.31 318 GLU A C 1
ATOM 2515 O O . GLU A 1 318 ? -15.728 -8.730 7.925 1.00 95.31 318 GLU A O 1
ATOM 2520 N N . VAL A 1 319 ? -14.789 -7.130 6.669 1.00 95.88 319 VAL A N 1
ATOM 2521 C CA . VAL A 1 319 ? -13.422 -7.419 7.101 1.00 95.88 319 VAL A CA 1
ATOM 2522 C C . VAL A 1 319 ? -13.202 -7.023 8.555 1.00 95.88 319 VAL A C 1
ATOM 2524 O O . VAL A 1 319 ? -12.666 -7.836 9.310 1.00 95.88 319 VAL A O 1
ATOM 2527 N N . LEU A 1 320 ? -13.648 -5.838 8.977 1.00 97.25 320 LEU A N 1
ATOM 2528 C CA . LEU A 1 320 ? -13.555 -5.378 10.365 1.00 97.25 320 LEU A CA 1
ATOM 2529 C C . LEU A 1 320 ? -14.267 -6.332 11.336 1.00 97.25 320 LEU A C 1
ATOM 2531 O O . LEU A 1 320 ? -13.708 -6.673 12.380 1.00 97.25 320 LEU A O 1
ATOM 2535 N N . GLU A 1 321 ? -15.457 -6.818 10.985 1.00 97.31 321 GLU A N 1
ATOM 2536 C CA . GLU A 1 321 ? -16.223 -7.786 11.781 1.00 97.31 321 GLU A CA 1
ATOM 2537 C C . GLU A 1 321 ? -15.516 -9.139 11.919 1.00 97.31 321 GLU A C 1
ATOM 2539 O O . GLU A 1 321 ? -15.695 -9.837 12.920 1.00 97.31 321 GLU A O 1
ATOM 2544 N N . SER A 1 322 ? -14.684 -9.505 10.943 1.00 96.25 322 SER A N 1
ATOM 2545 C CA . SER A 1 322 ? -13.958 -10.777 10.942 1.00 96.25 322 SER A CA 1
ATOM 2546 C C . SER A 1 322 ? -12.702 -10.787 11.816 1.00 96.25 322 SER A C 1
ATOM 2548 O O . SER A 1 322 ? -12.192 -11.864 12.139 1.00 96.25 322 SER A O 1
ATOM 2550 N N . ILE A 1 323 ? -12.180 -9.620 12.202 1.00 96.44 323 ILE A N 1
ATOM 2551 C CA . ILE A 1 323 ? -10.952 -9.517 12.998 1.00 96.44 323 ILE A CA 1
ATOM 2552 C C . ILE A 1 323 ? -11.206 -10.036 14.417 1.00 96.44 323 ILE A C 1
ATOM 2554 O O . ILE A 1 323 ? -12.182 -9.682 15.078 1.00 96.44 323 ILE A O 1
ATOM 2558 N N . ASN A 1 324 ? -10.287 -10.854 14.930 1.00 95.19 324 ASN A N 1
ATOM 2559 C CA . ASN A 1 324 ? -10.296 -11.249 16.334 1.00 95.19 324 ASN A CA 1
ATOM 2560 C C . ASN A 1 324 ? -9.766 -10.106 17.218 1.00 95.19 324 ASN A C 1
ATOM 2562 O O . ASN A 1 324 ? -8.595 -10.095 17.594 1.00 95.19 324 ASN A O 1
ATOM 2566 N N . TRP A 1 325 ? -10.640 -9.157 17.558 1.00 95.62 325 TRP A N 1
ATOM 2567 C CA . TRP A 1 325 ? -10.319 -7.967 18.361 1.00 95.62 325 TRP A CA 1
ATOM 2568 C C . TRP A 1 325 ? -9.907 -8.252 19.810 1.00 95.62 325 TRP A C 1
ATOM 2570 O O . TRP A 1 325 ? -9.371 -7.361 20.467 1.00 95.62 325 TRP A O 1
ATOM 2580 N N . ASP A 1 326 ? -10.130 -9.465 20.319 1.00 92.56 326 ASP A N 1
ATOM 2581 C CA . ASP A 1 326 ? -9.634 -9.870 21.640 1.00 92.56 326 ASP A CA 1
ATOM 2582 C C . ASP A 1 326 ? -8.140 -10.227 21.589 1.00 92.56 326 ASP A C 1
ATOM 2584 O O . ASP A 1 326 ? -7.416 -10.056 22.569 1.00 92.56 326 ASP A O 1
ATOM 2588 N N . LYS A 1 327 ? -7.665 -10.722 20.436 1.00 93.81 327 LYS A N 1
ATOM 2589 C CA . LYS A 1 327 ? -6.272 -11.145 20.219 1.00 93.81 327 LYS A CA 1
ATOM 2590 C C . LYS A 1 327 ? -5.446 -10.085 19.491 1.00 93.81 327 LYS A C 1
ATOM 2592 O O . LYS A 1 327 ? -4.274 -9.889 19.807 1.00 93.81 327 LYS A O 1
ATOM 2597 N N . TYR A 1 328 ? -6.039 -9.417 18.508 1.00 94.94 328 TYR A N 1
ATOM 2598 C CA . TYR A 1 328 ? -5.363 -8.510 17.593 1.00 94.94 328 TYR A CA 1
ATOM 2599 C C . TYR A 1 328 ? -5.971 -7.114 17.705 1.00 94.94 328 TYR A C 1
ATOM 2601 O O . TYR A 1 328 ? -7.010 -6.827 17.117 1.00 94.94 328 TYR A O 1
ATOM 2609 N N . ARG A 1 329 ? -5.309 -6.245 18.475 1.00 95.62 329 ARG A N 1
ATOM 2610 C CA . ARG A 1 329 ? -5.715 -4.852 18.700 1.00 95.62 329 ARG A CA 1
ATOM 2611 C C . ARG A 1 329 ? -4.675 -3.876 18.159 1.00 95.62 329 ARG A C 1
ATOM 2613 O O . ARG A 1 329 ? -3.734 -3.533 18.882 1.00 95.62 329 ARG A O 1
ATOM 2620 N N . PRO A 1 330 ? -4.795 -3.452 16.891 1.00 96.88 330 PRO A N 1
ATOM 2621 C CA . PRO A 1 330 ? -3.949 -2.402 16.350 1.00 96.88 330 PRO A CA 1
ATOM 2622 C C . PRO A 1 330 ? -4.080 -1.107 17.145 1.00 96.88 330 PRO A C 1
ATOM 2624 O O . PRO A 1 330 ? -5.151 -0.806 17.668 1.00 96.88 330 PRO A O 1
ATOM 2627 N N . VAL A 1 331 ? -3.007 -0.318 17.210 1.00 97.00 331 VAL A N 1
ATOM 2628 C CA . VAL A 1 331 ? -3.052 1.006 17.857 1.00 97.00 331 VAL A CA 1
ATOM 2629 C C . VAL A 1 331 ? -3.945 1.941 17.047 1.00 97.00 331 VAL A C 1
ATOM 2631 O O . VAL A 1 331 ? -4.747 2.677 17.619 1.00 97.00 331 VAL A O 1
ATOM 2634 N N . ILE A 1 332 ? -3.804 1.888 15.720 1.00 98.38 332 ILE A N 1
ATOM 2635 C CA . ILE A 1 332 ? -4.510 2.742 14.771 1.00 98.38 332 ILE A CA 1
ATOM 2636 C C . ILE A 1 332 ? -5.148 1.881 13.685 1.00 98.38 332 ILE A C 1
ATOM 2638 O O . ILE A 1 332 ? -4.508 0.983 13.135 1.00 98.38 332 ILE A O 1
ATOM 2642 N N . VAL A 1 333 ? -6.397 2.193 13.353 1.00 98.62 333 VAL A N 1
ATOM 2643 C CA . VAL A 1 333 ? -7.102 1.637 12.196 1.00 98.62 333 VAL A CA 1
ATOM 2644 C C . VAL A 1 333 ? -7.525 2.791 11.300 1.00 98.62 333 VAL A C 1
ATOM 2646 O O . VAL A 1 333 ? -8.171 3.728 11.761 1.00 98.62 333 VAL A O 1
ATOM 2649 N N . ILE A 1 334 ? -7.142 2.734 10.031 1.00 98.50 334 ILE A N 1
ATOM 2650 C CA . ILE A 1 334 ? -7.580 3.655 8.986 1.00 98.50 334 ILE A CA 1
ATOM 2651 C C . ILE A 1 334 ? -8.557 2.873 8.118 1.00 98.50 334 ILE A C 1
ATOM 2653 O O . ILE A 1 334 ? -8.207 1.791 7.649 1.00 98.50 334 ILE A O 1
ATOM 2657 N N . ALA A 1 335 ? -9.768 3.383 7.942 1.00 97.44 335 ALA A N 1
ATOM 2658 C CA . ALA A 1 335 ? -10.775 2.745 7.102 1.00 97.44 335 ALA A CA 1
ATOM 2659 C C . ALA A 1 335 ? -11.419 3.774 6.178 1.00 97.44 335 ALA A C 1
ATOM 2661 O O . ALA A 1 335 ? -11.721 4.888 6.625 1.00 97.44 335 ALA A O 1
ATOM 2662 N N . GLU A 1 336 ? -11.660 3.391 4.926 1.00 93.69 336 GLU A N 1
ATOM 2663 C CA . GLU A 1 336 ? -12.520 4.164 4.038 1.00 93.69 336 GLU A CA 1
ATOM 2664 C C . GLU A 1 336 ? -13.962 4.150 4.564 1.00 93.69 336 GLU A C 1
ATOM 2666 O O . GLU A 1 336 ? -14.486 3.135 5.025 1.00 93.69 336 GLU A O 1
ATOM 2671 N N . MET A 1 337 ? -14.611 5.315 4.552 1.00 92.75 337 MET A N 1
ATOM 2672 C CA . MET A 1 337 ? -15.919 5.502 5.183 1.00 92.75 337 MET A CA 1
ATOM 2673 C C . MET A 1 337 ? -16.996 5.991 4.234 1.00 92.75 337 MET A C 1
ATOM 2675 O O . MET A 1 337 ? -18.124 6.213 4.675 1.00 92.75 337 MET A O 1
ATOM 2679 N N . ILE A 1 338 ? -16.675 6.255 2.975 1.00 89.19 338 ILE A N 1
ATOM 2680 C CA . ILE A 1 338 ? -17.635 6.793 2.019 1.00 89.19 338 ILE A CA 1
ATOM 2681 C C . ILE A 1 338 ? -17.749 5.854 0.831 1.00 89.19 338 ILE A C 1
ATOM 2683 O O . ILE A 1 338 ? -16.779 5.257 0.405 1.00 89.19 338 ILE A O 1
ATOM 2687 N N . GLU A 1 339 ? -18.941 5.761 0.256 1.00 84.38 339 GLU A N 1
ATOM 2688 C CA . GLU A 1 339 ? -19.078 5.121 -1.049 1.00 84.38 339 GLU A CA 1
ATOM 2689 C C . GLU A 1 339 ? -18.459 5.985 -2.148 1.00 84.38 339 GLU A C 1
ATOM 2691 O O . GLU A 1 339 ? -18.605 7.218 -2.137 1.00 84.38 339 GLU A O 1
ATOM 2696 N N . TYR A 1 340 ? -17.949 5.327 -3.191 1.00 83.62 340 TYR A N 1
ATOM 2697 C CA . TYR A 1 340 ? -17.567 5.991 -4.428 1.00 83.62 340 TYR A CA 1
ATOM 2698 C C . TYR A 1 340 ? -18.682 6.896 -4.977 1.00 83.62 340 TYR A C 1
ATOM 2700 O O . TYR A 1 340 ? -19.833 6.482 -5.203 1.00 83.62 340 TYR A O 1
ATOM 2708 N N . LYS A 1 341 ? -18.314 8.153 -5.258 1.00 82.38 341 LYS A N 1
ATOM 2709 C CA . LYS A 1 341 ? -19.146 9.136 -5.963 1.00 82.38 341 LYS A CA 1
ATOM 2710 C C . LYS A 1 341 ? -18.309 9.931 -6.969 1.00 82.38 341 LYS A C 1
ATOM 2712 O O . LYS A 1 341 ? -17.213 10.368 -6.634 1.00 82.38 341 LYS A O 1
ATOM 2717 N N . PRO A 1 342 ? -18.853 10.268 -8.157 1.00 77.88 342 PRO A N 1
ATOM 2718 C CA . PRO A 1 342 ? -18.141 11.087 -9.150 1.00 77.88 342 PRO A CA 1
ATOM 2719 C C . PRO A 1 342 ? -17.832 12.526 -8.699 1.00 77.88 342 PRO A C 1
ATOM 2721 O O . PRO A 1 342 ? -17.125 13.261 -9.384 1.00 77.88 342 PRO A O 1
ATOM 2724 N N . LYS A 1 343 ? -18.444 12.979 -7.601 1.00 80.50 343 LYS A N 1
ATOM 2725 C CA . LYS A 1 343 ? -18.286 14.318 -7.027 1.00 80.50 343 LYS A CA 1
ATOM 2726 C C . LYS A 1 343 ? -18.149 14.191 -5.518 1.00 80.50 343 LYS A C 1
ATOM 2728 O O . LYS A 1 343 ? -18.756 13.301 -4.928 1.00 80.50 343 LYS A O 1
ATOM 2733 N N . ILE A 1 344 ? -17.439 15.143 -4.914 1.00 75.00 344 ILE A N 1
ATOM 2734 C CA . ILE A 1 344 ? -17.238 15.226 -3.462 1.00 75.00 344 ILE A CA 1
ATOM 2735 C C . ILE A 1 344 ? -18.590 15.155 -2.734 1.00 75.00 344 ILE A C 1
ATOM 2737 O O . ILE A 1 344 ? -19.480 15.980 -2.965 1.00 75.00 344 ILE A O 1
ATOM 2741 N N . GLY A 1 345 ? -18.737 14.166 -1.852 1.00 69.31 345 GLY A N 1
ATOM 2742 C CA . GLY A 1 345 ? -19.886 13.998 -0.966 1.00 69.31 345 GLY A CA 1
ATOM 2743 C C . GLY A 1 345 ? -19.569 14.523 0.433 1.00 69.31 345 GLY A C 1
ATOM 2744 O O . GLY A 1 345 ? -18.584 14.124 1.030 1.00 69.31 345 GLY A O 1
ATOM 2745 N N . ILE A 1 346 ? -20.397 15.419 0.980 1.00 66.62 346 ILE A N 1
ATOM 2746 C CA . ILE A 1 346 ? -20.107 16.096 2.265 1.00 66.62 346 ILE A CA 1
ATOM 2747 C C . ILE A 1 346 ? -20.810 15.409 3.465 1.00 66.62 346 ILE A C 1
ATOM 2749 O O . ILE A 1 346 ? -20.687 15.858 4.599 1.00 66.62 346 ILE A O 1
ATOM 2753 N N . ARG A 1 347 ? -21.576 14.321 3.261 1.00 67.62 347 ARG A N 1
ATOM 2754 C CA . ARG A 1 347 ? -22.410 13.680 4.314 1.00 67.62 347 ARG A CA 1
ATOM 2755 C C . ARG A 1 347 ? -22.668 12.181 4.105 1.00 67.62 347 ARG A C 1
ATOM 2757 O O . ARG A 1 347 ? -23.775 11.710 4.334 1.00 67.62 347 ARG A O 1
ATOM 2764 N N . THR A 1 348 ? -21.692 11.444 3.598 1.00 77.81 348 THR A N 1
ATOM 2765 C CA . THR A 1 348 ? -21.879 10.046 3.153 1.00 77.81 348 THR A CA 1
ATOM 2766 C C . THR A 1 348 ? -21.088 9.052 3.985 1.00 77.81 348 THR A C 1
ATOM 2768 O O . THR A 1 348 ? -20.739 7.988 3.498 1.00 77.81 348 THR A O 1
ATOM 2771 N N . LYS A 1 349 ? -20.779 9.434 5.223 1.00 88.19 349 LYS A N 1
ATOM 2772 C CA . LYS A 1 349 ? -19.967 8.641 6.131 1.00 88.19 349 LYS A CA 1
ATOM 2773 C C . LYS A 1 349 ? -20.743 7.425 6.633 1.00 88.19 349 LYS A C 1
ATOM 2775 O O . LYS A 1 349 ? -21.874 7.572 7.096 1.00 88.19 349 LYS A O 1
ATOM 2780 N N . ASN A 1 350 ? -20.106 6.266 6.583 1.00 91.19 350 ASN A N 1
ATOM 2781 C CA . ASN A 1 350 ? -20.649 4.993 7.014 1.00 91.19 350 ASN A CA 1
ATOM 2782 C C . ASN A 1 350 ? -20.797 4.959 8.548 1.00 91.19 350 ASN A C 1
ATOM 2784 O O . ASN A 1 350 ? -19.812 4.924 9.287 1.00 91.19 350 ASN A O 1
ATOM 2788 N N . SER A 1 351 ? -22.040 5.010 9.034 1.00 92.94 351 SER A N 1
ATOM 2789 C CA . SER A 1 351 ? -22.340 4.952 10.469 1.00 92.94 351 SER A CA 1
ATOM 2790 C C . SER A 1 351 ? -22.141 3.562 11.065 1.00 92.94 351 SER A C 1
ATOM 2792 O O . SER A 1 351 ? -21.831 3.466 12.245 1.00 92.94 351 SER A O 1
ATOM 2794 N N . GLU A 1 352 ? -22.279 2.501 10.269 1.00 95.69 352 GLU A N 1
ATOM 2795 C CA . GLU A 1 352 ? -22.151 1.120 10.749 1.00 95.69 352 GLU A CA 1
ATOM 2796 C C . GLU A 1 352 ? -20.708 0.819 11.155 1.00 95.69 352 GLU A C 1
ATOM 2798 O O . GLU A 1 352 ? -20.472 0.331 12.257 1.00 95.69 352 GLU A O 1
ATOM 2803 N N . ILE A 1 353 ? -19.731 1.225 10.334 1.00 96.50 353 ILE A N 1
ATOM 2804 C CA . ILE A 1 353 ? -18.306 1.126 10.690 1.00 96.50 353 ILE A CA 1
ATOM 2805 C C . ILE A 1 353 ? -18.003 1.971 11.934 1.00 96.50 353 ILE A C 1
ATOM 2807 O O . ILE A 1 353 ? -17.307 1.519 12.841 1.00 96.50 353 ILE A O 1
ATOM 2811 N N . LEU A 1 354 ? -18.546 3.191 12.011 1.00 96.31 354 LEU A N 1
ATOM 2812 C CA . LEU A 1 354 ? -18.328 4.079 13.155 1.00 96.31 354 LEU A CA 1
ATOM 2813 C C . LEU A 1 354 ? -18.844 3.463 14.466 1.00 96.31 354 LEU A C 1
ATOM 2815 O O . LEU A 1 354 ? -18.152 3.518 15.483 1.00 96.31 354 LEU A O 1
ATOM 2819 N N . ASP A 1 355 ? -20.048 2.896 14.447 1.00 97.38 355 ASP A N 1
ATOM 2820 C CA . ASP A 1 355 ? -20.666 2.276 15.618 1.00 97.38 355 ASP A CA 1
ATOM 2821 C C . ASP A 1 355 ? -19.966 0.963 15.990 1.00 97.38 355 ASP A C 1
ATOM 2823 O O . ASP A 1 355 ? -19.708 0.723 17.172 1.00 97.38 355 ASP A O 1
ATOM 2827 N N . PHE A 1 356 ? -19.562 0.163 14.997 1.00 98.19 356 PHE A N 1
ATOM 2828 C CA . PHE A 1 356 ? -18.769 -1.046 15.210 1.00 98.19 356 PHE A CA 1
ATOM 2829 C C . PHE A 1 356 ? -17.427 -0.739 15.888 1.00 98.19 356 PHE A C 1
ATOM 2831 O O . PHE A 1 356 ? -17.084 -1.347 16.901 1.00 98.19 356 PHE A O 1
ATOM 2838 N N . MET A 1 357 ? -16.672 0.240 15.381 1.00 98.00 357 MET A N 1
ATOM 2839 C CA . MET A 1 357 ? -15.373 0.602 15.957 1.00 98.00 357 MET A CA 1
ATOM 2840 C C . MET A 1 357 ? -15.515 1.113 17.397 1.00 98.00 357 MET A C 1
ATOM 2842 O O . MET A 1 357 ? -14.720 0.746 18.266 1.00 98.00 357 MET A O 1
ATOM 2846 N N . LYS A 1 358 ? -16.573 1.881 17.689 1.00 97.25 358 LYS A N 1
ATOM 2847 C CA . LYS A 1 358 ? -16.897 2.306 19.060 1.00 97.25 358 LYS A CA 1
ATOM 2848 C C . LYS A 1 358 ? -17.192 1.128 19.985 1.00 97.25 358 LYS A C 1
ATOM 2850 O O . LYS A 1 358 ? -16.686 1.121 21.107 1.00 97.25 358 LYS A O 1
ATOM 2855 N N . ASP A 1 359 ? -17.960 0.138 19.528 1.00 97.44 359 ASP A N 1
ATOM 2856 C CA . ASP A 1 359 ? -18.226 -1.101 20.278 1.00 97.44 359 ASP A CA 1
ATOM 2857 C C . ASP A 1 359 ? -16.928 -1.864 20.597 1.00 97.44 359 ASP A C 1
ATOM 2859 O O . ASP A 1 359 ? -16.756 -2.372 21.704 1.00 97.44 359 ASP A O 1
ATOM 2863 N N . LYS A 1 360 ? -15.952 -1.861 19.678 1.00 97.56 360 LYS A N 1
ATOM 2864 C CA . LYS A 1 360 ? -14.617 -2.455 19.898 1.00 97.56 360 LYS A CA 1
ATOM 2865 C C . LYS A 1 360 ? -13.673 -1.613 20.755 1.00 97.56 360 LYS A C 1
ATOM 2867 O O . LYS A 1 360 ? -12.521 -2.013 20.964 1.00 97.56 360 LYS A O 1
ATOM 2872 N N . GLY A 1 361 ? -14.144 -0.490 21.293 1.00 96.94 361 GLY A N 1
ATOM 2873 C CA . GLY A 1 361 ? -13.367 0.380 22.171 1.00 96.94 361 GLY A CA 1
ATOM 2874 C C . GLY A 1 361 ? -12.386 1.284 21.428 1.00 96.94 361 GLY A C 1
ATOM 2875 O O . GLY A 1 361 ? -11.396 1.705 22.018 1.00 96.94 361 GLY A O 1
ATOM 2876 N N . TYR A 1 362 ? -12.645 1.584 20.157 1.00 97.62 362 TYR A N 1
ATOM 2877 C CA . TYR A 1 362 ? -11.895 2.579 19.398 1.00 97.62 362 TYR A CA 1
ATOM 2878 C C . TYR A 1 362 ? -12.634 3.920 19.392 1.00 97.62 362 TYR A C 1
ATOM 2880 O O . TYR A 1 362 ? -13.864 3.971 19.381 1.00 97.62 362 TYR A O 1
ATOM 2888 N N . GLU A 1 363 ? -11.883 5.017 19.399 1.00 96.31 363 GLU A N 1
ATOM 2889 C CA . GLU A 1 363 ? -12.411 6.369 19.207 1.00 96.31 363 GLU A CA 1
ATOM 2890 C C . GLU A 1 363 ? -11.974 6.892 17.841 1.00 96.31 363 GLU A C 1
ATOM 2892 O O . GLU A 1 363 ? -10.845 6.664 17.406 1.00 96.31 363 GLU A O 1
ATOM 2897 N N .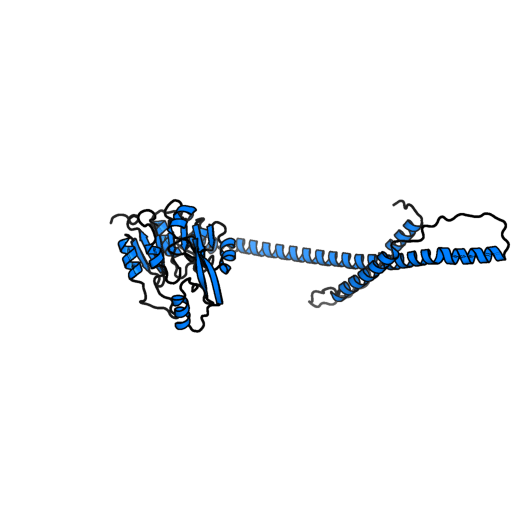 GLU A 1 364 ? -12.859 7.608 17.156 1.00 97.31 364 GLU A N 1
ATOM 2898 C CA . GLU A 1 364 ? -12.476 8.310 15.941 1.00 97.31 364 GLU A CA 1
ATOM 2899 C C . GLU A 1 364 ? -11.709 9.585 16.294 1.00 97.31 364 GLU A C 1
ATOM 2901 O O . GLU A 1 364 ? -12.264 10.519 16.868 1.00 97.31 364 GLU A O 1
ATOM 2906 N N . TYR A 1 365 ? -10.443 9.642 15.894 1.00 97.12 365 TYR A N 1
ATOM 2907 C CA . TYR A 1 365 ? -9.604 10.817 16.091 1.00 97.12 365 TYR A CA 1
ATOM 2908 C C . TYR A 1 365 ? -9.816 11.866 15.000 1.00 97.12 365 TYR A C 1
ATOM 2910 O O . TYR A 1 365 ? -9.893 13.063 15.276 1.00 97.12 365 TYR A O 1
ATOM 2918 N N . ALA A 1 366 ? -9.907 11.425 13.744 1.00 96.88 366 ALA A N 1
ATOM 2919 C CA . ALA A 1 366 ? -10.090 12.311 12.606 1.00 96.88 366 ALA A CA 1
ATOM 2920 C C . ALA A 1 366 ? -10.874 11.627 11.487 1.00 96.88 366 ALA A C 1
ATOM 2922 O O . ALA A 1 366 ? -10.703 10.440 11.227 1.00 96.88 366 ALA A O 1
ATOM 2923 N N . PHE A 1 367 ? -11.683 12.422 10.790 1.00 95.12 367 PHE A N 1
ATOM 2924 C CA . PHE A 1 367 ? -12.296 12.069 9.516 1.00 95.12 367 PHE A CA 1
ATOM 2925 C C . PHE A 1 367 ? -11.786 13.046 8.458 1.00 95.12 367 PHE A C 1
ATOM 2927 O O . PHE A 1 367 ? -11.985 14.255 8.593 1.00 95.12 367 PHE A O 1
ATOM 2934 N N . THR A 1 368 ? -11.135 12.542 7.413 1.00 93.44 368 THR A N 1
ATOM 2935 C CA . THR A 1 368 ? -10.501 13.369 6.369 1.00 93.44 368 THR A CA 1
ATOM 2936 C C . THR A 1 368 ? -11.448 13.733 5.225 1.00 93.44 368 THR A C 1
ATOM 2938 O O . THR A 1 368 ? -11.056 14.396 4.270 1.00 93.44 368 THR A O 1
ATOM 2941 N N . GLY A 1 369 ? -12.719 13.332 5.325 1.00 90.12 369 GLY A N 1
ATOM 2942 C CA . GLY A 1 369 ? -13.711 13.466 4.258 1.00 90.12 369 GLY A CA 1
ATOM 2943 C C . GLY A 1 369 ? -13.889 12.188 3.440 1.00 90.12 369 GLY A C 1
ATOM 2944 O O . GLY A 1 369 ? -14.918 12.061 2.780 1.00 90.12 369 GLY A O 1
ATOM 2945 N N . ILE A 1 370 ? -12.938 11.252 3.534 1.00 90.69 370 ILE A N 1
ATOM 2946 C CA . ILE A 1 370 ? -12.954 9.947 2.857 1.00 90.69 370 ILE A CA 1
ATOM 2947 C C . ILE A 1 370 ? -12.676 8.845 3.881 1.00 90.69 370 ILE A C 1
ATOM 2949 O O . ILE A 1 370 ? -13.540 8.005 4.129 1.00 90.69 370 ILE A O 1
ATOM 2953 N N . ASN A 1 371 ? -11.534 8.937 4.564 1.00 95.00 371 ASN A N 1
ATOM 2954 C CA . ASN A 1 371 ? -11.092 7.962 5.552 1.00 95.00 371 ASN A CA 1
ATOM 2955 C C . ASN A 1 371 ? -11.348 8.439 6.983 1.00 95.00 371 ASN A C 1
ATOM 2957 O O . ASN A 1 371 ? -11.259 9.635 7.289 1.00 95.00 371 ASN A O 1
ATOM 2961 N N . SER A 1 372 ? -11.613 7.491 7.877 1.00 97.06 372 SER A N 1
ATOM 2962 C CA . SER A 1 372 ? -11.574 7.711 9.324 1.00 97.06 372 SER A CA 1
ATOM 2963 C C . SER A 1 372 ? -10.329 7.078 9.927 1.00 97.06 372 SER A C 1
ATOM 2965 O O . SER A 1 372 ? -9.953 5.962 9.578 1.00 97.06 372 SER A O 1
ATOM 2967 N N . ILE A 1 373 ? -9.716 7.797 10.866 1.00 98.56 373 ILE A N 1
ATOM 2968 C CA . ILE A 1 373 ? -8.583 7.344 11.672 1.00 98.56 373 ILE A CA 1
ATOM 2969 C C . ILE A 1 373 ? -9.111 7.043 13.073 1.00 98.56 373 ILE A C 1
ATOM 2971 O O . ILE A 1 373 ? -9.491 7.951 13.817 1.00 98.56 373 ILE A O 1
ATOM 2975 N N . PHE A 1 374 ? -9.126 5.765 13.424 1.00 98.44 374 PHE A N 1
ATOM 2976 C CA . PHE A 1 374 ? -9.554 5.250 14.717 1.00 98.44 374 PHE A CA 1
ATOM 2977 C C . PHE A 1 374 ? -8.346 4.921 15.593 1.00 98.44 374 PHE A C 1
ATOM 2979 O O . PHE A 1 374 ? -7.374 4.343 15.109 1.00 98.44 374 PHE A O 1
ATOM 2986 N N . ILE A 1 375 ? -8.420 5.243 16.885 1.00 97.94 375 ILE A N 1
ATOM 2987 C CA . ILE A 1 375 ? -7.381 4.942 17.880 1.00 97.94 375 ILE A CA 1
ATOM 2988 C C . ILE A 1 375 ? -7.968 4.046 18.970 1.00 97.94 375 ILE A C 1
ATOM 2990 O O . ILE A 1 375 ? -9.078 4.295 19.445 1.00 97.94 375 ILE A O 1
ATOM 2994 N N . ASP A 1 376 ? -7.224 3.018 19.382 1.00 96.69 376 ASP A N 1
ATOM 2995 C CA . ASP A 1 376 ? -7.602 2.178 20.524 1.00 96.69 376 ASP A CA 1
ATOM 2996 C C . ASP A 1 376 ? -7.627 3.020 21.809 1.00 96.69 376 ASP A C 1
ATOM 2998 O O . ASP A 1 376 ? -6.600 3.574 22.213 1.00 96.69 376 ASP A O 1
ATOM 3002 N N . LYS A 1 377 ? -8.779 3.099 22.488 1.00 94.31 377 LYS A N 1
ATOM 3003 C CA . LYS A 1 377 ? -8.924 3.891 23.722 1.00 94.31 377 LYS A CA 1
ATOM 3004 C C . LYS A 1 377 ? -7.954 3.468 24.809 1.00 94.31 377 LYS A C 1
ATOM 3006 O O . LYS A 1 377 ? -7.529 4.313 25.577 1.00 94.31 377 LYS A O 1
ATOM 3011 N N . ALA A 1 378 ? -7.543 2.200 24.841 1.00 92.06 378 ALA A N 1
ATOM 3012 C CA . ALA A 1 378 ? -6.553 1.721 25.804 1.00 92.06 378 ALA A CA 1
ATOM 3013 C C . ALA A 1 378 ? -5.169 2.394 25.656 1.00 92.06 378 ALA A C 1
ATOM 3015 O O . ALA A 1 378 ? -4.306 2.226 26.517 1.00 92.06 378 ALA A O 1
ATOM 3016 N N . ARG A 1 379 ? -4.930 3.120 24.554 1.00 87.75 379 ARG A N 1
ATOM 3017 C CA . ARG A 1 379 ? -3.688 3.854 24.264 1.00 87.75 379 ARG A CA 1
ATOM 3018 C C . ARG A 1 379 ? -3.785 5.344 24.574 1.00 87.75 379 ARG A C 1
ATOM 3020 O O . ARG A 1 379 ? -2.754 5.992 24.722 1.00 87.75 379 ARG A O 1
ATOM 3027 N N . LEU A 1 380 ? -5.000 5.871 24.673 1.00 80.62 380 LEU A N 1
ATOM 3028 C CA . LEU A 1 380 ? -5.274 7.221 25.137 1.00 80.62 380 LEU A CA 1
ATOM 3029 C C . LEU A 1 380 ? -5.294 7.118 26.668 1.00 80.62 380 LEU A C 1
ATOM 3031 O O . LEU A 1 380 ? -6.109 6.379 27.208 1.00 80.62 380 LEU A O 1
ATOM 3035 N N . GLY A 1 381 ? -4.329 7.724 27.367 1.00 66.75 381 GLY A N 1
ATOM 3036 C CA . GLY A 1 381 ? -4.275 7.651 28.836 1.00 66.75 381 GLY A CA 1
ATOM 3037 C C . GLY A 1 381 ? -5.618 8.024 29.481 1.00 66.75 381 GLY A C 1
ATOM 3038 O O . GLY A 1 381 ? -6.411 8.736 28.871 1.00 66.75 381 GLY A O 1
ATOM 3039 N N . GLU A 1 382 ? -5.889 7.528 30.692 1.00 59.34 382 GLU A N 1
ATOM 3040 C CA . GLU A 1 382 ? -7.093 7.943 31.426 1.00 59.34 382 GLU A CA 1
ATOM 3041 C C . GLU A 1 382 ? -7.063 9.466 31.652 1.00 59.34 382 GLU A C 1
ATOM 3043 O O . GLU A 1 382 ? -6.025 10.003 32.051 1.00 59.34 382 GLU A O 1
ATOM 3048 N N . ASP A 1 383 ? -8.186 10.131 31.354 1.00 51.75 383 ASP A N 1
ATOM 3049 C CA . ASP A 1 383 ? -8.404 11.573 31.559 1.00 51.75 383 ASP A CA 1
ATOM 3050 C C . ASP A 1 383 ? -8.181 12.026 33.015 1.00 51.75 383 ASP A C 1
ATOM 3052 O O . ASP A 1 383 ? -8.635 11.317 33.951 1.00 51.75 383 ASP A O 1
#

Mean predicted aligned error: 17.08 Å

Secondary structure (DSSP, 8-state):
---SSHHHHHHHHHHHHHT----------------------HHHHHHHHHHHHHHHHHHHHHS----------------HHHHHHHHHHHHHHHHHHHHHHHHHHHHHHHHHHHHHHHHHHHHHHHHHHHHHHHHHHHHHHHHHHHHHHT--HHHHTTSS-TTSPPP-BSSSHHHHHHHHHHHTT--TTT-EEEEET--SSSTB-SSHHHHHTT-EEEEEES-TTTHHHHHHH-TTSEEEE-EE-SSSS-EEEEEEESSSS--BS-HHHHHHHHHH-TT--EEEEEEEEEE-HHHHIIIIISS--SEEEE--SS-HHHHHHHS-TTT---SEEEEE-B---SS--SS-B-HHHHHHHHHTTEEEEEE-SSEEEEEEGGGS---